Protein AF-A0A7W1XXI9-F1 (afdb_monomer)

Mean predicted aligned error: 20.9 Å

pLDDT: mean 73.93, std 22.65, range [22.66, 97.44]

Radius of gyration: 41.95 Å; Cα contacts (8 Å, |Δi|>4): 899; chains: 1; bounding box: 109×75×130 Å

Nearest PDB structures (foldseek):
  6rjx-assembly1_A  TM=6.876E-01  e=4.164E-01  Borreliella burgdorferi B31
  4ea3-assembly1_B-2  TM=2.156E-01  e=1.732E+00  Escherichia coli

Foldseek 3Di:
DDDDDDDDDDDPPPPVVVVVVVPDDDDDDDDDDDDDDDDDDDDDDDPDQDDVVLLVVLVVLLVLLVVLLVLLVVLVCCQQVVPLSVVLVVLSVVLVVCSVVSVSVVSNVSSVVSSVSSVVSNVVSNVLSVLVVVLVVLVVVLVVLLVVLVVLVLCQQVVVLQVQLVVLQVQLVVCVRNSNSVSNVVSSVRSNVSSVVSVVRSVVLVVLLVLLVVLLVLLVVLLVLLVVLVLVPQVVVLLVQLVVLQVQLVVCVVSSVSNSNSVSSNSSSVSSNVSNVRSVVVVVVVVVVVPDDDDDDDDDDDDDDDDDDDDPPPDDPPDDDPDCQDDDDDDDCLQVFLCVQDQFRWHADPRRLKIKGWCLQQTQCVSQKDWLDDDVVQWASAPDPPDDPDARQKTKRDFAFKTWMFGLFKFFQKKKKKWWKAWAFADDQKWKWKWDQDPSAFFTWIQTVLAKIFTTDRVDTPDIDGWPDPQRNDRCVRPRDHGHIKIKMWMWHDHPPHQWIKIWIDIPPHTGDIDTGDDGGMDTITMIIHRTIMITNIIMMMHNGPPVSSVVVSPDDPVPSPDPPPPPPDD

Structure (mmCIF, N/CA/C/O backbone):
data_AF-A0A7W1XXI9-F1
#
_entry.id   AF-A0A7W1XXI9-F1
#
loop_
_atom_site.group_PDB
_atom_site.id
_atom_site.type_symbol
_atom_site.label_atom_id
_atom_site.label_alt_id
_atom_site.label_comp_id
_atom_site.label_asym_id
_atom_site.label_entity_id
_atom_site.label_seq_id
_atom_site.pdbx_PDB_ins_code
_atom_site.Cartn_x
_atom_site.Cartn_y
_atom_site.Cartn_z
_atom_site.occupancy
_atom_site.B_iso_or_equiv
_atom_site.auth_seq_id
_atom_site.auth_comp_id
_atom_site.auth_asym_id
_atom_site.auth_atom_id
_atom_site.pdbx_PDB_model_num
ATOM 1 N N . MET A 1 1 ? -60.537 -43.025 12.496 1.00 37.50 1 MET A N 1
ATOM 2 C CA . MET A 1 1 ? -59.337 -43.591 13.150 1.00 37.50 1 MET A CA 1
ATOM 3 C C . MET A 1 1 ? -58.582 -42.394 13.724 1.00 37.50 1 MET A C 1
ATOM 5 O O . MET A 1 1 ? -57.973 -41.685 12.948 1.00 37.50 1 MET A O 1
ATOM 9 N N . SER A 1 2 ? -58.874 -41.850 14.909 1.00 30.42 2 SER A N 1
ATOM 10 C CA . SER A 1 2 ? -58.672 -42.343 16.285 1.00 30.42 2 SER A CA 1
ATOM 11 C C . SER A 1 2 ? -57.391 -43.145 16.498 1.00 30.42 2 SER A C 1
ATOM 13 O O . SER A 1 2 ? -57.351 -44.319 16.140 1.00 30.42 2 SER A O 1
ATOM 15 N N . LEU A 1 3 ? -56.398 -42.505 17.119 1.00 28.67 3 LEU A N 1
ATOM 16 C CA . LEU A 1 3 ? -55.820 -42.968 18.380 1.00 28.67 3 LEU A CA 1
ATOM 17 C C . LEU A 1 3 ? -55.217 -41.767 19.126 1.00 28.67 3 LEU A C 1
ATOM 19 O O . LEU A 1 3 ? -54.428 -41.005 18.576 1.00 28.67 3 LEU A O 1
ATOM 23 N N . ALA A 1 4 ? -55.665 -41.606 20.367 1.00 31.00 4 ALA A N 1
ATOM 24 C CA . ALA A 1 4 ? -55.195 -40.658 21.363 1.00 31.00 4 ALA A CA 1
ATOM 25 C C . ALA A 1 4 ? -54.340 -41.393 22.409 1.00 31.00 4 ALA A C 1
ATOM 27 O O . ALA A 1 4 ? -54.625 -42.553 22.702 1.00 31.00 4 ALA A O 1
ATOM 28 N N . ALA A 1 5 ? -53.372 -40.693 23.007 1.00 28.77 5 ALA A N 1
ATOM 29 C CA . ALA A 1 5 ? -52.858 -40.901 24.371 1.00 28.77 5 ALA A CA 1
ATOM 30 C C . ALA A 1 5 ? -52.049 -39.636 24.754 1.00 28.77 5 ALA A C 1
ATOM 32 O O . ALA A 1 5 ? -51.107 -39.295 24.051 1.00 28.77 5 ALA A O 1
ATOM 33 N N . GLN A 1 6 ? -52.584 -38.730 25.582 1.00 28.97 6 GLN A N 1
ATOM 34 C CA . GLN A 1 6 ? -52.512 -38.639 27.058 1.00 28.97 6 GLN A CA 1
ATOM 35 C C . GLN A 1 6 ? -51.262 -37.889 27.585 1.00 28.97 6 GLN A C 1
ATOM 37 O O . GLN A 1 6 ? -50.140 -38.180 27.195 1.00 28.97 6 GLN A O 1
ATOM 42 N N . ALA A 1 7 ? -51.531 -36.880 28.426 1.00 31.69 7 ALA A N 1
ATOM 43 C CA . ALA A 1 7 ? -50.688 -35.750 28.857 1.00 31.69 7 ALA A CA 1
ATOM 44 C C . ALA A 1 7 ? -49.637 -36.087 29.957 1.00 31.69 7 ALA A C 1
ATOM 46 O O . ALA A 1 7 ? -49.534 -37.253 30.342 1.00 31.69 7 ALA A O 1
ATOM 47 N N . PRO A 1 8 ? -48.876 -35.096 30.489 1.00 38.12 8 PRO A N 1
ATOM 48 C CA . PRO A 1 8 ? -49.446 -34.282 31.573 1.00 38.12 8 PRO A CA 1
ATOM 49 C C . PRO A 1 8 ? -49.090 -32.781 31.578 1.00 38.12 8 PRO A C 1
ATOM 51 O O . PRO A 1 8 ? -48.140 -32.309 30.957 1.00 38.12 8 PRO A O 1
ATOM 54 N N . ASP A 1 9 ? -49.919 -32.071 32.339 1.00 36.31 9 ASP A N 1
ATOM 55 C CA . ASP A 1 9 ? -49.853 -30.677 32.760 1.00 36.31 9 ASP A CA 1
ATOM 56 C C . ASP A 1 9 ? -48.500 -30.231 33.333 1.00 36.31 9 ASP A C 1
ATOM 58 O O . ASP A 1 9 ? -47.849 -30.960 34.082 1.00 36.31 9 ASP A O 1
ATOM 62 N N . GLY A 1 10 ? -48.143 -28.965 33.090 1.00 32.88 10 GLY A N 1
ATOM 63 C CA . GLY A 1 10 ? -47.080 -28.296 33.837 1.00 32.88 10 GLY A CA 1
ATOM 64 C C . GLY A 1 10 ? -46.593 -26.984 33.223 1.00 32.88 10 GLY A C 1
ATOM 65 O O . GLY A 1 10 ? -45.940 -26.972 32.190 1.00 32.88 10 GLY A O 1
ATOM 66 N N . THR A 1 11 ? -46.828 -25.877 33.930 1.00 36.72 11 THR A N 1
ATOM 67 C CA . THR A 1 11 ? -46.057 -24.616 33.862 1.00 36.72 11 THR A CA 1
ATOM 68 C C . THR A 1 11 ? -46.204 -23.705 32.629 1.00 36.72 11 THR A C 1
ATOM 70 O O . THR A 1 11 ? -45.261 -23.448 31.895 1.00 36.72 11 THR A O 1
ATOM 73 N N . LEU A 1 12 ? -47.364 -23.053 32.491 1.00 33.34 12 LEU A N 1
ATOM 74 C CA . LEU A 1 12 ? -47.510 -21.794 31.730 1.00 33.34 12 LEU A CA 1
ATOM 75 C C . LEU A 1 12 ? -48.128 -20.685 32.604 1.00 33.34 12 LEU A C 1
ATOM 77 O O . LEU A 1 12 ? -49.049 -19.978 32.196 1.00 33.34 12 LEU A O 1
ATOM 81 N N . HIS A 1 13 ? -47.631 -20.539 33.840 1.00 37.75 13 HIS A N 1
ATOM 82 C CA . HIS A 1 13 ? -48.188 -19.601 34.824 1.00 37.75 13 HIS A CA 1
ATOM 83 C C . HIS A 1 13 ? -47.322 -18.432 35.352 1.00 37.75 13 HIS A C 1
ATOM 85 O O . HIS A 1 13 ? -47.918 -17.608 36.049 1.00 37.75 13 HIS A O 1
ATOM 91 N N . PRO A 1 14 ? -46.033 -18.206 35.001 1.00 38.94 14 PRO A N 1
ATOM 92 C CA . PRO A 1 14 ? -45.344 -17.001 35.488 1.00 38.94 14 PRO A CA 1
ATOM 93 C C . PRO A 1 14 ? -45.425 -15.794 34.530 1.00 38.94 14 PRO A C 1
ATOM 95 O O . PRO A 1 14 ? -45.478 -14.652 34.980 1.00 38.94 14 PRO A O 1
ATOM 98 N N . LEU A 1 15 ? -45.542 -16.000 33.213 1.00 36.41 15 LEU A N 1
ATOM 99 C CA . LEU A 1 15 ? -45.416 -14.910 32.224 1.00 36.41 15 LEU A CA 1
ATOM 100 C C . LEU A 1 15 ? -46.651 -13.999 32.083 1.00 36.41 15 LEU A C 1
ATOM 102 O O . LEU A 1 15 ? -46.530 -12.867 31.626 1.00 36.41 15 LEU A O 1
ATOM 106 N N . ARG A 1 16 ? -47.837 -14.433 32.535 1.00 35.22 16 ARG A N 1
ATOM 107 C CA . ARG A 1 16 ? -49.050 -13.584 32.542 1.00 35.22 16 ARG A CA 1
ATOM 108 C C . ARG A 1 16 ? -49.193 -12.699 33.784 1.00 35.22 16 ARG A C 1
ATOM 110 O O . ARG A 1 16 ? -49.964 -11.748 33.738 1.00 35.22 16 ARG A O 1
ATOM 117 N N . LYS A 1 17 ? -48.446 -12.962 34.866 1.00 37.69 17 LYS A N 1
ATOM 118 C CA . LYS A 1 17 ? -48.419 -12.081 36.050 1.00 37.69 17 LYS A CA 1
ATOM 119 C C . LYS A 1 17 ? -47.409 -10.936 35.915 1.00 37.69 17 LYS A C 1
ATOM 121 O O . LYS A 1 17 ? -47.619 -9.891 36.517 1.00 37.69 17 LYS A O 1
ATOM 126 N N . LEU A 1 18 ? -46.391 -11.087 35.063 1.00 38.12 18 LEU A N 1
ATOM 127 C CA . LEU A 1 18 ? -45.382 -10.050 34.823 1.00 38.12 18 LEU A CA 1
ATOM 128 C C . LEU A 1 18 ? -45.915 -8.866 33.988 1.00 38.12 18 LEU A C 1
ATOM 130 O O . LEU A 1 18 ? -45.466 -7.740 34.159 1.00 38.12 18 LEU A O 1
ATOM 134 N N . LEU A 1 19 ? -46.913 -9.095 33.125 1.00 32.56 19 LEU A N 1
ATOM 135 C CA . LEU A 1 19 ? -47.486 -8.040 32.275 1.00 32.56 19 LEU A CA 1
ATOM 136 C C . LEU A 1 19 ? -48.620 -7.241 32.949 1.00 32.56 19 LEU A C 1
ATOM 138 O O . LEU A 1 19 ? -48.961 -6.157 32.489 1.00 32.56 19 LEU A O 1
ATOM 142 N N . ALA A 1 20 ? -49.205 -7.757 34.037 1.00 31.55 20 ALA A N 1
ATOM 143 C CA . ALA A 1 20 ? -50.330 -7.118 34.730 1.00 31.55 20 ALA A CA 1
ATOM 144 C C . ALA A 1 20 ? -49.900 -6.121 35.824 1.00 31.55 20 ALA A C 1
ATOM 146 O O . ALA A 1 20 ? -50.722 -5.327 36.272 1.00 31.55 20 ALA A O 1
ATOM 147 N N . LEU A 1 21 ? -48.626 -6.126 36.239 1.00 31.45 21 LEU A N 1
ATOM 148 C CA . LEU A 1 21 ? -48.122 -5.224 37.284 1.00 31.45 21 LEU A CA 1
ATOM 149 C C . LEU A 1 21 ? -47.557 -3.896 36.743 1.00 31.45 21 LEU A C 1
ATOM 151 O O . LEU A 1 21 ? -47.312 -2.974 37.511 1.00 31.45 21 LEU A O 1
ATOM 155 N N . LEU A 1 22 ? -47.385 -3.775 35.423 1.00 32.81 22 LEU A N 1
ATOM 156 C CA . LEU A 1 22 ? -46.797 -2.601 34.764 1.00 32.81 22 LEU A CA 1
ATOM 157 C C . LEU A 1 22 ? -47.825 -1.515 34.388 1.00 32.81 22 LEU A C 1
ATOM 159 O O . LEU A 1 22 ? -47.478 -0.548 33.716 1.00 32.81 22 LEU A O 1
ATOM 163 N N . LEU A 1 23 ? -49.089 -1.653 34.812 1.00 33.78 23 LEU A N 1
ATOM 164 C CA . LEU A 1 23 ? -50.183 -0.799 34.332 1.00 33.78 23 LEU A CA 1
ATOM 165 C C . LEU A 1 23 ? -51.204 -0.381 35.401 1.00 33.78 23 LEU A C 1
ATOM 167 O O . LEU A 1 23 ? -52.352 -0.141 35.064 1.00 33.78 23 LEU A O 1
ATOM 171 N N . VAL A 1 24 ? -50.818 -0.236 36.674 1.00 36.97 24 VAL A N 1
ATOM 172 C CA . VAL A 1 24 ? -51.595 0.557 37.652 1.00 36.97 24 VAL A CA 1
ATOM 173 C C . VAL A 1 24 ? -50.658 1.148 38.708 1.00 36.97 24 VAL A C 1
ATOM 175 O O . VAL A 1 24 ? -50.355 0.490 39.697 1.00 36.97 24 VAL A O 1
ATOM 178 N N . SER A 1 25 ? -50.196 2.386 38.513 1.00 33.31 25 SER A N 1
ATOM 179 C CA . SER A 1 25 ? -49.932 3.368 39.591 1.00 33.31 25 SER A CA 1
ATOM 180 C C . SER A 1 25 ? -49.400 4.683 39.012 1.00 33.31 25 SER A C 1
ATOM 182 O O . SER A 1 25 ? -48.262 5.093 39.217 1.00 33.31 25 SER A O 1
ATOM 184 N N . VAL A 1 26 ? -50.275 5.391 38.296 1.00 38.84 26 VAL A N 1
ATOM 185 C CA . VAL A 1 26 ? -50.181 6.851 38.214 1.00 38.84 26 VAL A CA 1
ATOM 186 C C . VAL A 1 26 ? -50.743 7.380 39.533 1.00 38.84 26 VAL A C 1
ATOM 188 O O . VAL A 1 26 ? -51.955 7.372 39.724 1.00 38.84 26 VAL A O 1
ATOM 191 N N . PHE A 1 27 ? -49.879 7.811 40.450 1.00 32.00 27 PHE A N 1
ATOM 192 C CA . PHE A 1 27 ? -50.275 8.720 41.524 1.00 32.00 27 PHE A CA 1
ATOM 193 C C . PHE A 1 27 ? -49.340 9.928 41.546 1.00 32.00 27 PHE A C 1
ATOM 195 O O . PHE A 1 27 ? -48.119 9.830 41.632 1.00 32.00 27 PHE A O 1
ATOM 202 N N . THR A 1 28 ? -49.983 11.077 41.399 1.00 32.94 28 THR A N 1
ATOM 203 C CA . THR A 1 28 ? -49.471 12.441 41.406 1.00 32.94 28 THR A CA 1
ATOM 204 C C . THR A 1 28 ? -48.696 12.767 42.683 1.00 32.94 28 THR A C 1
ATOM 206 O O . THR A 1 28 ? -49.260 12.709 43.774 1.00 32.94 28 THR A O 1
ATOM 209 N N . PHE A 1 29 ? -47.439 13.198 42.549 1.00 30.39 29 PHE A N 1
ATOM 210 C CA . PHE A 1 29 ? -46.724 13.915 43.606 1.00 30.39 29 PHE A CA 1
ATOM 211 C C . PHE A 1 29 ? -47.133 15.392 43.588 1.00 30.39 29 PHE A C 1
ATOM 213 O O . PHE A 1 29 ? -46.764 16.144 42.687 1.00 30.39 29 PHE A O 1
ATOM 220 N N . SER A 1 30 ? -47.881 15.818 44.603 1.00 31.59 30 SER A N 1
ATOM 221 C CA . SER A 1 30 ? -47.995 17.223 44.990 1.00 31.59 30 SER A CA 1
ATOM 222 C C . SER A 1 30 ? -46.750 17.632 45.780 1.00 31.59 30 SER A C 1
ATOM 224 O O . SER A 1 30 ? -46.448 17.062 46.828 1.00 31.59 30 SER A O 1
ATOM 226 N N . ILE A 1 31 ? -46.029 18.622 45.256 1.00 34.72 31 ILE A N 1
ATOM 227 C CA . ILE A 1 31 ? -44.907 19.293 45.910 1.00 34.72 31 ILE A CA 1
ATOM 228 C C . ILE A 1 31 ? -45.476 20.251 46.964 1.00 34.72 31 ILE A C 1
ATOM 230 O O . ILE A 1 31 ? -46.143 21.219 46.612 1.00 34.72 31 ILE A O 1
ATOM 234 N N . SER A 1 32 ? -45.157 20.009 48.234 1.00 30.23 32 SER A N 1
ATOM 235 C CA . SER A 1 32 ? -45.208 21.012 49.304 1.00 30.23 32 SER A CA 1
ATOM 236 C C . SER A 1 32 ? -43.896 20.935 50.075 1.00 30.23 32 SER A C 1
ATOM 238 O O . SER A 1 32 ? -43.764 20.180 51.033 1.00 30.23 32 SER A O 1
ATOM 240 N N . GLY A 1 33 ? -42.900 21.685 49.604 1.00 25.44 33 GLY A N 1
ATOM 241 C CA . GLY A 1 33 ? -41.659 21.946 50.321 1.00 25.44 33 GLY A CA 1
ATOM 242 C C . GLY A 1 33 ? -41.663 23.384 50.821 1.00 25.44 33 GLY A C 1
ATOM 243 O O . GLY A 1 33 ? -41.630 24.312 50.019 1.00 25.44 33 GLY A O 1
ATOM 244 N N . CYS A 1 34 ? -41.699 23.559 52.139 1.00 35.16 34 CYS A N 1
ATOM 245 C CA . CYS A 1 34 ? -41.378 24.814 52.804 1.00 35.16 34 CYS A CA 1
ATOM 246 C C . CYS A 1 34 ? -40.742 24.488 54.163 1.00 35.16 34 CYS A C 1
ATOM 248 O O . CYS A 1 34 ? -41.333 23.750 54.946 1.00 35.16 34 CYS A O 1
ATOM 250 N N . GLY A 1 35 ? -39.568 25.064 54.430 1.00 26.61 35 GLY A N 1
ATOM 251 C CA . GLY A 1 35 ? -39.060 25.281 55.788 1.00 26.61 35 GLY A CA 1
ATOM 252 C C . GLY A 1 35 ? -38.000 24.302 56.285 1.00 26.61 35 GLY A C 1
ATOM 253 O O . GLY A 1 35 ? -38.316 23.291 56.901 1.00 26.61 35 GLY A O 1
ATOM 254 N N . GLY A 1 36 ? -36.730 24.671 56.094 1.00 32.59 36 GLY A N 1
ATOM 255 C CA . GLY A 1 36 ? -35.680 24.330 57.052 1.00 32.59 36 GLY A CA 1
ATOM 256 C C . GLY A 1 36 ? -35.837 25.166 58.328 1.00 32.59 36 GLY A C 1
ATOM 257 O O . GLY A 1 36 ? -36.363 26.278 58.275 1.00 32.59 36 GLY A O 1
ATOM 258 N N . GLY A 1 37 ? -35.390 24.628 59.462 1.00 26.36 37 GLY A N 1
ATOM 259 C CA . GLY A 1 37 ? -35.435 25.319 60.748 1.00 26.36 37 GLY A CA 1
ATOM 260 C C . GLY A 1 37 ? -34.864 24.478 61.885 1.00 26.36 37 GLY A C 1
ATOM 261 O O . GLY A 1 37 ? -35.544 23.602 62.399 1.00 26.36 37 GLY A O 1
ATOM 262 N N . ASP A 1 38 ? -33.604 24.778 62.193 1.00 28.89 38 ASP A N 1
ATOM 263 C CA . ASP A 1 38 ? -32.868 24.698 63.458 1.00 28.89 38 ASP A CA 1
ATOM 264 C C . ASP A 1 38 ? -33.001 23.519 64.431 1.00 28.89 38 ASP A C 1
ATOM 266 O O . ASP A 1 38 ? -34.041 23.190 64.995 1.00 28.89 38 ASP A O 1
ATOM 270 N N . ALA A 1 39 ? -31.810 23.014 64.755 1.00 35.53 39 ALA A N 1
ATOM 271 C CA . ALA A 1 39 ? -31.489 22.321 65.983 1.00 35.53 39 ALA A CA 1
ATOM 272 C C . ALA A 1 39 ? -31.396 23.316 67.152 1.00 35.53 39 ALA A C 1
ATOM 274 O O . ALA A 1 39 ? -30.632 24.277 67.091 1.00 35.53 39 ALA A O 1
ATOM 275 N N . SER A 1 40 ? -32.083 23.032 68.260 1.00 33.62 40 SER A N 1
ATOM 276 C CA . SER A 1 40 ? -31.561 23.339 69.596 1.00 33.62 40 SER A CA 1
ATOM 277 C C . SER A 1 40 ? -32.219 22.489 70.692 1.00 33.62 40 SER A C 1
ATOM 279 O O . SER A 1 40 ? -33.436 22.326 70.733 1.00 33.62 40 SER A O 1
ATOM 281 N N . SER A 1 41 ? -31.346 22.010 71.587 1.00 34.25 41 SER A N 1
ATOM 282 C CA . SER A 1 41 ? -31.540 21.496 72.958 1.00 34.25 41 SER A CA 1
ATOM 283 C C . SER A 1 41 ? -32.320 20.191 73.200 1.00 34.25 41 SER A C 1
ATOM 285 O O . SER A 1 41 ? -33.547 20.173 73.192 1.00 34.25 41 SER A O 1
ATOM 287 N N . ASP A 1 42 ? -31.565 19.146 73.567 1.00 41.00 42 ASP A N 1
ATOM 288 C CA . ASP A 1 42 ? -32.010 18.007 74.391 1.00 41.00 42 ASP A CA 1
ATOM 289 C C . ASP A 1 42 ? -32.488 18.465 75.787 1.00 41.00 42 ASP A C 1
ATOM 291 O O . ASP A 1 42 ? -32.069 19.520 76.281 1.00 41.00 42 ASP A O 1
ATOM 295 N N . PRO A 1 43 ? -33.288 17.633 76.479 1.00 39.59 43 PRO A N 1
ATOM 296 C CA . PRO A 1 43 ? -32.692 16.990 77.648 1.00 39.59 43 PRO A CA 1
ATOM 297 C C . PRO A 1 43 ? -33.011 15.493 77.782 1.00 39.59 43 PRO A C 1
ATOM 299 O O . PRO A 1 43 ? -34.037 14.983 77.339 1.00 39.59 43 PRO A O 1
ATOM 302 N N . GLU A 1 44 ? -32.071 14.829 78.447 1.00 37.53 44 GLU A N 1
ATOM 303 C CA . GLU A 1 44 ? -32.033 13.439 78.891 1.00 37.53 44 GLU A CA 1
ATOM 304 C C . GLU A 1 44 ? -33.358 12.913 79.474 1.00 37.53 44 GLU A C 1
ATOM 306 O O . GLU A 1 44 ? -33.989 13.560 80.311 1.00 37.53 44 GLU A O 1
ATOM 311 N N . GLY A 1 45 ? -33.728 11.682 79.104 1.00 29.36 45 GLY A N 1
ATOM 312 C CA . GLY A 1 45 ? -34.798 10.940 79.768 1.00 29.36 45 GLY A CA 1
ATOM 313 C C . GLY A 1 45 ? -35.230 9.678 79.022 1.00 29.36 45 GLY A C 1
ATOM 314 O O . GLY A 1 45 ? -35.823 9.760 77.956 1.00 29.36 45 GLY A O 1
ATOM 315 N N . GLU A 1 46 ? -34.970 8.530 79.648 1.00 31.67 46 GLU A N 1
ATOM 316 C CA . GLU A 1 46 ? -35.522 7.191 79.382 1.00 31.67 46 GLU A CA 1
ATOM 317 C C . GLU A 1 46 ? -35.017 6.407 78.158 1.00 31.67 46 GLU A C 1
ATOM 319 O O . GLU A 1 46 ? -35.421 6.582 77.008 1.00 31.67 46 GLU A O 1
ATOM 324 N N . SER A 1 47 ? -34.208 5.389 78.479 1.00 41.41 47 SER A N 1
ATOM 325 C CA . SER A 1 47 ? -34.068 4.140 77.734 1.00 41.41 47 SER A CA 1
ATOM 326 C C . SER A 1 47 ? -35.419 3.409 77.67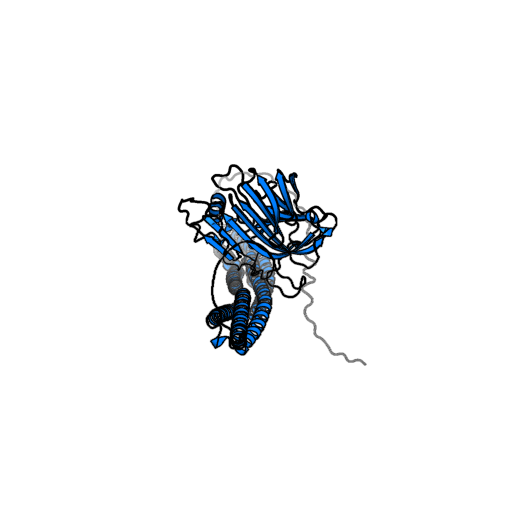7 1.00 41.41 47 SER A C 1
ATOM 328 O O . SER A 1 47 ? -35.642 2.409 78.360 1.00 41.41 47 SER A O 1
ATOM 330 N N . GLY A 1 48 ? -36.357 3.940 76.900 1.00 37.28 48 GLY A N 1
ATOM 331 C CA . GLY A 1 48 ? -37.562 3.227 76.511 1.00 37.28 48 GLY A CA 1
ATOM 332 C C . GLY A 1 48 ? -37.175 2.202 75.457 1.00 37.28 48 GLY A C 1
ATOM 333 O O . GLY A 1 48 ? -36.765 2.585 74.358 1.00 37.28 48 GLY A O 1
ATOM 334 N N . GLY A 1 49 ? -37.266 0.917 75.810 1.00 44.03 49 GLY A N 1
ATOM 335 C CA . GLY A 1 49 ? -37.134 -0.188 74.866 1.00 44.03 49 GLY A CA 1
ATOM 336 C C . GLY A 1 49 ? -37.923 0.107 73.595 1.00 44.03 49 GLY A C 1
ATOM 337 O O . GLY A 1 49 ? -38.984 0.738 73.643 1.00 44.03 49 GLY A O 1
ATOM 338 N N . ALA A 1 50 ? -37.368 -0.280 72.447 1.00 51.47 50 ALA A N 1
ATOM 339 C CA . ALA A 1 50 ? -38.100 -0.223 71.193 1.00 51.47 50 ALA A CA 1
ATOM 340 C C . ALA A 1 50 ? -39.496 -0.821 71.432 1.00 51.47 50 ALA A C 1
ATOM 342 O O . ALA A 1 50 ? -39.597 -1.945 71.912 1.00 51.47 50 ALA A O 1
ATOM 343 N N . SER A 1 51 ? -40.559 -0.050 71.176 1.00 65.44 51 SER A N 1
ATOM 344 C CA . SER A 1 51 ? -41.924 -0.576 71.257 1.00 65.44 51 SER A CA 1
ATOM 345 C C . SER A 1 51 ? -41.992 -1.854 70.422 1.00 65.44 51 SER A C 1
ATOM 347 O O . SER A 1 51 ? -41.413 -1.860 69.335 1.00 65.44 51 SER A O 1
ATOM 349 N N . ASP A 1 52 ? -42.690 -2.895 70.874 1.00 76.69 52 ASP A N 1
ATOM 350 C CA . ASP A 1 52 ? -42.777 -4.187 70.165 1.00 76.69 52 ASP A CA 1
ATOM 351 C C . ASP A 1 52 ? -43.137 -4.025 68.669 1.00 76.69 52 ASP A C 1
ATOM 353 O O . ASP A 1 52 ? -42.617 -4.734 67.806 1.00 76.69 52 ASP A O 1
ATOM 357 N N . ASP A 1 53 ? -43.926 -2.998 68.333 1.00 82.56 53 ASP A N 1
ATOM 358 C CA . ASP A 1 53 ? -44.252 -2.597 66.957 1.00 82.56 53 ASP A CA 1
ATOM 359 C C . ASP A 1 53 ? -43.034 -2.181 66.107 1.00 82.56 53 ASP A C 1
ATOM 361 O O . ASP A 1 53 ? -42.994 -2.421 64.901 1.00 82.56 53 ASP A O 1
ATOM 365 N N . LEU A 1 54 ? -42.039 -1.516 66.704 1.00 85.31 54 LEU A N 1
ATOM 366 C CA . LEU A 1 54 ? -40.809 -1.095 66.028 1.00 85.31 54 LEU A CA 1
ATOM 367 C C . LEU A 1 54 ? -39.889 -2.290 65.792 1.00 85.31 54 LEU A C 1
ATOM 369 O O . LEU A 1 54 ? -39.283 -2.364 64.727 1.00 85.31 54 LEU A O 1
ATOM 373 N N . ILE A 1 55 ? -39.787 -3.195 66.766 1.00 86.94 55 ILE A N 1
ATOM 374 C CA . ILE A 1 55 ? -39.010 -4.435 66.644 1.00 86.94 55 ILE A CA 1
ATOM 375 C C . ILE A 1 55 ? -39.588 -5.274 65.501 1.00 86.94 55 ILE A C 1
ATOM 377 O O . ILE A 1 55 ? -38.868 -5.572 64.552 1.00 86.94 55 ILE A O 1
ATOM 381 N N . SER A 1 56 ? -40.907 -5.492 65.504 1.00 88.50 56 SER A N 1
ATOM 382 C CA . SER A 1 56 ? -41.618 -6.241 64.457 1.00 88.50 56 SER A CA 1
ATOM 383 C C . SER A 1 56 ? -41.404 -5.646 63.054 1.00 88.50 56 SER A C 1
ATOM 385 O O . SER A 1 56 ? -41.135 -6.366 62.096 1.00 88.50 56 SER A O 1
ATOM 387 N N . GLN A 1 57 ? -41.444 -4.312 62.917 1.00 90.56 57 GLN A N 1
ATOM 388 C CA . GLN A 1 57 ? -41.157 -3.634 61.641 1.00 90.56 57 GLN A CA 1
ATOM 389 C C . GLN A 1 57 ? -39.711 -3.822 61.165 1.00 90.56 57 GLN A C 1
ATOM 391 O O . GLN A 1 57 ? -39.444 -3.805 59.963 1.00 90.56 57 GLN A O 1
ATOM 396 N N . VAL A 1 58 ? -38.749 -3.901 62.087 1.00 91.81 58 VAL A N 1
ATOM 397 C CA . VAL A 1 58 ? -37.342 -4.115 61.732 1.00 91.81 58 VAL A CA 1
ATOM 398 C C . VAL A 1 58 ? -37.110 -5.569 61.333 1.00 91.81 58 VAL A C 1
ATOM 400 O O . VAL A 1 58 ? -36.402 -5.793 60.356 1.00 91.81 58 VAL A O 1
ATOM 403 N N . GLU A 1 59 ? -37.734 -6.530 62.015 1.00 92.38 59 GLU A N 1
ATOM 404 C CA . GLU A 1 59 ? -37.695 -7.954 61.653 1.00 92.38 59 GLU A CA 1
ATOM 405 C C . GLU A 1 59 ? -38.262 -8.205 60.250 1.00 92.38 59 GLU A C 1
ATOM 407 O O . GLU A 1 59 ? -37.633 -8.892 59.443 1.00 92.38 59 GLU A O 1
ATOM 412 N N . GLU A 1 60 ? -39.394 -7.579 59.913 1.00 93.94 60 GLU A N 1
ATOM 413 C CA . GLU A 1 60 ? -39.973 -7.640 58.566 1.00 93.94 60 GLU A CA 1
ATOM 414 C C . GLU A 1 60 ? -39.006 -7.073 57.513 1.00 93.94 60 GLU A C 1
ATOM 416 O O . GLU A 1 60 ? -38.711 -7.731 56.515 1.00 93.94 60 GLU A O 1
ATOM 421 N N . LEU A 1 61 ? -38.418 -5.897 57.768 1.00 95.06 61 LEU A N 1
ATOM 422 C CA . LEU A 1 61 ? -37.419 -5.301 56.871 1.00 95.06 61 LEU A CA 1
ATOM 423 C C . LEU A 1 61 ? -36.155 -6.161 56.732 1.00 95.06 61 LEU A C 1
ATOM 425 O O . LEU A 1 61 ? -35.534 -6.150 55.666 1.00 95.06 61 LEU A O 1
ATOM 429 N N . ILE A 1 62 ? -35.747 -6.878 57.784 1.00 95.19 62 ILE A N 1
ATOM 430 C CA . ILE A 1 62 ? -34.635 -7.833 57.721 1.00 95.19 62 ILE A CA 1
ATOM 431 C C . ILE A 1 62 ? -34.995 -8.975 56.780 1.00 95.19 62 ILE A C 1
ATOM 433 O O . ILE A 1 62 ? -34.221 -9.238 55.861 1.00 95.19 62 ILE A O 1
ATOM 437 N N . SER A 1 63 ? -36.176 -9.574 56.939 1.00 95.94 63 SER A N 1
ATOM 438 C CA . SER A 1 63 ? -36.643 -10.657 56.069 1.00 95.94 63 SER A CA 1
ATOM 439 C C . SER A 1 63 ? -36.738 -10.225 54.599 1.00 95.94 63 SER A C 1
ATOM 441 O O . SER A 1 63 ? -36.229 -10.919 53.719 1.00 95.94 63 SER A O 1
ATOM 443 N N . GLU A 1 64 ? -37.289 -9.038 54.316 1.00 95.94 64 GLU A N 1
ATOM 444 C CA . GLU A 1 64 ? -37.314 -8.476 52.956 1.00 95.94 64 GLU A CA 1
ATOM 445 C C . GLU A 1 64 ? -35.903 -8.278 52.381 1.00 95.94 64 GLU A C 1
ATOM 447 O O . GLU A 1 64 ? -35.649 -8.534 51.203 1.00 95.94 64 GLU A O 1
ATOM 452 N N . THR A 1 65 ? -34.966 -7.805 53.205 1.00 96.38 65 THR A N 1
ATOM 453 C CA . THR A 1 65 ? -33.588 -7.550 52.768 1.00 96.38 65 THR A CA 1
ATOM 454 C C . THR A 1 65 ? -32.819 -8.851 52.533 1.00 96.38 65 THR A C 1
ATOM 456 O O . THR A 1 65 ? -32.017 -8.924 51.604 1.00 96.38 65 THR A O 1
ATOM 459 N N . GLU A 1 66 ? -33.069 -9.892 53.329 1.00 96.81 66 GLU A N 1
ATOM 460 C CA . GLU A 1 66 ? -32.528 -11.238 53.108 1.00 96.81 66 GLU A CA 1
ATOM 461 C C . GLU A 1 66 ? -33.069 -11.869 51.824 1.00 96.81 66 GLU A C 1
ATOM 463 O O . GLU A 1 66 ? -32.309 -12.502 51.091 1.00 96.81 66 GLU A O 1
ATOM 468 N N . ALA A 1 67 ? -34.348 -11.647 51.503 1.00 96.31 67 ALA A N 1
ATOM 469 C CA . ALA A 1 67 ? -34.915 -12.066 50.225 1.00 96.31 67 ALA A CA 1
ATOM 470 C C . ALA A 1 67 ? -34.192 -11.387 49.047 1.00 96.31 67 ALA A C 1
ATOM 472 O O . ALA A 1 67 ? -33.746 -12.077 48.132 1.00 96.31 67 ALA A O 1
ATOM 473 N N . LEU A 1 68 ? -33.963 -10.067 49.112 1.00 95.56 68 LEU A N 1
ATOM 474 C CA . LEU A 1 68 ? -33.187 -9.339 48.096 1.00 95.56 68 LEU A CA 1
ATOM 475 C C . LEU A 1 68 ? -31.735 -9.827 47.993 1.00 95.56 68 LEU A C 1
ATOM 477 O O . LEU A 1 68 ? -31.193 -9.923 46.894 1.00 95.56 68 LEU A O 1
ATOM 481 N N . MET A 1 69 ? -31.096 -10.151 49.121 1.00 96.06 69 MET A N 1
ATOM 482 C CA . MET A 1 69 ? -29.756 -10.744 49.136 1.00 96.06 69 MET A CA 1
ATOM 483 C C . MET A 1 69 ? -29.748 -12.103 48.425 1.00 96.06 69 MET A C 1
ATOM 485 O O . MET A 1 69 ? -28.858 -12.361 47.614 1.00 96.06 69 MET A O 1
ATOM 489 N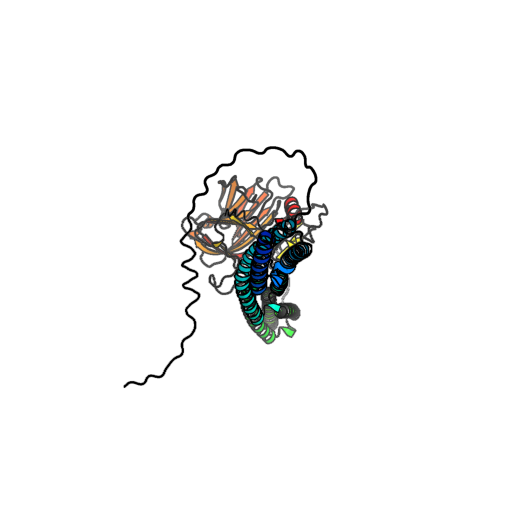 N . SER A 1 70 ? -30.745 -12.952 48.693 1.00 94.56 70 SER A N 1
ATOM 490 C CA . SER A 1 70 ? -30.889 -14.253 48.038 1.00 94.56 70 SER A CA 1
ATOM 491 C C . SER A 1 70 ? -31.158 -14.116 46.537 1.00 94.56 70 SER A C 1
ATOM 493 O O . SER A 1 70 ? -30.583 -14.869 45.754 1.00 94.56 70 SER A O 1
ATOM 495 N N . GLU A 1 71 ? -31.996 -13.165 46.118 1.00 93.31 71 GLU A N 1
ATOM 496 C CA . GLU A 1 71 ? -32.253 -12.879 44.700 1.00 93.31 71 GLU A CA 1
ATOM 497 C C . GLU A 1 71 ? -30.999 -12.352 43.990 1.00 93.31 71 GLU A C 1
ATOM 499 O O . GLU A 1 71 ? -30.664 -12.812 42.899 1.00 93.31 71 GLU A O 1
ATOM 504 N N . ALA A 1 72 ? -30.254 -11.441 44.623 1.00 91.62 72 ALA A N 1
ATOM 505 C CA . ALA A 1 72 ? -29.003 -10.924 44.075 1.00 91.62 72 ALA A CA 1
ATOM 506 C C . ALA A 1 72 ? -27.933 -12.024 43.964 1.00 91.62 72 ALA A C 1
ATOM 508 O O . ALA A 1 72 ? -27.234 -12.098 42.953 1.00 91.62 72 ALA A O 1
ATOM 509 N N . SER A 1 73 ? -27.827 -12.909 44.961 1.00 90.69 73 SER A N 1
ATOM 510 C CA . SER A 1 73 ? -26.933 -14.076 44.916 1.00 90.69 73 SER A CA 1
ATOM 511 C C . SER A 1 73 ? -27.322 -15.038 43.785 1.00 90.69 73 SER A C 1
ATOM 513 O O . SER A 1 73 ? -26.465 -15.434 42.994 1.00 90.69 73 SER A O 1
ATOM 515 N N . ALA A 1 74 ? -28.620 -15.324 43.617 1.00 89.00 74 ALA A N 1
ATOM 516 C CA . ALA A 1 74 ? -29.133 -16.142 42.514 1.00 89.00 74 ALA A CA 1
ATOM 517 C C . ALA A 1 74 ? -28.850 -15.535 41.126 1.00 89.00 74 ALA A C 1
ATOM 519 O O . ALA A 1 74 ? -28.689 -16.272 40.156 1.00 89.00 74 ALA A O 1
ATOM 520 N N . ALA A 1 75 ? -28.738 -14.208 41.034 1.00 85.06 75 ALA A N 1
ATOM 521 C CA . ALA A 1 75 ? -28.313 -13.489 39.835 1.00 85.06 75 ALA A CA 1
ATOM 522 C C . ALA A 1 75 ? -26.775 -13.360 39.694 1.00 85.06 75 ALA A C 1
ATOM 524 O O . ALA A 1 75 ? -26.293 -12.561 38.895 1.00 85.06 75 ALA A O 1
ATOM 525 N N . GLU A 1 76 ? -25.997 -14.143 40.450 1.00 87.19 76 GLU A N 1
ATOM 526 C CA . GLU A 1 76 ? -24.526 -14.163 40.469 1.00 87.19 76 GLU A CA 1
ATOM 527 C C . GLU A 1 76 ? -23.858 -12.858 40.965 1.00 87.19 76 GLU A C 1
ATOM 529 O O . GLU A 1 76 ? -22.719 -12.552 40.592 1.00 87.19 76 GLU A O 1
ATOM 534 N N . ALA A 1 77 ? -24.503 -12.082 41.849 1.00 85.88 77 ALA A N 1
ATOM 535 C CA . ALA A 1 77 ? -23.907 -10.848 42.392 1.00 85.88 77 ALA A CA 1
ATOM 536 C C . ALA A 1 77 ? -22.600 -11.102 43.154 1.00 85.88 77 ALA A C 1
ATOM 538 O O . ALA A 1 77 ? -21.693 -10.273 43.124 1.00 85.88 77 ALA A O 1
ATOM 539 N N . GLU A 1 78 ? -22.459 -12.273 43.769 1.00 87.81 78 GLU A N 1
ATOM 540 C CA . GLU A 1 78 ? -21.224 -12.701 44.433 1.00 87.81 78 GLU A CA 1
ATOM 541 C C . GLU A 1 78 ? -20.042 -12.848 43.463 1.00 87.81 78 GLU A C 1
ATOM 543 O O . GLU A 1 78 ? -18.889 -12.731 43.871 1.00 87.81 78 GLU A O 1
ATOM 548 N N . LYS A 1 79 ? -20.316 -13.069 42.172 1.00 83.31 79 LYS A N 1
ATOM 549 C CA . LYS A 1 79 ? -19.304 -13.211 41.122 1.00 83.31 79 LYS A CA 1
ATOM 550 C C . LYS A 1 79 ? -18.990 -11.877 40.454 1.00 83.31 79 LYS A C 1
ATOM 552 O O . LYS A 1 79 ? -17.820 -11.538 40.306 1.00 83.31 79 LYS A O 1
ATOM 557 N N . TYR A 1 80 ? -20.013 -11.123 40.052 1.00 80.25 80 TYR A N 1
ATOM 558 C CA . TYR A 1 80 ? -19.824 -9.904 39.252 1.00 80.25 80 TYR A CA 1
ATOM 559 C C . TYR A 1 80 ? -19.776 -8.609 40.068 1.00 80.25 80 TYR A C 1
ATOM 561 O O . TYR A 1 80 ? -19.287 -7.598 39.572 1.00 80.25 80 TYR A O 1
ATOM 569 N N . MET A 1 81 ? -20.263 -8.628 41.312 1.00 84.69 81 MET A N 1
ATOM 570 C CA . MET A 1 81 ? -20.333 -7.473 42.217 1.00 84.69 81 MET A CA 1
ATOM 571 C C . MET A 1 81 ? -19.860 -7.833 43.636 1.00 84.69 81 MET A C 1
ATOM 573 O O . MET A 1 81 ? -20.373 -7.312 44.626 1.00 84.69 81 MET A O 1
ATOM 577 N N . ALA A 1 82 ? -18.863 -8.722 43.744 1.00 86.44 82 ALA A N 1
ATOM 578 C CA . ALA A 1 82 ? -18.416 -9.326 45.004 1.00 86.44 82 ALA A CA 1
ATOM 579 C C . ALA A 1 82 ? -18.185 -8.307 46.138 1.00 86.44 82 ALA A C 1
ATOM 581 O O . ALA A 1 82 ? -18.669 -8.494 47.253 1.00 86.44 82 ALA A O 1
ATOM 582 N N . SER A 1 83 ? -17.491 -7.197 45.851 1.00 86.06 83 SER A N 1
ATOM 583 C CA . SER A 1 83 ? -17.180 -6.174 46.861 1.00 86.06 83 SER A CA 1
ATOM 584 C C . SER A 1 83 ? -18.421 -5.433 47.362 1.00 86.06 83 SER A C 1
ATOM 586 O O . SER A 1 83 ? -18.518 -5.132 48.553 1.00 86.06 83 SER A O 1
ATOM 588 N N . ASP A 1 84 ? -19.359 -5.109 46.471 1.00 88.75 84 ASP A N 1
ATOM 589 C CA . ASP A 1 84 ? -20.584 -4.395 46.840 1.00 88.75 84 ASP A CA 1
ATOM 590 C C . ASP A 1 84 ? -21.531 -5.319 47.606 1.00 88.75 84 ASP A C 1
ATOM 592 O O . ASP A 1 84 ? -22.122 -4.913 48.611 1.00 88.75 84 ASP A O 1
ATOM 596 N N . PHE A 1 85 ? -21.605 -6.585 47.186 1.00 92.56 85 PHE A N 1
ATOM 597 C CA . PHE A 1 85 ? -22.363 -7.633 47.860 1.00 92.56 85 PHE A CA 1
ATOM 598 C C . PHE A 1 85 ? -21.839 -7.893 49.280 1.00 92.56 85 PHE A C 1
ATOM 600 O O . PHE A 1 85 ? -22.618 -7.912 50.239 1.00 92.56 85 PHE A O 1
ATOM 607 N N . GLU A 1 86 ? -20.518 -7.997 49.458 1.00 94.19 86 GLU A N 1
ATOM 608 C CA . GLU A 1 86 ? -19.896 -8.139 50.780 1.00 94.19 86 GLU A CA 1
ATOM 609 C C . GLU A 1 86 ? -20.170 -6.910 51.666 1.00 94.19 86 GLU A C 1
ATOM 611 O O . GLU A 1 86 ? -20.531 -7.035 52.841 1.00 94.19 86 GLU A O 1
ATOM 616 N N . ALA A 1 87 ? -20.055 -5.701 51.107 1.00 93.31 87 ALA A N 1
ATOM 617 C CA . ALA A 1 87 ? -20.325 -4.463 51.832 1.00 93.31 87 ALA A CA 1
ATOM 618 C C . ALA A 1 87 ? -21.802 -4.323 52.241 1.00 93.31 87 ALA A C 1
ATOM 620 O O . ALA A 1 87 ? -22.085 -3.818 53.330 1.00 93.31 87 ALA A O 1
ATOM 621 N N . ALA A 1 88 ? -22.749 -4.749 51.402 1.00 94.94 88 ALA A N 1
ATOM 622 C CA . ALA A 1 88 ? -24.174 -4.774 51.730 1.00 94.94 88 ALA A CA 1
ATOM 623 C C . ALA A 1 88 ? -24.481 -5.808 52.827 1.00 94.94 88 ALA A C 1
ATOM 625 O O . ALA A 1 88 ? -25.169 -5.483 53.797 1.00 94.94 88 ALA A O 1
ATOM 626 N N . THR A 1 89 ? -23.871 -6.994 52.740 1.00 96.25 89 THR A N 1
ATOM 627 C CA . THR A 1 89 ? -23.986 -8.066 53.743 1.00 96.25 89 THR A CA 1
ATOM 628 C C . THR A 1 89 ? -23.486 -7.609 55.118 1.00 96.25 89 THR A C 1
ATOM 630 O O . THR A 1 89 ? -24.149 -7.831 56.129 1.00 96.25 89 THR A O 1
ATOM 633 N N . LYS A 1 90 ? -22.364 -6.878 55.176 1.00 96.44 90 LYS A N 1
ATOM 634 C CA . LYS A 1 90 ? -21.855 -6.278 56.425 1.00 96.44 90 LYS A CA 1
ATOM 635 C C . LYS A 1 90 ? -22.847 -5.300 57.065 1.00 96.44 90 LYS A C 1
ATOM 637 O O . LYS A 1 90 ? -22.994 -5.294 58.285 1.00 96.44 90 LYS A O 1
ATOM 642 N N . VAL A 1 91 ? -23.535 -4.479 56.266 1.00 96.19 91 VAL A N 1
ATOM 643 C CA . VAL A 1 91 ? -24.549 -3.535 56.777 1.00 96.19 91 VAL A CA 1
ATOM 644 C C . VAL A 1 91 ? -25.793 -4.275 57.277 1.00 96.19 91 VAL A C 1
ATOM 646 O O . VAL A 1 91 ? -26.330 -3.901 58.317 1.00 96.19 91 VAL A O 1
ATOM 649 N N . LEU A 1 92 ? -26.219 -5.335 56.580 1.00 96.50 92 LEU A N 1
ATOM 650 C CA . LEU A 1 92 ? -27.312 -6.207 57.018 1.00 96.50 92 LEU A CA 1
ATOM 651 C C . LEU A 1 92 ? -26.993 -6.868 58.366 1.00 96.50 92 LEU A C 1
ATOM 653 O O . LEU A 1 92 ? -27.799 -6.780 59.288 1.00 96.50 92 LEU A O 1
ATOM 657 N N . ASN A 1 93 ? -25.804 -7.455 58.516 1.00 96.56 93 ASN A N 1
ATOM 658 C CA . ASN A 1 93 ? -25.389 -8.083 59.774 1.00 96.56 93 ASN A CA 1
ATOM 659 C C . ASN A 1 93 ? -25.348 -7.075 60.928 1.00 96.56 93 ASN A C 1
ATOM 661 O O . ASN A 1 93 ? -25.868 -7.352 62.002 1.00 96.56 93 ASN A O 1
ATOM 665 N N . ARG A 1 94 ? -24.848 -5.859 60.682 1.00 95.44 94 ARG A N 1
ATOM 666 C CA . ARG A 1 94 ? -24.852 -4.790 61.690 1.00 95.44 94 ARG A CA 1
ATOM 667 C C . ARG A 1 94 ? -26.261 -4.327 62.074 1.00 95.44 94 ARG A C 1
ATOM 669 O O . ARG A 1 94 ? -26.478 -3.880 63.195 1.00 95.44 94 ARG A O 1
ATOM 676 N N . ALA A 1 95 ? -27.227 -4.402 61.156 1.00 94.81 95 ALA A N 1
ATOM 677 C CA . ALA A 1 95 ? -28.626 -4.128 61.477 1.00 94.81 95 ALA A CA 1
ATOM 678 C C . ALA A 1 95 ? -29.219 -5.193 62.414 1.00 94.81 95 ALA A C 1
ATOM 680 O O . ALA A 1 95 ? -29.974 -4.826 63.310 1.00 94.81 95 ALA A O 1
ATOM 681 N N . LYS A 1 96 ? -28.850 -6.469 62.227 1.00 95.31 96 LYS A N 1
ATOM 682 C CA . LYS A 1 96 ? -29.238 -7.579 63.114 1.00 95.31 96 LYS A CA 1
ATOM 683 C C . LYS A 1 96 ? -28.627 -7.421 64.506 1.00 95.31 96 LYS A C 1
ATOM 685 O O . LYS A 1 96 ? -29.363 -7.454 65.479 1.00 95.31 96 LYS A O 1
ATOM 690 N N . GLU A 1 97 ? -27.332 -7.109 64.586 1.00 95.44 97 GLU A N 1
ATOM 691 C CA . GLU A 1 97 ? -26.648 -6.823 65.859 1.00 95.44 97 GLU A CA 1
ATOM 692 C C . GLU A 1 97 ? -27.351 -5.699 66.642 1.00 95.44 97 GLU A C 1
ATOM 694 O O . GLU A 1 97 ? -27.673 -5.863 67.814 1.00 95.44 97 GLU A O 1
ATOM 699 N N . TYR A 1 98 ? -27.690 -4.580 65.985 1.00 94.31 98 TYR A N 1
ATOM 700 C CA . TYR A 1 98 ? -28.433 -3.498 66.644 1.00 94.31 98 TYR A CA 1
ATOM 701 C C . TYR A 1 98 ? -29.847 -3.893 67.083 1.00 94.31 98 TYR A C 1
ATOM 703 O O . TYR A 1 98 ? -30.385 -3.267 67.994 1.00 94.31 98 TYR A O 1
ATOM 711 N N . LEU A 1 99 ? -30.485 -4.858 66.418 1.00 92.38 99 LEU A N 1
ATOM 712 C CA . LEU A 1 99 ? -31.794 -5.353 66.837 1.00 92.38 99 LEU A CA 1
ATOM 713 C C . LEU A 1 99 ? -31.660 -6.215 68.098 1.00 92.38 99 LEU A C 1
ATOM 715 O O . LEU A 1 99 ? -32.410 -5.995 69.048 1.00 92.38 99 LEU A O 1
ATOM 719 N N . ASP A 1 100 ? -30.670 -7.111 68.123 1.00 91.62 100 ASP A N 1
ATOM 720 C CA . ASP A 1 100 ? -30.361 -7.986 69.261 1.00 91.62 100 ASP A CA 1
ATOM 721 C C . ASP A 1 100 ? -29.961 -7.183 70.513 1.00 91.62 100 ASP A C 1
ATOM 723 O O . ASP A 1 100 ? -30.360 -7.520 71.628 1.00 91.62 100 ASP A O 1
ATOM 727 N N . ASP A 1 101 ? -29.255 -6.061 70.329 1.00 91.69 101 ASP A N 1
ATOM 728 C CA . ASP A 1 101 ? -28.880 -5.120 71.396 1.00 91.69 101 ASP A CA 1
ATOM 729 C C . ASP A 1 101 ? -30.058 -4.243 71.891 1.00 91.69 101 ASP A C 1
ATOM 731 O O . ASP A 1 101 ? -29.890 -3.383 72.760 1.00 91.69 101 ASP A O 1
ATOM 735 N N . GLY A 1 102 ? -31.263 -4.407 71.330 1.00 87.94 102 GLY A N 1
ATOM 736 C CA . GLY A 1 102 ? -32.449 -3.605 71.659 1.00 87.94 102 GLY A CA 1
ATOM 737 C C . GLY A 1 102 ? -32.447 -2.191 71.059 1.00 87.94 102 GLY A C 1
ATOM 738 O O . GLY A 1 102 ? -33.338 -1.381 71.336 1.00 87.94 102 GLY A O 1
ATOM 739 N N . GLU A 1 103 ? -31.488 -1.868 70.188 1.00 90.50 103 GLU A N 1
ATOM 740 C CA . GLU A 1 103 ? -31.330 -0.566 69.537 1.00 90.50 103 GLU A CA 1
ATOM 741 C C . GLU A 1 103 ? -32.188 -0.425 68.257 1.00 90.50 103 GLU A C 1
ATOM 743 O O . GLU A 1 103 ? -31.716 0.000 67.194 1.00 90.50 103 GLU A O 1
ATOM 748 N N . GLY A 1 104 ? -33.493 -0.712 68.345 1.00 87.44 104 GLY A N 1
ATOM 749 C CA . GLY A 1 104 ? -34.401 -0.826 67.188 1.00 87.44 104 GLY A CA 1
ATOM 750 C C . GLY A 1 104 ? -34.409 0.365 66.208 1.00 87.44 104 GLY A C 1
ATOM 751 O O . GLY A 1 104 ? -34.536 0.184 64.997 1.00 87.44 104 GLY A O 1
ATOM 752 N N . LYS A 1 105 ? -34.197 1.608 66.673 1.00 90.44 105 LYS A N 1
ATOM 753 C CA . LYS A 1 105 ? -34.086 2.791 65.785 1.00 90.44 105 LYS A CA 1
ATOM 754 C C . LYS A 1 105 ? -32.819 2.762 64.913 1.00 90.44 105 LYS A C 1
ATOM 756 O O . LYS A 1 105 ? -32.871 3.130 63.732 1.00 90.44 105 LYS A O 1
ATOM 761 N N . LYS A 1 106 ? -31.686 2.328 65.477 1.00 92.44 106 LYS A N 1
ATOM 762 C CA . LYS A 1 106 ? -30.415 2.179 64.751 1.00 92.44 106 LYS A CA 1
ATOM 763 C C . LYS A 1 106 ? -30.485 0.986 63.802 1.00 92.44 106 LYS A C 1
ATOM 765 O O . LYS A 1 106 ? -30.133 1.146 62.632 1.00 92.44 106 LYS A O 1
ATOM 770 N N . ALA A 1 107 ? -31.052 -0.134 64.256 1.00 93.25 107 ALA A N 1
ATOM 771 C CA . ALA A 1 107 ? -31.338 -1.30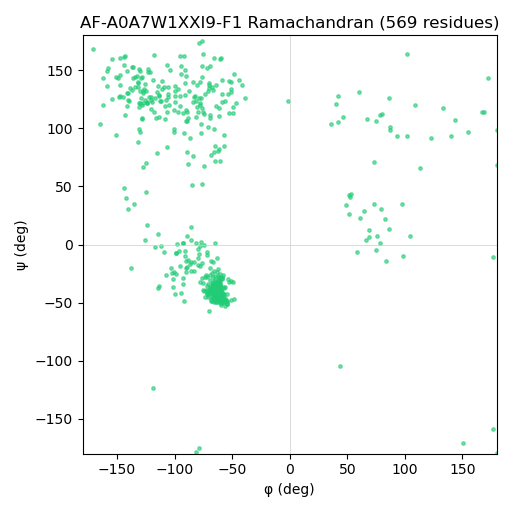0 63.423 1.00 93.25 107 ALA A CA 1
ATOM 772 C C . ALA A 1 107 ? -32.181 -0.922 62.192 1.00 93.25 107 ALA A C 1
ATOM 774 O O . ALA A 1 107 ? -31.770 -1.169 61.058 1.00 93.25 107 ALA A O 1
ATOM 775 N N . ARG A 1 108 ? -33.282 -0.175 62.383 1.00 93.44 108 ARG A N 1
ATOM 776 C CA . ARG A 1 108 ? -34.139 0.329 61.291 1.00 93.44 108 ARG A CA 1
ATOM 777 C C . ARG A 1 108 ? -33.387 1.187 60.271 1.00 93.44 108 ARG A C 1
ATOM 779 O O . ARG A 1 108 ? -33.678 1.152 59.075 1.00 93.44 108 ARG A O 1
ATOM 786 N N . THR A 1 109 ? -32.446 2.001 60.737 1.00 94.19 109 THR A N 1
ATOM 787 C CA . THR A 1 109 ? -31.656 2.875 59.860 1.00 94.19 109 THR A CA 1
ATOM 788 C C . THR A 1 109 ? -30.678 2.059 59.020 1.00 94.19 109 THR A C 1
ATOM 790 O O . THR A 1 109 ? -30.606 2.254 57.804 1.00 94.19 109 THR A O 1
ATOM 793 N N . GLN A 1 110 ? -29.974 1.110 59.642 1.00 95.62 110 GLN A N 1
ATOM 794 C CA . GLN A 1 110 ? -29.041 0.234 58.934 1.00 95.62 110 GLN A CA 1
ATOM 795 C C . GLN A 1 110 ? -29.763 -0.697 57.962 1.00 95.62 110 GLN A C 1
ATOM 797 O O . GLN A 1 110 ? -29.330 -0.804 56.817 1.00 95.62 110 GLN A O 1
ATOM 802 N N . ILE A 1 111 ? -30.903 -1.285 58.344 1.00 96.56 111 ILE A N 1
ATOM 803 C CA . ILE A 1 111 ? -31.616 -2.201 57.450 1.00 96.56 111 ILE A CA 1
ATOM 804 C C . ILE A 1 111 ? -32.166 -1.489 56.213 1.00 96.56 111 ILE A C 1
ATOM 806 O O . ILE A 1 111 ? -32.039 -1.996 55.107 1.00 96.56 111 ILE A O 1
ATOM 810 N N . ARG A 1 112 ? -32.663 -0.251 56.345 1.00 94.06 112 ARG A N 1
ATOM 811 C CA . ARG A 1 112 ? -33.058 0.567 55.183 1.00 94.06 112 ARG A CA 1
ATOM 812 C C . ARG A 1 112 ? -31.882 0.870 54.254 1.00 94.06 112 ARG A C 1
ATOM 814 O O . ARG A 1 112 ? -32.071 0.956 53.043 1.00 94.06 112 ARG A O 1
ATOM 821 N N . SER A 1 113 ? -30.685 1.055 54.812 1.00 94.19 113 SER A N 1
ATOM 822 C CA . SER A 1 113 ? -29.452 1.239 54.039 1.00 94.19 113 SER A CA 1
ATOM 823 C C . SER A 1 113 ? -29.058 -0.050 53.311 1.00 94.19 113 SER A C 1
ATOM 825 O O . SER A 1 113 ? -28.838 -0.015 52.102 1.00 94.19 113 SER A O 1
ATOM 827 N N . ALA A 1 114 ? -29.051 -1.193 54.009 1.00 95.56 114 ALA A N 1
ATOM 828 C CA . ALA A 1 114 ? -28.791 -2.507 53.419 1.00 95.56 114 ALA A CA 1
ATOM 829 C C . ALA A 1 114 ? -29.797 -2.842 52.309 1.00 95.56 114 ALA A C 1
ATOM 831 O O . ALA A 1 114 ? -29.380 -3.194 51.210 1.00 95.56 114 ALA A O 1
ATOM 832 N N . LYS A 1 115 ? -31.096 -2.627 52.550 1.00 96.06 115 LYS A N 1
ATOM 833 C CA . LYS A 1 115 ? -32.168 -2.821 51.566 1.00 96.06 115 LYS A CA 1
ATOM 834 C C . LYS A 1 115 ? -31.914 -2.032 50.284 1.00 96.06 115 LYS A C 1
ATOM 836 O O . LYS A 1 115 ? -31.881 -2.613 49.210 1.00 96.06 115 LYS A O 1
ATOM 841 N N . ARG A 1 116 ? -31.629 -0.725 50.389 1.00 94.44 116 ARG A N 1
ATOM 842 C CA . ARG A 1 116 ? -31.299 0.120 49.221 1.00 94.44 116 ARG A CA 1
ATOM 843 C C . ARG A 1 116 ? -30.054 -0.361 48.471 1.00 94.44 116 ARG A C 1
ATOM 845 O O . ARG A 1 116 ? -30.015 -0.264 47.245 1.00 94.44 116 ARG A O 1
ATOM 852 N N . LYS A 1 117 ? -29.037 -0.850 49.190 1.00 95.56 117 LYS A N 1
ATOM 853 C CA . LYS A 1 117 ? -27.833 -1.424 48.575 1.00 95.56 117 LYS A CA 1
ATOM 854 C C . LYS A 1 117 ? -28.163 -2.702 47.810 1.00 95.56 117 LYS A C 1
ATOM 856 O O . LYS A 1 117 ? -27.801 -2.780 46.644 1.00 95.56 117 LYS A O 1
ATOM 861 N N . PHE A 1 118 ? -28.882 -3.648 48.413 1.00 96.75 118 PHE A N 1
ATOM 862 C CA . PHE A 1 118 ? -29.280 -4.882 47.731 1.00 96.75 118 PHE A CA 1
ATOM 863 C C . PHE A 1 118 ? -30.252 -4.632 46.571 1.00 96.75 118 PHE A C 1
ATOM 865 O O . PHE A 1 118 ? -30.060 -5.228 45.520 1.00 96.75 118 PHE A O 1
ATOM 872 N N . ASP A 1 119 ? -31.197 -3.691 46.687 1.00 93.75 119 ASP A N 1
ATOM 873 C CA . ASP A 1 119 ? -32.055 -3.253 45.570 1.00 93.75 119 ASP A CA 1
ATOM 874 C C . ASP A 1 119 ? -31.210 -2.729 44.386 1.00 93.75 119 ASP A C 1
ATOM 876 O O . ASP A 1 119 ? -31.472 -3.043 43.224 1.00 93.75 119 ASP A O 1
ATOM 880 N N . THR A 1 120 ? -30.165 -1.942 44.673 1.00 93.00 120 THR A N 1
ATOM 881 C CA . THR A 1 120 ? -29.248 -1.417 43.644 1.00 93.00 120 THR A CA 1
ATOM 882 C C . THR A 1 120 ? -28.413 -2.536 43.024 1.00 93.00 120 THR A C 1
ATOM 884 O O . THR A 1 120 ? -28.345 -2.639 41.802 1.00 93.00 120 THR A O 1
ATOM 887 N N . ILE A 1 121 ? -27.842 -3.413 43.856 1.00 92.94 121 ILE A N 1
ATOM 888 C CA . ILE A 1 121 ? -27.055 -4.569 43.409 1.00 92.94 121 ILE A CA 1
ATOM 889 C C . ILE A 1 121 ? -27.901 -5.489 42.533 1.00 92.94 121 ILE A C 1
ATOM 891 O O . ILE A 1 121 ? -27.446 -5.877 41.466 1.00 92.94 121 ILE A O 1
ATOM 895 N N . LEU A 1 122 ? -29.133 -5.811 42.935 1.00 91.50 122 LEU A N 1
ATOM 896 C CA . LEU A 1 122 ? -30.029 -6.675 42.169 1.00 91.50 122 LEU A CA 1
ATOM 897 C C . LEU A 1 122 ? -30.330 -6.080 40.787 1.00 91.50 122 LEU A C 1
ATOM 899 O O . LEU A 1 122 ? -30.284 -6.783 39.775 1.00 91.50 122 LEU A O 1
ATOM 903 N N . LYS A 1 123 ? -30.588 -4.770 40.719 1.00 89.62 123 LYS A N 1
ATOM 904 C CA . LYS A 1 123 ? -30.806 -4.066 39.451 1.00 89.62 123 LYS A CA 1
ATOM 905 C C . LYS A 1 123 ? -29.566 -4.105 38.551 1.00 89.62 123 LYS A C 1
ATOM 907 O O . LYS A 1 123 ? -29.688 -4.397 37.359 1.00 89.62 123 LYS A O 1
ATOM 912 N N . ASP A 1 124 ? -28.395 -3.815 39.108 1.00 87.75 124 ASP A N 1
ATOM 913 C CA . ASP A 1 124 ? -27.145 -3.738 38.352 1.00 87.75 124 ASP A CA 1
ATOM 914 C C . ASP A 1 124 ? -26.658 -5.126 37.917 1.00 87.75 124 ASP A C 1
ATOM 916 O O . ASP A 1 124 ? -26.295 -5.306 36.755 1.00 87.75 124 ASP A O 1
ATOM 920 N N . VAL A 1 125 ? -26.743 -6.137 38.786 1.00 87.88 125 VAL A N 1
ATOM 921 C CA . VAL A 1 125 ? -26.341 -7.509 38.459 1.00 87.88 125 VAL A CA 1
ATOM 922 C C . VAL A 1 125 ? -27.261 -8.139 37.415 1.00 87.88 125 VAL A C 1
ATOM 924 O O . VAL A 1 125 ? -26.774 -8.799 36.504 1.00 87.88 125 VAL A O 1
ATOM 927 N N . THR A 1 126 ? -28.572 -7.874 37.459 1.00 85.50 126 THR A N 1
ATOM 928 C CA . THR A 1 126 ? -29.507 -8.371 36.433 1.00 85.50 126 THR A CA 1
ATOM 929 C C . THR A 1 126 ? -29.162 -7.792 35.060 1.00 85.50 126 THR A C 1
ATOM 931 O O . THR A 1 126 ? -29.208 -8.491 34.046 1.00 85.50 126 THR A O 1
ATOM 934 N N . LYS A 1 127 ? -28.753 -6.517 35.016 1.00 86.12 127 LYS A N 1
ATOM 935 C CA . LYS A 1 127 ? -28.252 -5.890 33.791 1.00 86.12 127 LYS A CA 1
ATOM 936 C C . LYS A 1 127 ? -26.926 -6.510 33.337 1.00 86.12 127 LYS A C 1
ATOM 938 O O . LYS A 1 127 ? -26.779 -6.799 32.152 1.00 86.12 127 LYS A O 1
ATOM 943 N N . ILE A 1 128 ? -25.984 -6.729 34.259 1.00 84.19 128 ILE A N 1
ATOM 944 C CA . ILE A 1 128 ? -24.703 -7.386 33.965 1.00 84.19 128 ILE A CA 1
ATOM 945 C C . ILE A 1 128 ? -24.941 -8.790 33.403 1.00 84.19 128 ILE A C 1
ATOM 947 O O . ILE A 1 128 ? -24.338 -9.128 32.393 1.00 84.19 128 ILE A O 1
ATOM 951 N N . ALA A 1 129 ? -25.848 -9.578 33.983 1.00 79.44 129 ALA A N 1
ATOM 952 C CA . ALA A 1 129 ? -26.170 -10.927 33.524 1.00 79.44 129 ALA A CA 1
ATOM 953 C C . ALA A 1 129 ? -26.648 -10.945 32.061 1.00 79.44 129 ALA A C 1
ATOM 955 O O . ALA A 1 129 ? -26.143 -11.734 31.263 1.00 79.44 129 ALA A O 1
ATOM 956 N N . GLY A 1 130 ? -27.542 -10.024 31.678 1.00 80.00 130 GLY A N 1
ATOM 957 C CA . GLY A 1 130 ? -27.973 -9.886 30.282 1.00 80.00 130 GLY A CA 1
ATOM 958 C C . GLY A 1 130 ? -26.837 -9.462 29.340 1.00 80.00 130 GLY A C 1
ATOM 959 O O . GLY A 1 130 ? -26.699 -9.988 28.239 1.00 80.00 130 GLY A O 1
ATOM 960 N N . GLU A 1 131 ? -25.968 -8.547 29.777 1.00 85.56 131 GLU A N 1
ATOM 961 C CA . GLU A 1 131 ? -24.790 -8.144 28.995 1.00 85.56 131 GLU A CA 1
ATOM 962 C C . GLU A 1 131 ? -23.725 -9.257 28.900 1.00 85.56 131 GLU A C 1
ATOM 964 O O . GLU A 1 131 ? -22.970 -9.284 27.925 1.00 85.56 131 GLU A O 1
ATOM 969 N N . MET A 1 132 ? -23.671 -10.175 29.872 1.00 83.12 132 MET A N 1
ATOM 970 C CA . MET A 1 132 ? -22.771 -11.333 29.878 1.00 83.12 132 MET A CA 1
ATOM 971 C C . MET A 1 132 ? -23.217 -12.439 28.921 1.00 83.12 132 MET A C 1
ATOM 973 O O . MET A 1 132 ? -22.361 -13.077 28.313 1.00 83.12 132 MET A O 1
ATOM 977 N N . GLU A 1 133 ? -24.521 -12.634 28.718 1.00 83.94 133 GLU A N 1
ATOM 978 C CA . GLU A 1 133 ? -25.028 -13.562 27.697 1.00 83.94 133 GLU A CA 1
ATOM 979 C C . GLU A 1 133 ? -24.551 -13.154 26.290 1.00 83.94 133 GLU A C 1
ATOM 981 O O . GLU A 1 133 ? -24.062 -13.979 25.516 1.00 83.94 133 GLU A O 1
ATOM 986 N N . GLU A 1 134 ? -24.589 -11.854 25.984 1.00 87.62 134 GLU A N 1
ATOM 987 C CA . GLU A 1 134 ? -24.061 -11.317 24.726 1.00 87.62 134 GLU A CA 1
ATOM 988 C C . GLU A 1 134 ? -22.540 -11.515 24.608 1.00 87.62 134 GLU A C 1
ATOM 990 O O . GLU A 1 134 ? -22.036 -11.873 23.542 1.00 87.62 134 GLU A O 1
ATOM 995 N N . ILE A 1 135 ? -21.804 -11.329 25.708 1.00 91.56 135 ILE A N 1
ATOM 996 C CA . ILE A 1 135 ? -20.358 -11.585 25.768 1.00 91.56 135 ILE A CA 1
ATOM 997 C C . ILE A 1 135 ? -20.042 -13.058 25.487 1.00 91.56 135 ILE A C 1
ATOM 999 O O . ILE A 1 135 ? -19.091 -13.337 24.758 1.00 91.56 135 ILE A O 1
ATOM 1003 N N . GLU A 1 136 ? -20.824 -14.008 26.005 1.00 89.12 136 GLU A N 1
ATOM 1004 C CA . GLU A 1 136 ? -20.647 -15.432 25.687 1.00 89.12 136 GLU A CA 1
ATOM 1005 C C . GLU A 1 136 ? -20.881 -15.720 24.197 1.00 89.12 136 GLU A C 1
ATOM 1007 O O . GLU A 1 136 ? -20.108 -16.462 23.582 1.00 89.12 136 GLU A O 1
ATOM 1012 N N . GLY A 1 137 ? -21.864 -15.059 23.578 1.00 91.31 137 GLY A N 1
ATOM 1013 C CA . GLY A 1 137 ? -22.047 -15.087 22.125 1.00 91.31 137 GLY A CA 1
ATOM 1014 C C . GLY A 1 137 ? -20.811 -14.589 21.365 1.00 91.31 137 GLY A C 1
ATOM 1015 O O . GLY A 1 137 ? -20.340 -15.246 20.435 1.00 91.31 137 GLY A O 1
ATOM 1016 N N . GLN A 1 138 ? -20.225 -13.469 21.797 1.00 92.88 138 GLN A N 1
ATOM 1017 C CA . GLN A 1 138 ? -19.013 -12.915 21.184 1.00 92.88 138 GLN A CA 1
ATOM 1018 C C . GLN A 1 138 ? -17.772 -13.793 21.409 1.00 92.88 138 GLN A C 1
ATOM 1020 O O . GLN A 1 138 ? -16.955 -13.937 20.502 1.00 92.88 138 GLN A O 1
ATOM 1025 N N . LYS A 1 139 ? -17.631 -14.433 22.577 1.00 95.81 139 LYS A N 1
ATOM 1026 C CA . LYS A 1 139 ? -16.552 -15.404 22.841 1.00 95.81 139 LYS A CA 1
ATOM 1027 C C . LYS A 1 139 ? -16.634 -16.601 21.904 1.00 95.81 139 LYS A C 1
ATOM 1029 O O . LYS A 1 139 ? -15.607 -17.062 21.410 1.00 95.81 139 LYS A O 1
ATOM 1034 N N . LYS A 1 140 ? -17.847 -17.091 21.638 1.00 95.25 140 LYS A N 1
ATOM 1035 C CA . LYS A 1 140 ? -18.064 -18.166 20.670 1.00 95.25 140 LYS A CA 1
ATOM 1036 C C . LYS A 1 140 ? -17.671 -17.727 19.256 1.00 95.25 140 LYS A C 1
ATOM 1038 O O . LYS A 1 140 ? -16.931 -18.451 18.600 1.00 95.25 140 LYS A O 1
ATOM 1043 N N . ALA A 1 141 ? -18.078 -16.529 18.833 1.00 94.50 141 ALA A N 1
ATOM 1044 C CA . ALA A 1 141 ? -17.688 -15.972 17.534 1.00 94.50 141 ALA A CA 1
ATOM 1045 C C . ALA A 1 141 ? -16.163 -15.803 17.399 1.00 94.50 141 ALA A C 1
ATOM 1047 O O . ALA A 1 141 ? -15.593 -16.129 16.360 1.00 94.50 141 ALA A O 1
ATOM 1048 N N . TYR A 1 142 ? -15.488 -15.348 18.461 1.00 96.62 142 TYR A N 1
ATOM 1049 C CA . TYR A 1 142 ? -14.027 -15.301 18.520 1.00 96.62 142 TYR A CA 1
ATOM 1050 C C . TYR A 1 142 ? -13.405 -16.694 18.353 1.00 96.62 142 TYR A C 1
ATOM 1052 O O . TYR A 1 142 ? -12.506 -16.859 17.536 1.00 96.62 142 TYR A O 1
ATOM 1060 N N . ALA A 1 143 ? -13.895 -17.703 19.081 1.00 96.88 143 ALA A N 1
ATOM 1061 C CA . ALA A 1 143 ? -13.372 -19.065 18.990 1.00 96.88 143 ALA A CA 1
ATOM 1062 C C . ALA A 1 143 ? -13.557 -19.666 17.586 1.00 96.88 143 ALA A C 1
ATOM 1064 O O . ALA A 1 143 ? -12.625 -20.254 17.045 1.00 96.88 143 ALA A O 1
ATOM 1065 N N . GLU A 1 144 ? -14.726 -19.474 16.971 1.00 96.38 144 GLU A N 1
ATOM 1066 C CA . GLU A 1 144 ? -14.999 -19.918 15.598 1.00 96.38 144 GLU A CA 1
ATOM 1067 C C . GLU A 1 144 ? -14.060 -19.246 14.585 1.00 96.38 144 GLU A C 1
ATOM 1069 O O . GLU A 1 144 ? -13.491 -19.923 13.727 1.00 96.38 144 GLU A O 1
ATOM 1074 N N . LYS A 1 145 ? -13.837 -17.930 14.707 1.00 95.75 145 LYS A N 1
ATOM 1075 C CA . LYS A 1 145 ? -12.897 -17.200 13.843 1.00 95.75 145 LYS A CA 1
ATOM 1076 C C . LYS A 1 145 ? -11.447 -17.597 14.075 1.00 95.75 145 LYS A C 1
ATOM 1078 O O . LYS A 1 145 ? -10.693 -17.679 13.112 1.00 95.75 145 LYS A O 1
ATOM 1083 N N . LEU A 1 146 ? -11.053 -17.861 15.318 1.00 96.81 146 LEU A N 1
ATOM 1084 C CA . LEU A 1 146 ? -9.700 -18.306 15.633 1.00 96.81 146 LEU A CA 1
ATOM 1085 C C . LEU A 1 146 ? -9.414 -19.651 14.961 1.00 96.81 146 LEU A C 1
ATOM 1087 O O . LEU A 1 146 ? -8.368 -19.814 14.340 1.00 96.81 146 LEU A O 1
ATOM 1091 N N . GLU A 1 147 ? -10.354 -20.593 15.027 1.00 96.94 147 GLU A N 1
ATOM 1092 C CA . GLU A 1 147 ? -10.215 -21.875 14.333 1.00 96.94 147 GLU A CA 1
ATOM 1093 C C . GLU A 1 147 ? -10.211 -21.708 12.807 1.00 96.94 147 GLU A C 1
ATOM 1095 O O . GLU A 1 147 ? -9.415 -22.357 12.130 1.00 96.94 147 GLU A O 1
ATOM 1100 N N . ALA A 1 148 ? -11.011 -20.788 12.255 1.00 94.88 148 ALA A N 1
ATOM 1101 C CA . ALA A 1 148 ? -10.956 -20.456 10.830 1.00 94.88 148 ALA A CA 1
ATOM 1102 C C . ALA A 1 148 ? -9.590 -19.874 10.416 1.00 94.88 148 ALA A C 1
ATOM 1104 O O . ALA A 1 148 ? -9.019 -20.305 9.416 1.00 94.88 148 ALA A O 1
ATOM 1105 N N . ALA A 1 149 ? -9.033 -18.947 11.201 1.00 94.19 149 ALA A N 1
ATOM 1106 C CA . ALA A 1 149 ? -7.721 -18.350 10.956 1.00 94.19 149 ALA A CA 1
ATOM 1107 C C . ALA A 1 149 ? -6.596 -19.397 11.027 1.00 94.19 149 ALA A C 1
ATOM 1109 O O . ALA A 1 149 ? -5.733 -19.442 10.148 1.00 94.19 149 ALA A O 1
ATOM 1110 N N . LYS A 1 150 ? -6.637 -20.300 12.015 1.00 94.25 150 LYS A N 1
ATOM 1111 C CA . LYS A 1 150 ? -5.697 -21.428 12.111 1.00 94.25 150 LYS A CA 1
ATOM 1112 C C . LYS A 1 150 ? -5.794 -22.362 10.913 1.00 94.25 150 LYS A C 1
ATOM 1114 O O . LYS A 1 150 ? -4.772 -22.701 10.324 1.00 94.25 150 LYS A O 1
ATOM 1119 N N . ALA A 1 151 ? -7.011 -22.745 10.523 1.00 94.81 151 ALA A N 1
ATOM 1120 C CA . ALA A 1 151 ? -7.239 -23.600 9.361 1.00 94.81 151 ALA A CA 1
ATOM 1121 C C . ALA A 1 151 ? -6.738 -22.954 8.057 1.00 94.81 151 ALA A C 1
ATOM 1123 O O . ALA A 1 151 ? -6.271 -23.659 7.165 1.00 94.81 151 ALA A O 1
ATOM 1124 N N . ALA A 1 152 ? -6.787 -21.623 7.967 1.00 92.38 152 ALA A N 1
ATOM 1125 C CA . ALA A 1 152 ? -6.254 -20.854 6.848 1.00 92.38 152 ALA A CA 1
ATOM 1126 C C . ALA A 1 152 ? -4.719 -20.668 6.897 1.00 92.38 152 ALA A C 1
ATOM 1128 O O . ALA A 1 152 ? -4.127 -20.189 5.934 1.00 92.38 152 ALA A O 1
ATOM 1129 N N . GLY A 1 153 ? -4.048 -21.062 7.986 1.00 92.19 153 GLY A N 1
ATOM 1130 C CA . GLY A 1 153 ? -2.596 -20.920 8.143 1.00 92.19 153 GLY A CA 1
ATOM 1131 C C . GLY A 1 153 ? -2.137 -19.534 8.610 1.00 92.19 153 GLY A C 1
ATOM 1132 O O . GLY A 1 153 ? -0.968 -19.181 8.426 1.00 92.19 153 GLY A O 1
ATOM 1133 N N . ALA A 1 154 ? -3.023 -18.753 9.239 1.00 90.62 154 ALA A N 1
ATOM 1134 C CA . ALA A 1 154 ? -2.719 -17.407 9.731 1.00 90.62 154 ALA A CA 1
ATOM 1135 C C . ALA A 1 154 ? -1.566 -17.373 10.747 1.00 90.62 154 ALA A C 1
ATOM 1137 O O . ALA A 1 154 ? -0.832 -16.398 10.793 1.00 90.62 154 ALA A O 1
ATOM 1138 N N . GLU A 1 155 ? -1.332 -18.449 11.505 1.00 90.19 155 GLU A N 1
ATOM 1139 C CA . GLU A 1 155 ? -0.217 -18.519 12.466 1.00 90.19 155 GLU A CA 1
ATOM 1140 C C . GLU A 1 155 ? 1.156 -18.318 11.809 1.00 90.19 155 GLU A C 1
ATOM 1142 O O . GLU A 1 155 ? 2.076 -17.806 12.441 1.00 90.19 155 GLU A O 1
ATOM 1147 N N . LYS A 1 156 ? 1.299 -18.699 10.533 1.00 88.19 156 LYS A N 1
ATOM 1148 C CA . LYS A 1 156 ? 2.527 -18.480 9.763 1.00 88.19 156 LYS A CA 1
ATOM 1149 C C . LYS A 1 156 ? 2.467 -17.193 8.945 1.00 88.19 156 LYS A C 1
ATOM 1151 O O . LYS A 1 156 ? 3.461 -16.484 8.843 1.00 88.19 156 LYS A O 1
ATOM 1156 N N . LEU A 1 157 ? 1.321 -16.921 8.325 1.00 87.69 157 LEU A N 1
ATOM 1157 C CA . LEU A 1 157 ? 1.193 -15.869 7.315 1.00 87.69 157 LEU A CA 1
ATOM 1158 C C . LEU A 1 157 ? 0.803 -14.499 7.892 1.00 87.69 157 LEU A C 1
ATOM 1160 O O . LEU A 1 157 ? 1.120 -13.493 7.269 1.00 87.69 157 LEU A O 1
ATOM 1164 N N . ALA A 1 158 ? 0.176 -14.455 9.065 1.00 87.94 158 ALA A N 1
ATOM 1165 C CA . ALA A 1 158 ? -0.342 -13.257 9.733 1.00 87.94 158 ALA A CA 1
ATOM 1166 C C . ALA A 1 158 ? -0.164 -13.370 11.265 1.00 87.94 158 ALA A C 1
ATOM 1168 O O . ALA A 1 158 ? -1.101 -13.221 12.054 1.00 87.94 158 ALA A O 1
ATOM 1169 N N . SER A 1 159 ? 1.047 -13.741 11.700 1.00 84.88 159 SER A N 1
ATOM 1170 C CA . SER A 1 159 ? 1.342 -14.053 13.107 1.00 84.88 159 SER A CA 1
ATOM 1171 C C . SER A 1 159 ? 1.140 -12.857 14.044 1.00 84.88 159 SER A C 1
ATOM 1173 O O . SER A 1 159 ? 0.653 -13.027 15.160 1.00 84.88 159 SER A O 1
ATOM 1175 N N . SER A 1 160 ? 1.450 -11.643 13.579 1.00 79.25 160 SER A N 1
ATOM 1176 C CA . SER A 1 160 ? 1.278 -10.398 14.338 1.00 79.25 160 SER A CA 1
ATOM 1177 C C . SER A 1 160 ? -0.187 -10.160 14.719 1.00 79.25 160 SER A C 1
ATOM 1179 O O . SER A 1 160 ? -0.496 -9.820 15.865 1.00 79.25 160 SER A O 1
ATOM 1181 N N . GLU A 1 161 ? -1.095 -10.390 13.773 1.00 81.12 161 GLU A N 1
ATOM 1182 C CA . GLU A 1 161 ? -2.535 -10.220 13.929 1.00 81.12 161 GLU A CA 1
ATOM 1183 C C . GLU A 1 161 ? -3.105 -11.296 14.860 1.00 81.12 161 GLU A C 1
ATOM 1185 O O . GLU A 1 161 ? -3.872 -10.982 15.771 1.00 81.12 161 GLU A O 1
ATOM 1190 N N . VAL A 1 162 ? -2.676 -12.556 14.707 1.00 80.94 162 VAL A N 1
ATOM 1191 C CA . VAL A 1 162 ? -3.073 -13.655 15.606 1.00 80.94 162 VAL A CA 1
ATOM 1192 C C . VAL A 1 162 ? -2.615 -13.386 17.048 1.00 80.94 162 VAL A C 1
ATOM 1194 O O . VAL A 1 162 ? -3.399 -13.546 17.990 1.00 80.94 162 VAL A O 1
ATOM 1197 N N . ASP A 1 163 ? -1.388 -12.898 17.236 1.00 80.81 163 ASP A N 1
ATOM 1198 C CA . ASP A 1 163 ? -0.867 -12.514 18.551 1.00 80.81 163 ASP A CA 1
ATOM 1199 C C . ASP A 1 163 ? -1.603 -11.294 19.132 1.00 80.81 163 ASP A C 1
ATOM 1201 O O . ASP A 1 163 ? -1.866 -11.223 20.339 1.00 80.81 163 ASP A O 1
ATOM 1205 N N . GLY A 1 164 ? -1.958 -10.324 18.283 1.00 74.94 164 GLY A N 1
ATOM 1206 C CA . GLY A 1 164 ? -2.813 -9.188 18.633 1.00 74.94 164 GLY A CA 1
ATOM 1207 C C . GLY A 1 164 ? -4.166 -9.643 19.171 1.00 74.94 164 GLY A C 1
ATOM 1208 O O . GLY A 1 164 ? -4.553 -9.260 20.285 1.00 74.94 164 GLY A O 1
ATOM 1209 N N . ALA A 1 165 ? -4.809 -10.561 18.448 1.00 78.75 165 ALA A N 1
ATOM 1210 C CA . ALA A 1 165 ? -6.086 -11.139 18.826 1.00 78.75 165 ALA A CA 1
ATOM 1211 C C . ALA A 1 165 ? -6.014 -11.847 20.184 1.00 78.75 165 ALA A C 1
ATOM 1213 O O . ALA A 1 165 ? -6.881 -11.645 21.039 1.00 78.75 165 ALA A O 1
ATOM 1214 N N . ALA A 1 166 ? -4.962 -12.640 20.418 1.00 83.69 166 ALA A N 1
ATOM 1215 C CA . ALA A 1 166 ? -4.744 -13.336 21.684 1.00 83.69 166 ALA A CA 1
ATOM 1216 C C . ALA A 1 166 ? -4.598 -12.361 22.868 1.00 83.69 166 ALA A C 1
ATOM 1218 O O . ALA A 1 166 ? -5.279 -12.520 23.886 1.00 83.69 166 ALA A O 1
ATOM 1219 N N . ARG A 1 167 ? -3.786 -11.300 22.726 1.00 81.12 167 ARG A N 1
ATOM 1220 C CA . ARG A 1 167 ? -3.603 -10.271 23.772 1.00 81.12 167 ARG A CA 1
ATOM 1221 C C . ARG A 1 167 ? -4.896 -9.515 24.075 1.00 81.12 167 ARG A C 1
ATOM 1223 O O . ARG A 1 167 ? -5.196 -9.224 25.237 1.00 81.12 167 ARG A O 1
ATOM 1230 N N . SER A 1 168 ? -5.655 -9.163 23.039 1.00 78.50 168 SER A N 1
ATOM 1231 C CA . SER A 1 168 ? -6.944 -8.481 23.182 1.00 78.50 168 SER A CA 1
ATOM 1232 C C . SER A 1 168 ? -7.964 -9.378 23.891 1.00 78.50 168 SER A C 1
ATOM 1234 O O . SER A 1 168 ? -8.630 -8.930 24.828 1.00 78.50 168 SER A O 1
ATOM 1236 N N . TYR A 1 169 ? -8.027 -10.662 23.529 1.00 90.25 169 TYR A N 1
ATOM 1237 C CA . TYR A 1 169 ? -8.922 -11.626 24.164 1.00 90.25 169 TYR A CA 1
ATOM 1238 C C . TYR A 1 169 ? -8.556 -11.889 25.632 1.00 90.25 169 TYR A C 1
ATOM 1240 O O . TYR A 1 169 ? -9.435 -11.896 26.494 1.00 90.25 169 TYR A O 1
ATOM 1248 N N . GLU A 1 170 ? -7.267 -11.997 25.966 1.00 87.19 170 GLU A N 1
ATOM 1249 C CA . GLU A 1 170 ? -6.811 -12.132 27.356 1.00 87.19 170 GLU A CA 1
ATOM 1250 C C . GLU A 1 170 ? -7.252 -10.936 28.221 1.00 87.19 170 GLU A C 1
ATOM 1252 O O . GLU A 1 170 ? -7.788 -11.107 29.324 1.00 87.19 170 GLU A O 1
ATOM 1257 N N . LYS A 1 171 ? -7.115 -9.707 27.700 1.00 82.62 171 LYS A N 1
ATOM 1258 C CA . LYS A 1 171 ? -7.627 -8.498 28.369 1.00 82.62 171 LYS A CA 1
ATOM 1259 C C . LYS A 1 171 ? -9.142 -8.549 28.552 1.00 82.62 171 LYS A C 1
ATOM 1261 O O . LYS A 1 171 ? -9.631 -8.167 29.617 1.00 82.62 171 LYS A O 1
ATOM 1266 N N . ALA A 1 172 ? -9.885 -9.034 27.557 1.00 86.06 172 ALA A N 1
ATOM 1267 C CA . ALA A 1 172 ? -11.327 -9.206 27.681 1.00 86.06 172 ALA A CA 1
ATOM 1268 C C . ALA A 1 172 ? -11.694 -10.176 28.811 1.00 86.06 172 ALA A C 1
ATOM 1270 O O . ALA A 1 172 ? -12.535 -9.835 29.641 1.00 86.06 172 ALA A O 1
ATOM 1271 N N . LEU A 1 173 ? -11.023 -11.330 28.911 1.00 87.94 173 LEU A N 1
ATOM 1272 C CA . LEU A 1 173 ? -11.251 -12.303 29.988 1.00 87.94 173 LEU A CA 1
ATOM 1273 C C . LEU A 1 173 ? -11.022 -11.692 31.379 1.00 87.94 173 LEU A C 1
ATOM 1275 O O . LEU A 1 173 ? -11.783 -11.970 32.310 1.00 87.94 173 LEU A O 1
ATOM 1279 N N . LYS A 1 174 ? -10.032 -10.802 31.524 1.00 84.12 174 LYS A N 1
ATOM 1280 C CA . LYS A 1 174 ? -9.824 -10.046 32.768 1.00 84.12 174 LYS A CA 1
ATOM 1281 C C . LYS A 1 174 ? -11.003 -9.120 33.083 1.00 84.12 174 LYS A C 1
ATOM 1283 O O . LYS A 1 174 ? -11.477 -9.106 34.214 1.00 84.12 174 LYS A O 1
ATOM 1288 N N . TYR A 1 175 ? -11.517 -8.383 32.097 1.00 83.81 175 TYR A N 1
ATOM 1289 C CA . TYR A 1 175 ? -12.680 -7.511 32.299 1.00 83.81 175 TYR A CA 1
ATOM 1290 C C . TYR A 1 175 ? -13.967 -8.279 32.606 1.00 83.81 175 TYR A C 1
ATOM 1292 O O . TYR A 1 175 ? -14.770 -7.798 33.401 1.00 83.81 175 TYR A O 1
ATOM 1300 N N . ILE A 1 176 ? -14.145 -9.469 32.029 1.00 84.88 176 ILE A N 1
ATOM 1301 C CA . ILE A 1 176 ? -15.252 -10.381 32.355 1.00 84.88 176 ILE A CA 1
ATOM 1302 C C . ILE A 1 176 ? -15.183 -10.776 33.829 1.00 84.88 176 ILE A C 1
ATOM 1304 O O . ILE A 1 176 ? -16.181 -10.680 34.540 1.00 84.88 176 ILE A O 1
ATOM 1308 N N . LYS A 1 177 ? -13.996 -11.165 34.309 1.00 80.81 177 LYS A N 1
ATOM 1309 C CA . LYS A 1 177 ? -13.782 -11.510 35.720 1.00 80.81 177 LYS A CA 1
ATOM 1310 C C . LYS A 1 177 ? -14.081 -10.335 36.659 1.00 80.81 177 LYS A C 1
ATOM 1312 O O . LYS A 1 177 ? -14.614 -10.551 37.739 1.00 80.81 177 LYS A O 1
ATOM 1317 N N . ASP A 1 178 ? -13.778 -9.113 36.228 1.00 75.50 178 ASP A N 1
ATOM 1318 C CA . ASP A 1 178 ? -14.046 -7.880 36.975 1.00 75.50 178 ASP A CA 1
ATOM 1319 C C . ASP A 1 178 ? -15.505 -7.375 36.845 1.00 75.50 178 ASP A C 1
ATOM 1321 O O . ASP A 1 178 ? -15.810 -6.291 37.340 1.00 75.50 178 ASP A O 1
ATOM 1325 N N . GLY A 1 179 ? -16.392 -8.071 36.117 1.00 74.88 179 GLY A N 1
ATOM 1326 C CA . GLY A 1 179 ? -17.771 -7.617 35.866 1.00 74.88 179 GLY A CA 1
ATOM 1327 C C . GLY A 1 179 ? -17.885 -6.388 34.945 1.00 74.88 179 GLY A C 1
ATOM 1328 O O . GLY A 1 179 ? -18.948 -5.781 34.824 1.00 74.88 179 GLY A O 1
ATOM 1329 N N . LYS A 1 180 ? -16.800 -5.994 34.265 1.00 81.44 180 LYS A N 1
ATOM 1330 C CA . LYS A 1 180 ? -16.716 -4.800 33.401 1.00 81.44 180 LYS A CA 1
ATOM 1331 C C . LYS A 1 180 ? -17.147 -5.114 31.968 1.00 81.44 180 LYS A C 1
ATOM 1333 O O . LYS A 1 180 ? -16.342 -5.083 31.035 1.00 81.44 180 LYS A O 1
ATOM 1338 N N . THR A 1 181 ? -18.437 -5.371 31.792 1.00 83.81 181 THR A N 1
ATOM 1339 C CA . THR A 1 181 ? -19.076 -5.810 30.537 1.00 83.81 181 THR A CA 1
ATOM 1340 C C . THR A 1 181 ? -18.747 -4.938 29.318 1.00 83.81 181 THR A C 1
ATOM 1342 O O . THR A 1 181 ? -18.339 -5.457 28.282 1.00 83.81 181 THR A O 1
ATOM 1345 N N . LYS A 1 182 ? -18.836 -3.604 29.425 1.00 80.44 182 LYS A N 1
ATOM 1346 C CA . LYS A 1 182 ? -18.510 -2.680 28.316 1.00 80.44 182 LYS A CA 1
ATOM 1347 C C . LYS A 1 182 ? -17.070 -2.835 27.823 1.00 80.44 182 LYS A C 1
ATOM 1349 O O . LYS A 1 182 ? -16.827 -2.859 26.618 1.00 80.44 182 LYS A O 1
ATOM 1354 N N . SER A 1 183 ? -16.120 -2.945 28.751 1.00 78.88 183 SER A N 1
ATOM 1355 C CA . SER A 1 183 ? -14.708 -3.144 28.417 1.00 78.88 183 SER A CA 1
ATOM 1356 C C . SER A 1 183 ? -14.474 -4.537 27.843 1.00 78.88 183 SER A C 1
ATOM 1358 O O . SER A 1 183 ? -13.768 -4.662 26.848 1.00 78.88 183 SER A O 1
ATOM 1360 N N . ALA A 1 184 ? -15.102 -5.570 28.411 1.00 83.31 184 ALA A N 1
ATOM 1361 C CA . ALA A 1 184 ? -15.032 -6.928 27.880 1.00 83.31 184 ALA A CA 1
ATOM 1362 C C . ALA A 1 184 ? -15.484 -6.987 26.412 1.00 83.31 184 ALA A C 1
ATOM 1364 O O . ALA A 1 184 ? -14.706 -7.416 25.564 1.00 83.31 184 ALA A O 1
ATOM 1365 N N . LYS A 1 185 ? -16.675 -6.460 26.094 1.00 81.44 185 LYS A N 1
ATOM 1366 C CA . LYS A 1 185 ? -17.199 -6.403 24.717 1.00 81.44 185 LYS A CA 1
ATOM 1367 C C . LYS A 1 185 ? -16.250 -5.679 23.765 1.00 81.44 185 LYS A C 1
ATOM 1369 O O . LYS A 1 185 ? -15.950 -6.183 22.689 1.00 81.44 185 LYS A O 1
ATOM 1374 N N . LYS A 1 186 ? -15.726 -4.520 24.182 1.00 82.88 186 LYS A N 1
ATOM 1375 C CA . LYS A 1 186 ? -14.764 -3.737 23.392 1.00 82.88 186 LYS A CA 1
ATOM 1376 C C . LYS A 1 186 ? -13.528 -4.563 23.019 1.00 82.88 186 LYS A C 1
ATOM 1378 O O . LYS A 1 186 ? -13.132 -4.577 21.859 1.00 82.88 186 LYS A O 1
ATOM 1383 N N . TYR A 1 187 ? -12.935 -5.258 23.988 1.00 80.06 187 TYR A N 1
ATOM 1384 C CA . TYR A 1 187 ? -11.716 -6.036 23.761 1.00 80.06 187 TYR A CA 1
ATOM 1385 C C . TYR A 1 187 ? -11.959 -7.359 23.017 1.00 80.06 187 TYR A C 1
ATOM 1387 O O . TYR A 1 187 ? -11.084 -7.773 22.262 1.00 80.06 187 TYR A O 1
ATOM 1395 N N . ILE A 1 188 ? -13.137 -7.986 23.143 1.00 86.56 188 ILE A N 1
ATOM 1396 C CA . ILE A 1 188 ? -13.512 -9.106 22.259 1.00 86.56 188 ILE A CA 1
ATOM 1397 C C . ILE A 1 188 ? -13.698 -8.606 20.825 1.00 86.56 188 ILE A C 1
ATOM 1399 O O . ILE A 1 188 ? -13.223 -9.250 19.897 1.00 86.56 188 ILE A O 1
ATOM 1403 N N . GLY A 1 189 ? -14.318 -7.437 20.638 1.00 79.94 189 GLY A N 1
ATOM 1404 C CA . GLY A 1 189 ? -14.436 -6.798 19.326 1.00 79.94 189 GLY A CA 1
ATOM 1405 C C . GLY A 1 189 ? -13.075 -6.535 18.678 1.00 79.94 189 GLY A C 1
ATOM 1406 O O . GLY A 1 189 ? -12.893 -6.840 17.505 1.00 79.94 189 GLY A O 1
ATOM 1407 N N . TYR A 1 190 ? -12.093 -6.051 19.448 1.00 80.31 190 TYR A N 1
ATOM 1408 C CA . TYR A 1 190 ? -10.712 -5.919 18.970 1.00 80.31 190 TYR A CA 1
ATOM 1409 C C . TYR A 1 190 ? -10.090 -7.261 18.594 1.00 80.31 190 TYR A C 1
ATOM 1411 O O . TYR A 1 190 ? -9.521 -7.368 17.515 1.00 80.31 190 TYR A O 1
ATOM 1419 N N . ALA A 1 191 ? -10.266 -8.291 19.426 1.00 81.19 191 ALA A N 1
ATOM 1420 C CA . ALA A 1 191 ? -9.745 -9.622 19.137 1.00 81.19 191 ALA A CA 1
ATOM 1421 C C . ALA A 1 191 ? -10.354 -10.233 17.863 1.00 81.19 191 ALA A C 1
ATOM 1423 O O . ALA A 1 191 ? -9.650 -10.860 17.080 1.00 81.19 191 ALA A O 1
ATOM 1424 N N . ILE A 1 192 ? -11.653 -10.030 17.634 1.00 86.88 192 ILE A N 1
ATOM 1425 C CA . ILE A 1 192 ? -12.334 -10.446 16.403 1.00 86.88 192 ILE A CA 1
ATOM 1426 C C . ILE A 1 192 ? -11.815 -9.652 15.199 1.00 86.88 192 ILE A C 1
ATOM 1428 O O . ILE A 1 192 ? -11.487 -10.260 14.188 1.00 86.88 192 ILE A O 1
ATOM 1432 N N . GLY A 1 193 ? -11.686 -8.328 15.319 1.00 76.75 193 GLY A N 1
ATOM 1433 C CA . GLY A 1 193 ? -11.174 -7.483 14.237 1.00 76.75 193 GLY A CA 1
ATOM 1434 C C . GLY A 1 193 ? -9.719 -7.785 13.862 1.00 76.75 193 GLY A C 1
ATOM 1435 O O . GLY A 1 193 ? -9.362 -7.694 12.693 1.00 76.75 193 GLY A O 1
ATOM 1436 N N . ASP A 1 194 ? -8.884 -8.176 14.830 1.00 74.88 194 ASP A N 1
ATOM 1437 C CA . ASP A 1 194 ? -7.530 -8.685 14.576 1.00 74.88 194 ASP A CA 1
ATOM 1438 C C . ASP A 1 194 ? -7.572 -9.996 13.763 1.00 74.88 194 ASP A C 1
ATOM 1440 O O . ASP A 1 194 ? -6.837 -10.137 12.790 1.00 74.88 194 ASP A O 1
ATOM 1444 N N . LEU A 1 195 ? -8.470 -10.933 14.097 1.00 84.25 195 LEU A N 1
ATOM 1445 C CA . LEU A 1 195 ? -8.641 -12.180 13.333 1.00 84.25 195 LEU A CA 1
ATOM 1446 C C . LEU A 1 195 ? -9.214 -11.953 11.928 1.00 84.25 195 LEU A C 1
ATOM 1448 O O . LEU A 1 195 ? -8.862 -12.690 11.009 1.00 84.25 195 LEU A O 1
ATOM 1452 N N . ASP A 1 196 ? -10.074 -10.949 11.751 1.00 86.12 196 ASP A N 1
ATOM 1453 C CA . ASP A 1 196 ? -10.578 -10.556 10.431 1.00 86.12 196 ASP A CA 1
ATOM 1454 C C . ASP A 1 196 ? -9.440 -10.053 9.539 1.00 86.12 196 ASP A C 1
ATOM 1456 O O . ASP A 1 196 ? -9.265 -10.563 8.432 1.00 86.12 196 ASP A O 1
ATOM 1460 N N . ARG A 1 197 ? -8.587 -9.162 10.062 1.00 81.75 197 ARG A N 1
ATOM 1461 C CA . ARG A 1 197 ? -7.367 -8.724 9.366 1.00 81.75 197 ARG A CA 1
ATOM 1462 C C . ARG A 1 197 ? -6.419 -9.883 9.064 1.00 81.75 197 ARG A C 1
ATOM 1464 O O . ARG A 1 197 ? -5.864 -9.943 7.973 1.00 81.75 197 ARG A O 1
ATOM 1471 N N . ALA A 1 198 ? -6.260 -10.828 9.994 1.00 85.88 198 ALA A N 1
ATOM 1472 C CA . ALA A 1 198 ? -5.428 -12.009 9.769 1.00 85.88 198 ALA A CA 1
ATOM 1473 C C . ALA A 1 198 ? -5.934 -12.852 8.583 1.00 85.88 198 ALA A C 1
ATOM 1475 O O . ALA A 1 198 ? -5.142 -13.335 7.777 1.00 85.88 198 ALA A O 1
ATOM 1476 N N . LEU A 1 199 ? -7.254 -13.026 8.458 1.00 89.56 199 LEU A N 1
ATOM 1477 C CA . LEU A 1 199 ? -7.870 -13.751 7.344 1.00 89.56 199 LEU A CA 1
ATOM 1478 C C . LEU A 1 199 ? -7.749 -12.992 6.014 1.00 89.56 199 LEU A C 1
ATOM 1480 O O . LEU A 1 199 ? -7.499 -13.621 4.986 1.00 89.56 199 LEU A O 1
ATOM 1484 N N . GLU A 1 200 ? -7.891 -11.665 6.026 1.00 88.12 200 GLU A N 1
ATOM 1485 C CA . GLU A 1 200 ? -7.656 -10.814 4.851 1.00 88.12 200 GLU A CA 1
ATOM 1486 C C . GLU A 1 200 ? -6.206 -10.919 4.365 1.00 88.12 200 GLU A C 1
ATOM 1488 O O . GLU A 1 200 ? -5.966 -11.153 3.180 1.00 88.12 200 GLU A O 1
ATOM 1493 N N . GLU A 1 201 ? -5.245 -10.849 5.286 1.00 84.50 201 GLU A N 1
ATOM 1494 C CA . GLU A 1 201 ? -3.816 -10.963 4.995 1.00 84.50 201 GLU A CA 1
ATOM 1495 C C . GLU A 1 201 ? -3.450 -12.346 4.441 1.00 84.50 201 GLU A C 1
ATOM 1497 O O . GLU A 1 201 ? -2.716 -12.461 3.458 1.00 84.50 201 GLU A O 1
ATOM 1502 N N . VAL A 1 202 ? -4.021 -13.418 5.002 1.00 88.81 202 VAL A N 1
ATOM 1503 C CA . VAL A 1 202 ? -3.899 -14.769 4.432 1.00 88.81 202 VAL A CA 1
ATOM 1504 C C . VAL A 1 202 ? -4.485 -14.827 3.020 1.00 88.81 202 VAL A C 1
ATOM 1506 O O . VAL A 1 202 ? -3.900 -15.466 2.141 1.00 88.81 202 VAL A O 1
ATOM 1509 N N . GLY A 1 203 ? -5.621 -14.167 2.781 1.00 87.69 203 GLY A N 1
ATOM 1510 C CA . GLY A 1 203 ? -6.238 -14.064 1.460 1.00 87.69 203 GLY A CA 1
ATOM 1511 C C . GLY A 1 203 ? -5.318 -13.384 0.444 1.00 87.69 203 GLY A C 1
ATOM 1512 O O . GLY A 1 203 ? -5.080 -13.940 -0.630 1.00 87.69 203 GLY A O 1
ATOM 1513 N N . ARG A 1 204 ? -4.737 -12.237 0.814 1.00 87.06 204 ARG A N 1
ATOM 1514 C CA . ARG A 1 204 ? -3.759 -11.492 0.006 1.00 87.06 204 ARG A CA 1
ATOM 1515 C C . ARG A 1 204 ? -2.523 -12.339 -0.300 1.00 87.06 204 ARG A C 1
ATOM 1517 O O . ARG A 1 204 ? -2.205 -12.571 -1.466 1.00 87.06 204 ARG A O 1
ATOM 1524 N N . LYS A 1 205 ? -1.900 -12.919 0.729 1.00 86.56 205 LYS A N 1
ATOM 1525 C CA . LYS A 1 205 ? -0.734 -13.803 0.578 1.00 86.56 205 LYS A CA 1
ATOM 1526 C C . LYS A 1 205 ? -1.034 -15.048 -0.249 1.00 86.56 205 LYS A C 1
ATOM 1528 O O . LYS A 1 205 ? -0.170 -15.535 -0.968 1.00 86.56 205 LYS A O 1
ATOM 1533 N N . SER A 1 206 ? -2.260 -15.565 -0.207 1.00 89.06 206 SER A N 1
ATOM 1534 C CA . SER A 1 206 ? -2.665 -16.682 -1.068 1.00 89.06 206 SER A CA 1
ATOM 1535 C C . SER A 1 206 ? -2.685 -16.290 -2.548 1.00 89.06 206 SER A C 1
ATOM 1537 O O . SER A 1 206 ? -2.297 -17.100 -3.387 1.00 89.06 206 SER A O 1
ATOM 1539 N N . GLN A 1 207 ? -3.089 -15.061 -2.882 1.00 84.75 207 GLN A N 1
ATOM 1540 C CA . GLN A 1 207 ? -3.017 -14.550 -4.257 1.00 84.75 207 GLN A CA 1
ATOM 1541 C C . GLN A 1 207 ? -1.565 -14.337 -4.700 1.00 84.75 207 GLN A C 1
ATOM 1543 O O . GLN A 1 207 ? -1.190 -14.728 -5.804 1.00 84.75 207 GLN A O 1
ATOM 1548 N N . GLU A 1 208 ? -0.721 -13.793 -3.826 1.00 87.62 208 GLU A N 1
ATOM 1549 C CA . GLU A 1 208 ? 0.718 -13.644 -4.085 1.00 87.62 208 GLU A CA 1
ATOM 1550 C C . GLU A 1 208 ? 1.403 -14.992 -4.284 1.00 87.62 208 GLU A C 1
ATOM 1552 O O . GLU A 1 208 ? 2.225 -15.145 -5.184 1.00 87.62 208 GLU A O 1
ATOM 1557 N N . LYS A 1 209 ? 1.010 -16.007 -3.511 1.00 92.12 209 LYS A N 1
ATOM 1558 C CA . LYS A 1 209 ? 1.503 -17.373 -3.681 1.00 92.12 209 LYS A CA 1
ATOM 1559 C C . LYS A 1 209 ? 1.211 -17.911 -5.078 1.00 92.12 209 LYS A C 1
ATOM 1561 O O . LYS A 1 209 ? 2.090 -18.527 -5.668 1.00 92.12 209 LYS A O 1
ATOM 1566 N N . VAL A 1 210 ? 0.023 -17.649 -5.631 1.00 90.69 210 VAL A N 1
ATOM 1567 C CA . VAL A 1 210 ? -0.306 -18.045 -7.012 1.00 90.69 210 VAL A CA 1
ATOM 1568 C C . VAL A 1 210 ? 0.654 -17.391 -8.008 1.00 90.69 210 VAL A C 1
ATOM 1570 O O . VAL A 1 210 ? 1.149 -18.076 -8.902 1.00 90.69 210 VAL A O 1
ATOM 1573 N N . LYS A 1 211 ? 0.973 -16.101 -7.833 1.00 82.81 211 LYS A N 1
ATOM 1574 C CA . LYS A 1 211 ? 1.964 -15.401 -8.670 1.00 82.81 211 LYS A CA 1
ATOM 1575 C C . LYS A 1 211 ? 3.357 -16.027 -8.524 1.00 82.81 211 LYS A C 1
ATOM 1577 O O . LYS A 1 211 ? 4.004 -16.325 -9.524 1.00 82.81 211 LYS A O 1
ATOM 1582 N N . ALA A 1 212 ? 3.798 -16.294 -7.295 1.00 87.69 212 ALA A N 1
ATOM 1583 C CA . ALA A 1 212 ? 5.068 -16.970 -7.027 1.00 87.69 212 ALA A CA 1
ATOM 1584 C C . ALA A 1 212 ? 5.136 -18.372 -7.656 1.00 87.69 212 ALA A C 1
ATOM 1586 O O . ALA A 1 212 ? 6.153 -18.719 -8.253 1.00 87.69 212 ALA A O 1
ATOM 1587 N N . ASP A 1 213 ? 4.060 -19.160 -7.576 1.00 93.00 213 ASP A N 1
ATOM 1588 C CA . ASP A 1 213 ? 3.968 -20.493 -8.183 1.00 93.00 213 ASP A CA 1
ATOM 1589 C C . ASP A 1 213 ? 4.087 -20.424 -9.716 1.00 93.00 213 ASP A C 1
ATOM 1591 O O . ASP A 1 213 ? 4.788 -21.238 -10.327 1.00 93.00 213 ASP A O 1
ATOM 1595 N N . GLN A 1 214 ? 3.447 -19.433 -10.345 1.00 89.50 214 GLN A N 1
ATOM 1596 C CA . GLN A 1 214 ? 3.547 -19.192 -11.787 1.00 89.50 214 GLN A CA 1
ATOM 1597 C C . GLN A 1 214 ? 4.970 -18.800 -12.202 1.00 89.50 214 GLN A C 1
ATOM 1599 O O . GLN A 1 214 ? 5.528 -19.401 -13.123 1.00 89.50 214 GLN A O 1
ATOM 1604 N N . GLU A 1 215 ? 5.587 -17.841 -11.508 1.00 85.69 215 GLU A N 1
ATOM 1605 C CA . GLU A 1 215 ? 6.961 -17.413 -11.799 1.00 85.69 215 GLU A CA 1
ATOM 1606 C C . GLU A 1 215 ? 7.962 -18.550 -11.583 1.00 85.69 215 GLU A C 1
ATOM 1608 O O . GLU A 1 215 ? 8.856 -18.751 -12.406 1.00 85.69 215 GLU A O 1
ATOM 1613 N N . LYS A 1 216 ? 7.775 -19.364 -10.536 1.00 96.06 216 LYS A N 1
ATOM 1614 C CA . LYS A 1 216 ? 8.602 -20.549 -10.280 1.00 96.06 216 LYS A CA 1
ATOM 1615 C C . LYS A 1 216 ? 8.509 -21.566 -11.417 1.00 96.06 216 LYS A C 1
ATOM 1617 O O . LYS A 1 216 ? 9.530 -22.123 -11.823 1.00 96.06 216 LYS A O 1
ATOM 1622 N N . ALA A 1 217 ? 7.311 -21.800 -11.955 1.00 94.81 217 ALA A N 1
ATOM 1623 C CA . ALA A 1 217 ? 7.112 -22.702 -13.087 1.00 94.81 217 ALA A CA 1
ATOM 1624 C C . ALA A 1 217 ? 7.784 -22.178 -14.370 1.00 94.81 217 ALA A C 1
ATOM 1626 O O . ALA A 1 217 ? 8.480 -22.934 -15.051 1.00 94.81 217 ALA A O 1
ATOM 1627 N N . LEU A 1 218 ? 7.634 -20.883 -14.674 1.00 83.00 218 LEU A N 1
ATOM 1628 C CA . LEU A 1 218 ? 8.275 -20.248 -15.833 1.00 83.00 218 LEU A CA 1
ATOM 1629 C C . LEU A 1 218 ? 9.804 -20.235 -15.706 1.00 83.00 218 LEU A C 1
ATOM 1631 O O . LEU A 1 218 ? 10.514 -20.519 -16.672 1.00 83.00 218 LEU A O 1
ATOM 1635 N N . MET A 1 219 ? 10.317 -19.945 -14.511 1.00 93.25 219 MET A N 1
ATOM 1636 C CA . MET A 1 219 ? 11.739 -20.029 -14.189 1.00 93.25 219 MET A CA 1
ATOM 1637 C C . MET A 1 219 ? 12.271 -21.442 -14.443 1.00 93.25 219 MET A C 1
ATOM 1639 O O . MET A 1 219 ? 13.276 -21.590 -15.138 1.00 93.25 219 MET A O 1
ATOM 1643 N N . ALA A 1 220 ? 11.572 -22.476 -13.961 1.00 95.12 220 ALA A N 1
ATOM 1644 C CA . ALA A 1 220 ? 11.968 -23.868 -14.163 1.00 95.12 220 ALA A CA 1
ATOM 1645 C C . ALA A 1 220 ? 12.000 -24.261 -15.653 1.00 95.12 220 ALA A C 1
ATOM 1647 O O . ALA A 1 220 ? 12.920 -24.959 -16.082 1.00 95.12 220 ALA A O 1
ATOM 1648 N N . GLU A 1 221 ? 11.054 -23.769 -16.462 1.00 89.56 221 GLU A N 1
ATOM 1649 C CA . GLU A 1 221 ? 11.074 -23.954 -17.919 1.00 89.56 221 GLU A CA 1
ATOM 1650 C C . GLU A 1 221 ? 12.331 -23.326 -18.546 1.00 89.56 221 GLU A C 1
ATOM 1652 O O . GLU A 1 221 ? 13.036 -23.977 -19.321 1.00 89.56 221 GLU A O 1
ATOM 1657 N N . LYS A 1 222 ? 12.654 -22.070 -18.202 1.00 82.81 222 LYS A N 1
ATOM 1658 C CA . LYS A 1 222 ? 13.828 -21.378 -18.766 1.00 82.81 222 LYS A CA 1
ATOM 1659 C C . LYS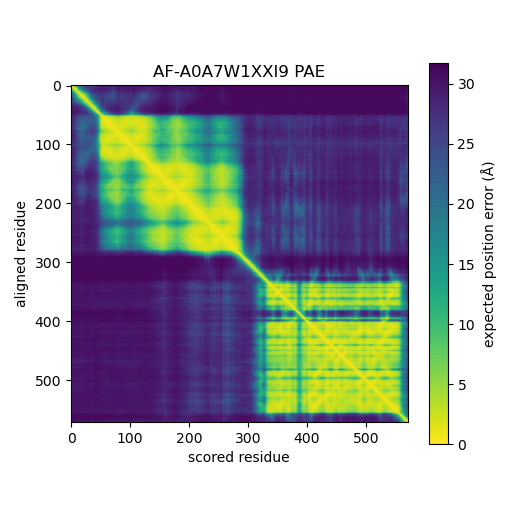 A 1 222 ? 15.143 -21.969 -18.288 1.00 82.81 222 LYS A C 1
ATOM 1661 O O . LYS A 1 222 ? 16.065 -22.095 -19.092 1.00 82.81 222 LYS A O 1
ATOM 1666 N N . LYS A 1 223 ? 15.203 -22.401 -17.030 1.00 94.31 223 LYS A N 1
ATOM 1667 C CA . LYS A 1 223 ? 16.317 -23.172 -16.483 1.00 94.31 223 LYS A CA 1
ATOM 1668 C C . LYS A 1 223 ? 16.578 -24.408 -17.333 1.00 94.31 223 LYS A C 1
ATOM 1670 O O . LYS A 1 223 ? 17.704 -24.585 -17.783 1.00 94.31 223 LYS A O 1
ATOM 1675 N N . GLN A 1 224 ? 15.551 -25.213 -17.619 1.00 94.56 224 GLN A N 1
ATOM 1676 C CA . GLN A 1 224 ? 15.713 -26.410 -18.447 1.00 94.56 224 GLN A CA 1
ATOM 1677 C C . GLN A 1 224 ? 16.235 -26.068 -19.850 1.00 94.56 224 GLN A C 1
ATOM 1679 O O . GLN A 1 224 ? 17.212 -26.665 -20.290 1.00 94.56 224 GLN A O 1
ATOM 1684 N N . LEU A 1 225 ? 15.663 -25.056 -20.515 1.00 82.12 225 LEU A N 1
ATOM 1685 C CA . LEU A 1 225 ? 16.126 -24.625 -21.841 1.00 82.12 225 LEU A CA 1
ATOM 1686 C C . LEU A 1 225 ? 17.590 -24.161 -21.836 1.00 82.12 225 LEU A C 1
ATOM 1688 O O . LEU A 1 225 ? 18.331 -24.464 -22.771 1.00 82.12 225 LEU A O 1
ATOM 1692 N N . ALA A 1 226 ? 18.012 -23.424 -20.803 1.00 80.19 226 ALA A N 1
ATOM 1693 C CA . ALA A 1 226 ? 19.397 -22.986 -20.641 1.00 80.19 226 ALA A CA 1
ATOM 1694 C C . ALA A 1 226 ? 20.348 -24.179 -20.469 1.00 80.19 226 ALA A C 1
ATOM 1696 O O . ALA A 1 226 ? 21.394 -24.229 -21.122 1.00 80.19 226 ALA A O 1
ATOM 1697 N N . MET A 1 227 ? 19.968 -25.163 -19.646 1.00 91.62 227 MET A N 1
ATOM 1698 C CA . MET A 1 227 ? 20.752 -26.390 -19.471 1.00 91.62 227 MET A CA 1
ATOM 1699 C C . MET A 1 227 ? 20.845 -27.189 -20.776 1.00 91.62 227 MET A C 1
ATOM 1701 O O . MET A 1 227 ? 21.944 -27.583 -21.161 1.00 91.62 227 MET A O 1
ATOM 1705 N N . ASP A 1 228 ? 19.739 -27.341 -21.509 1.00 90.88 228 ASP A N 1
ATOM 1706 C CA . ASP A 1 228 ? 19.701 -28.056 -22.794 1.00 90.88 228 ASP A CA 1
ATOM 1707 C C . ASP A 1 228 ? 20.587 -27.389 -23.868 1.00 90.88 228 ASP A C 1
ATOM 1709 O O . ASP A 1 228 ? 21.137 -28.069 -24.733 1.00 90.88 228 ASP A O 1
ATOM 1713 N N . ALA A 1 229 ? 20.778 -26.064 -23.806 1.00 79.25 229 ALA A N 1
ATOM 1714 C CA . ALA A 1 229 ? 21.690 -25.319 -24.685 1.00 79.25 229 ALA A CA 1
ATOM 1715 C C . ALA A 1 229 ? 23.180 -25.414 -24.273 1.00 79.25 229 ALA A C 1
ATOM 1717 O O . ALA A 1 229 ? 24.068 -24.894 -24.966 1.00 79.25 229 ALA A O 1
ATOM 1718 N N . GLY A 1 230 ? 23.474 -26.075 -23.151 1.00 86.50 230 GLY A N 1
ATOM 1719 C CA . GLY A 1 230 ? 24.824 -26.229 -22.610 1.00 86.50 230 GLY A CA 1
ATOM 1720 C C . GLY A 1 230 ? 25.327 -25.001 -21.851 1.00 86.50 230 GLY A C 1
ATOM 1721 O O . GLY A 1 230 ? 26.530 -24.730 -21.854 1.00 86.50 230 GLY A O 1
ATOM 1722 N N . ALA A 1 231 ? 24.435 -24.235 -21.211 1.00 80.94 231 ALA A N 1
ATOM 1723 C CA . ALA A 1 231 ? 24.821 -23.067 -20.416 1.00 80.94 231 ALA A CA 1
ATOM 1724 C C . ALA A 1 231 ? 25.803 -23.405 -19.278 1.00 80.94 231 ALA A C 1
ATOM 1726 O O . ALA A 1 231 ? 26.605 -22.552 -18.908 1.00 80.94 231 ALA A O 1
ATOM 1727 N N . GLU A 1 232 ? 25.802 -24.645 -18.775 1.00 87.38 232 GLU A N 1
ATOM 1728 C CA . GLU A 1 232 ? 26.712 -25.092 -17.706 1.00 87.38 232 GLU A CA 1
ATOM 1729 C C . GLU A 1 232 ? 28.191 -24.993 -18.087 1.00 87.38 232 GLU A C 1
ATOM 1731 O O . GLU A 1 232 ? 29.024 -24.751 -17.221 1.00 87.38 232 GLU A O 1
ATOM 1736 N N . GLU A 1 233 ? 28.518 -25.112 -19.373 1.00 82.00 233 GLU A N 1
ATOM 1737 C CA . GLU A 1 233 ? 29.892 -24.984 -19.868 1.00 82.00 233 GLU A CA 1
ATOM 1738 C C . GLU A 1 233 ? 30.154 -23.610 -20.501 1.00 82.00 233 GLU A C 1
ATOM 1740 O O . GLU A 1 233 ? 31.279 -23.113 -20.479 1.00 82.00 233 GLU A O 1
ATOM 1745 N N . LYS A 1 234 ? 29.115 -22.985 -21.074 1.00 73.31 234 LYS A N 1
ATOM 1746 C CA . LYS A 1 234 ? 29.243 -21.804 -21.945 1.00 73.31 234 LYS A CA 1
ATOM 1747 C C . LYS A 1 234 ? 28.870 -20.474 -21.279 1.00 73.31 234 LYS A C 1
ATOM 1749 O O . LYS A 1 234 ? 29.273 -19.429 -21.778 1.00 73.31 234 LYS A O 1
ATOM 1754 N N . ALA A 1 235 ? 28.101 -20.498 -20.190 1.00 77.06 235 ALA A N 1
ATOM 1755 C CA . ALA A 1 235 ? 27.505 -19.315 -19.556 1.00 77.06 235 ALA A CA 1
ATOM 1756 C C . ALA A 1 235 ? 27.503 -19.417 -18.015 1.00 77.06 235 ALA A C 1
ATOM 1758 O O . ALA A 1 235 ? 26.541 -19.046 -17.343 1.00 77.06 235 ALA A O 1
ATOM 1759 N N . LEU A 1 236 ? 28.599 -19.936 -17.452 1.00 76.00 236 LEU A N 1
ATOM 1760 C CA . LEU A 1 236 ? 28.739 -20.286 -16.030 1.00 76.00 236 LEU A CA 1
ATOM 1761 C C . LEU A 1 236 ? 28.409 -19.126 -15.074 1.00 76.00 236 LEU A C 1
ATOM 1763 O O . LEU A 1 236 ? 27.682 -19.319 -14.104 1.00 76.00 236 LEU A O 1
ATOM 1767 N N . ARG A 1 237 ? 28.873 -17.908 -15.387 1.00 73.06 237 ARG A N 1
ATOM 1768 C CA . ARG A 1 237 ? 28.611 -16.707 -14.574 1.00 73.06 237 ARG A CA 1
ATOM 1769 C C . ARG A 1 237 ? 27.120 -16.354 -14.515 1.00 73.06 237 ARG A C 1
ATOM 1771 O O . ARG A 1 237 ? 26.608 -16.028 -13.448 1.00 73.06 237 ARG A O 1
ATOM 1778 N N . ASP A 1 238 ? 26.428 -16.437 -15.649 1.00 66.62 238 ASP A N 1
ATOM 1779 C CA . ASP A 1 238 ? 25.004 -16.094 -15.746 1.00 66.62 238 ASP A CA 1
ATOM 1780 C C . ASP A 1 238 ? 24.143 -17.156 -15.031 1.00 66.62 238 ASP A C 1
ATOM 1782 O O . ASP A 1 238 ? 23.149 -16.833 -14.379 1.00 66.62 238 ASP A O 1
ATOM 1786 N N . LEU A 1 239 ? 24.575 -18.425 -15.067 1.00 75.25 239 LEU A N 1
ATOM 1787 C CA . LEU A 1 239 ? 23.956 -19.509 -14.301 1.00 75.25 239 LEU A CA 1
ATOM 1788 C C . LEU A 1 239 ? 24.143 -19.378 -12.790 1.00 75.25 239 LEU A C 1
ATOM 1790 O O . LEU A 1 239 ? 23.215 -19.680 -12.043 1.00 75.25 239 LEU A O 1
ATOM 1794 N N . GLU A 1 240 ? 25.322 -18.969 -12.324 1.00 82.81 240 GLU A N 1
ATOM 1795 C CA . GLU A 1 240 ? 25.564 -18.752 -10.894 1.00 82.81 240 GLU A CA 1
ATOM 1796 C C . GLU A 1 240 ? 24.665 -17.643 -10.344 1.00 82.81 240 GLU A C 1
ATOM 1798 O O . GLU A 1 240 ? 24.027 -17.833 -9.308 1.00 82.81 240 GLU A O 1
ATOM 1803 N N . TYR A 1 241 ? 24.527 -16.539 -11.084 1.00 79.44 241 TYR A N 1
ATOM 1804 C CA . TYR A 1 241 ? 23.586 -15.473 -10.747 1.00 79.44 241 TYR A CA 1
ATOM 1805 C C . TYR A 1 241 ? 22.136 -15.985 -10.685 1.00 79.44 241 TYR A C 1
ATOM 1807 O O . TYR A 1 241 ? 21.439 -15.761 -9.694 1.00 79.44 241 TYR A O 1
ATOM 1815 N N . ALA A 1 242 ? 21.686 -16.722 -11.707 1.00 75.12 242 ALA A N 1
ATOM 1816 C CA . ALA A 1 242 ? 20.326 -17.260 -11.757 1.00 75.12 242 ALA A CA 1
ATOM 1817 C C . ALA A 1 242 ? 20.029 -18.232 -10.599 1.00 75.12 242 ALA A C 1
ATOM 1819 O O . ALA A 1 242 ? 18.952 -18.183 -10.003 1.00 75.12 242 ALA A O 1
ATOM 1820 N N . ARG A 1 243 ? 20.998 -19.085 -10.240 1.00 87.12 243 ARG A N 1
ATOM 1821 C CA . ARG A 1 243 ? 20.883 -20.045 -9.129 1.00 87.12 243 ARG A CA 1
ATOM 1822 C C . ARG A 1 243 ? 20.819 -19.356 -7.768 1.00 87.12 243 ARG A C 1
ATOM 1824 O O . ARG A 1 243 ? 20.076 -19.813 -6.901 1.00 87.12 243 ARG A O 1
ATOM 1831 N N . ASP A 1 244 ? 21.567 -18.272 -7.566 1.00 88.81 244 ASP A N 1
ATOM 1832 C CA . ASP A 1 244 ? 21.492 -17.522 -6.308 1.00 88.81 244 ASP A CA 1
ATOM 1833 C C . ASP A 1 244 ? 20.126 -16.843 -6.138 1.00 88.81 244 ASP A C 1
ATOM 1835 O O . ASP A 1 244 ? 19.522 -16.924 -5.067 1.00 88.81 244 ASP A O 1
ATOM 1839 N N . ARG A 1 245 ? 19.573 -16.274 -7.217 1.00 87.81 245 ARG A N 1
ATOM 1840 C CA . ARG A 1 245 ? 18.213 -15.714 -7.212 1.00 87.81 245 ARG A CA 1
ATOM 1841 C C . ARG A 1 245 ? 17.139 -16.779 -6.988 1.00 87.81 245 ARG A C 1
ATOM 1843 O O . ARG A 1 245 ? 16.226 -16.552 -6.202 1.00 87.81 245 ARG A O 1
ATOM 1850 N N . GLU A 1 246 ? 17.276 -17.962 -7.590 1.00 94.06 246 GLU A N 1
ATOM 1851 C CA . GLU A 1 246 ? 16.376 -19.098 -7.340 1.00 94.06 246 GLU A CA 1
ATOM 1852 C C . GLU A 1 246 ? 16.384 -19.490 -5.855 1.00 94.06 246 GLU A C 1
ATOM 1854 O O . GLU A 1 246 ? 15.323 -19.650 -5.253 1.00 94.06 246 GLU A O 1
ATOM 1859 N N . ARG A 1 247 ? 17.573 -19.554 -5.240 1.00 96.56 247 ARG A N 1
ATOM 1860 C CA . ARG A 1 247 ? 17.736 -19.848 -3.811 1.00 96.56 247 ARG A CA 1
ATOM 1861 C C . ARG A 1 247 ? 17.070 -18.793 -2.925 1.00 96.56 247 ARG A C 1
ATOM 1863 O O . ARG A 1 247 ? 16.438 -19.159 -1.937 1.00 96.56 247 ARG A O 1
ATOM 1870 N N . LEU A 1 248 ? 17.214 -17.505 -3.246 1.00 89.31 248 LEU A N 1
ATOM 1871 C CA . LEU A 1 248 ? 16.521 -16.429 -2.523 1.00 89.31 248 LEU A CA 1
ATOM 1872 C C . LEU A 1 248 ? 14.998 -16.555 -2.668 1.00 89.31 248 LEU A C 1
ATOM 1874 O O . LEU A 1 248 ? 14.283 -16.432 -1.676 1.00 89.31 248 LEU A O 1
ATOM 1878 N N . GLY A 1 249 ? 14.513 -16.899 -3.864 1.00 89.25 249 GLY A N 1
ATOM 1879 C CA . GLY A 1 249 ? 13.092 -17.147 -4.103 1.00 89.25 249 GLY A CA 1
ATOM 1880 C C . GLY A 1 249 ? 12.546 -18.306 -3.279 1.00 89.25 249 GLY A C 1
ATOM 1881 O O . GLY A 1 249 ? 11.494 -18.170 -2.661 1.00 89.25 249 GLY A O 1
ATOM 1882 N N . ASP A 1 250 ? 13.286 -19.412 -3.187 1.00 95.75 250 ASP A N 1
ATOM 1883 C CA . ASP A 1 250 ? 12.922 -20.543 -2.329 1.00 95.75 250 ASP A CA 1
ATOM 1884 C C . ASP A 1 250 ? 12.882 -20.162 -0.844 1.00 95.75 250 ASP A C 1
ATOM 1886 O O . ASP A 1 250 ? 11.947 -20.545 -0.142 1.00 95.75 250 ASP A O 1
ATOM 1890 N N . GLN A 1 251 ? 13.835 -19.353 -0.372 1.00 94.94 251 GLN A N 1
ATOM 1891 C CA . GLN A 1 251 ? 13.856 -18.876 1.015 1.00 94.94 251 GLN A CA 1
ATOM 1892 C C . GLN A 1 251 ? 12.650 -17.986 1.344 1.00 9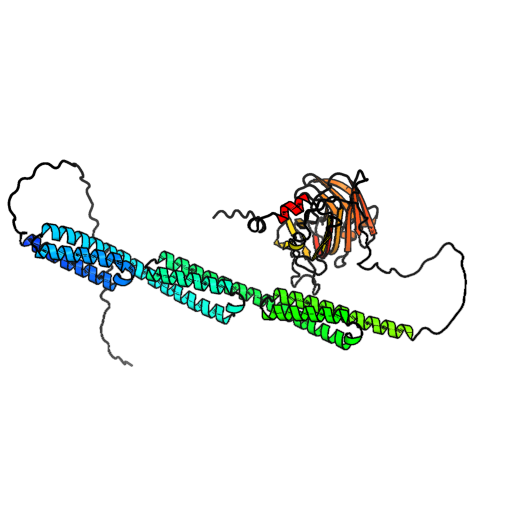4.94 251 GLN A C 1
ATOM 1894 O O . GLN A 1 251 ? 11.996 -18.201 2.367 1.00 94.94 251 GLN A O 1
ATOM 1899 N N . SER A 1 252 ? 12.322 -17.024 0.478 1.00 90.38 252 SER A N 1
ATOM 1900 C CA . SER A 1 252 ? 11.130 -16.181 0.638 1.00 90.38 252 SER A CA 1
ATOM 1901 C C . SER A 1 252 ? 9.835 -16.997 0.541 1.00 90.38 252 SER A C 1
ATOM 1903 O O . SER A 1 252 ? 8.897 -16.795 1.313 1.00 90.38 252 SER A O 1
ATOM 1905 N N . TYR A 1 253 ? 9.788 -17.999 -0.339 1.00 92.81 253 TYR A N 1
ATOM 1906 C CA . TYR A 1 253 ? 8.623 -18.873 -0.464 1.00 92.81 253 TYR A CA 1
ATOM 1907 C C . TYR A 1 253 ? 8.398 -19.698 0.810 1.00 92.81 253 TYR A C 1
ATOM 1909 O O . TYR A 1 253 ? 7.270 -19.844 1.289 1.00 92.81 253 TYR A O 1
ATOM 1917 N N . GLU A 1 254 ? 9.474 -20.224 1.397 1.00 93.00 254 GLU A N 1
ATOM 1918 C CA . GLU A 1 254 ? 9.418 -20.966 2.654 1.00 93.00 254 GLU A CA 1
ATOM 1919 C C . GLU A 1 254 ? 9.025 -20.087 3.842 1.00 93.00 254 GLU A C 1
ATOM 1921 O O . GLU A 1 254 ? 8.313 -20.568 4.730 1.00 93.00 254 GLU A O 1
ATOM 1926 N N . SER A 1 255 ? 9.428 -18.815 3.870 1.00 86.81 255 SER A N 1
ATOM 1927 C CA . SER A 1 255 ? 9.045 -17.877 4.932 1.00 86.81 255 SER A CA 1
ATOM 1928 C C . SER A 1 255 ? 7.603 -17.366 4.797 1.00 86.81 255 SER A C 1
ATOM 1930 O O . SER A 1 255 ? 7.030 -16.903 5.781 1.00 86.81 255 SER A O 1
ATOM 1932 N N . GLY A 1 256 ? 6.975 -17.529 3.627 1.00 85.12 256 GLY A N 1
ATOM 1933 C CA . GLY A 1 256 ? 5.638 -17.005 3.332 1.00 85.12 256 GLY A CA 1
ATOM 1934 C C . GLY A 1 256 ? 5.640 -15.557 2.832 1.00 85.12 256 GLY A C 1
ATOM 1935 O O . GLY A 1 256 ? 4.583 -14.927 2.798 1.00 85.12 256 GLY A O 1
ATOM 1936 N N . ASP A 1 257 ? 6.811 -15.039 2.457 1.00 84.56 257 ASP A N 1
ATOM 1937 C CA . ASP A 1 257 ? 6.980 -13.815 1.674 1.00 84.56 257 ASP A CA 1
ATOM 1938 C C . ASP A 1 257 ? 6.837 -14.153 0.184 1.00 84.56 257 ASP A C 1
ATOM 1940 O O . ASP A 1 257 ? 7.805 -14.317 -0.561 1.00 84.56 257 ASP A O 1
ATOM 1944 N N . PHE A 1 258 ? 5.593 -14.362 -0.244 1.00 88.19 258 PHE A N 1
ATOM 1945 C CA . PHE A 1 258 ? 5.321 -14.825 -1.600 1.00 88.19 258 PHE A CA 1
ATOM 1946 C C . PHE A 1 258 ? 5.566 -13.748 -2.660 1.00 88.19 258 PHE A C 1
ATOM 1948 O O . PHE A 1 258 ? 5.932 -14.099 -3.780 1.00 88.19 258 PHE A O 1
ATOM 1955 N N . ASP A 1 259 ? 5.436 -12.463 -2.320 1.00 82.00 259 ASP A N 1
ATOM 1956 C CA . ASP A 1 259 ? 5.810 -11.377 -3.230 1.00 82.00 259 ASP A CA 1
ATOM 1957 C C . ASP A 1 259 ? 7.330 -11.343 -3.456 1.00 82.00 259 ASP A C 1
ATOM 1959 O O . ASP A 1 259 ? 7.787 -11.394 -4.602 1.00 82.00 259 ASP A O 1
ATOM 1963 N N . GLY A 1 260 ? 8.135 -11.388 -2.386 1.00 75.44 260 GLY A N 1
ATOM 1964 C CA . GLY A 1 260 ? 9.593 -11.493 -2.500 1.00 75.44 260 GLY A CA 1
ATOM 1965 C C . GLY A 1 260 ? 10.046 -12.767 -3.222 1.00 75.44 260 GLY A C 1
ATOM 1966 O O . GLY A 1 260 ? 10.996 -12.734 -4.016 1.00 75.44 260 GLY A O 1
ATOM 1967 N N . ALA A 1 261 ? 9.325 -13.878 -3.028 1.00 80.38 261 ALA A N 1
ATOM 1968 C CA . ALA A 1 261 ? 9.553 -15.117 -3.766 1.00 80.38 261 ALA A CA 1
ATOM 1969 C C . ALA A 1 261 ? 9.277 -14.950 -5.266 1.00 80.38 261 ALA A C 1
ATOM 1971 O O . ALA A 1 261 ? 10.115 -15.326 -6.084 1.00 80.38 261 ALA A O 1
ATOM 1972 N N . ALA A 1 262 ? 8.140 -14.352 -5.635 1.00 74.69 262 ALA A N 1
ATOM 1973 C CA . ALA A 1 262 ? 7.776 -14.098 -7.026 1.00 74.69 262 ALA A CA 1
ATOM 1974 C C . ALA A 1 262 ? 8.805 -13.195 -7.722 1.00 74.69 262 ALA A C 1
ATOM 1976 O O . ALA A 1 262 ? 9.243 -13.514 -8.828 1.00 74.69 262 ALA A O 1
ATOM 1977 N N . ARG A 1 263 ? 9.252 -12.120 -7.053 1.00 74.31 263 ARG A N 1
ATOM 1978 C CA . ARG A 1 263 ? 10.320 -11.232 -7.548 1.00 74.31 263 ARG A CA 1
ATOM 1979 C C . ARG A 1 263 ? 11.623 -12.001 -7.777 1.00 74.31 263 ARG A C 1
ATOM 1981 O O . ARG A 1 263 ? 12.178 -11.964 -8.870 1.00 74.31 263 ARG A O 1
ATOM 1988 N N . SER A 1 264 ? 12.065 -12.780 -6.794 1.00 75.19 264 SER A N 1
ATOM 1989 C CA . SER A 1 264 ? 13.311 -13.550 -6.896 1.00 75.19 264 SER A CA 1
ATOM 1990 C C . SER A 1 264 ? 13.249 -14.650 -7.966 1.00 75.19 264 SER A C 1
ATOM 1992 O O . SER A 1 264 ? 14.228 -14.875 -8.678 1.00 75.19 264 SER A O 1
ATOM 1994 N N . TYR A 1 265 ? 12.102 -15.320 -8.136 1.00 78.38 265 TYR A N 1
ATOM 1995 C CA . TYR A 1 265 ? 11.905 -16.279 -9.227 1.00 78.38 265 TYR A CA 1
ATOM 1996 C C . TYR A 1 265 ? 11.883 -15.604 -10.597 1.00 78.38 265 TYR A C 1
ATOM 1998 O O . TYR A 1 265 ? 12.428 -16.165 -11.549 1.00 78.38 265 TYR A O 1
ATOM 2006 N N . ARG A 1 266 ? 11.321 -14.396 -10.702 1.00 75.75 266 ARG A N 1
ATOM 2007 C CA . ARG A 1 266 ? 11.374 -13.591 -11.927 1.00 75.75 266 ARG A CA 1
ATOM 2008 C C . ARG A 1 266 ? 12.810 -13.190 -12.273 1.00 75.75 266 ARG A C 1
ATOM 2010 O O . ARG A 1 266 ? 13.218 -13.364 -13.419 1.00 75.75 266 ARG A O 1
ATOM 2017 N N . ASP A 1 267 ? 13.603 -12.757 -11.298 1.00 67.25 267 ASP A N 1
ATOM 2018 C CA . ASP A 1 267 ? 15.023 -12.440 -11.500 1.00 67.25 267 ASP A CA 1
ATOM 2019 C C . ASP A 1 267 ? 15.827 -13.678 -11.920 1.00 67.25 267 ASP A C 1
ATOM 2021 O O . ASP A 1 267 ? 16.624 -13.631 -12.860 1.00 67.25 267 ASP A O 1
ATOM 2025 N N . ALA A 1 268 ? 15.578 -14.819 -11.269 1.00 70.31 268 ALA A N 1
ATOM 2026 C CA . ALA A 1 268 ? 16.189 -16.096 -11.626 1.00 70.31 268 ALA A CA 1
ATOM 2027 C C . ALA A 1 268 ? 15.822 -16.520 -13.056 1.00 70.31 268 ALA A C 1
ATOM 2029 O O . ALA A 1 268 ? 16.697 -16.913 -13.829 1.00 70.31 268 ALA A O 1
ATOM 2030 N N . LYS A 1 269 ? 14.544 -16.390 -13.440 1.00 79.75 269 LYS A N 1
ATOM 2031 C CA . LYS A 1 269 ? 14.046 -16.618 -14.806 1.00 79.75 269 LYS A CA 1
ATOM 2032 C C . LYS A 1 269 ? 14.821 -15.763 -15.811 1.00 79.75 269 LYS A C 1
ATOM 2034 O O . LYS A 1 269 ? 15.301 -16.306 -16.806 1.00 79.75 269 LYS A O 1
ATOM 2039 N N . THR A 1 270 ? 14.993 -14.468 -15.541 1.00 71.00 270 THR A N 1
ATOM 2040 C CA . THR A 1 270 ? 15.771 -13.548 -16.391 1.00 71.00 270 THR A CA 1
ATOM 2041 C C . THR A 1 270 ? 17.235 -13.975 -16.499 1.00 71.00 270 THR A C 1
ATOM 2043 O O . THR A 1 270 ? 17.772 -14.040 -17.605 1.00 71.00 270 THR A O 1
ATOM 2046 N N . GLY A 1 271 ? 17.866 -14.363 -15.387 1.00 67.25 271 GLY A N 1
ATOM 2047 C CA . GLY A 1 271 ? 19.226 -14.909 -15.389 1.00 67.25 271 GLY A CA 1
ATOM 2048 C C . GLY A 1 271 ? 19.363 -16.164 -16.262 1.00 67.25 271 GLY A C 1
ATOM 2049 O O . GLY A 1 271 ? 20.291 -16.266 -17.065 1.00 67.25 271 GLY A O 1
ATOM 2050 N N . TYR A 1 272 ? 18.401 -17.090 -16.185 1.00 69.44 272 TYR A N 1
ATOM 2051 C CA . TYR A 1 272 ? 18.383 -18.285 -17.036 1.00 69.44 272 TYR A CA 1
ATOM 2052 C C . TYR A 1 272 ? 18.160 -17.963 -18.522 1.00 69.44 272 TYR A C 1
ATOM 2054 O O . TYR A 1 272 ? 18.744 -18.627 -19.379 1.00 69.44 272 TYR A O 1
ATOM 2062 N N . VAL A 1 273 ? 17.373 -16.933 -18.853 1.00 71.62 273 VAL A N 1
ATOM 2063 C CA . VAL A 1 273 ? 17.241 -16.443 -20.238 1.00 71.62 273 VAL A CA 1
ATOM 2064 C C . VAL A 1 273 ? 18.569 -15.878 -20.750 1.00 71.62 273 VAL A C 1
ATOM 2066 O O . VAL A 1 273 ? 18.990 -16.240 -21.848 1.00 71.62 273 VAL A O 1
ATOM 2069 N N . GLY A 1 274 ? 19.270 -15.071 -19.948 1.00 62.19 274 GLY A N 1
ATOM 2070 C CA . GLY A 1 274 ? 20.606 -14.571 -20.292 1.00 62.19 274 GLY A CA 1
ATOM 2071 C C . GLY A 1 274 ? 21.599 -15.708 -20.550 1.00 62.19 274 GLY A C 1
ATOM 2072 O O . GLY A 1 274 ? 22.251 -15.745 -21.594 1.00 62.19 274 GLY A O 1
ATOM 2073 N N . ALA A 1 275 ? 21.631 -16.707 -19.662 1.00 69.19 275 ALA A N 1
ATOM 2074 C CA . ALA A 1 275 ? 22.500 -17.871 -19.817 1.00 69.19 275 ALA A CA 1
ATOM 2075 C C . ALA A 1 275 ? 22.187 -18.687 -21.089 1.00 69.19 275 ALA A C 1
ATOM 2077 O O . ALA A 1 275 ? 23.101 -19.136 -21.785 1.00 69.19 275 ALA A O 1
ATOM 2078 N N . LEU A 1 276 ? 20.902 -18.842 -21.430 1.00 66.69 276 LEU A N 1
ATOM 2079 C CA . LEU A 1 276 ? 20.448 -19.475 -22.672 1.00 66.69 276 LEU A CA 1
ATOM 2080 C C . LEU A 1 276 ? 20.936 -18.719 -23.918 1.00 66.69 276 LEU A C 1
ATOM 2082 O O . LEU A 1 276 ? 21.377 -19.344 -24.886 1.00 66.69 276 LEU A O 1
ATOM 2086 N N . GLU A 1 277 ? 20.850 -17.388 -23.924 1.00 70.44 277 GLU A N 1
ATOM 2087 C CA . GLU A 1 277 ? 21.319 -16.573 -25.047 1.00 70.44 277 GLU A CA 1
ATOM 2088 C C . GLU A 1 277 ? 22.835 -16.641 -25.216 1.00 70.44 277 GLU A C 1
ATOM 2090 O O . GLU A 1 277 ? 23.310 -16.864 -26.333 1.00 70.44 277 GLU A O 1
ATOM 2095 N N . THR A 1 278 ? 23.590 -16.511 -24.123 1.00 68.69 278 THR A N 1
ATOM 2096 C CA . THR A 1 278 ? 25.051 -16.651 -24.124 1.00 68.69 278 THR A CA 1
ATOM 2097 C C . THR A 1 278 ? 25.454 -18.016 -24.687 1.00 68.69 278 THR A C 1
ATOM 2099 O O . THR A 1 278 ? 26.250 -18.088 -25.626 1.00 68.69 278 THR A O 1
ATOM 2102 N N . ALA A 1 279 ? 24.829 -19.100 -24.213 1.00 70.31 279 ALA A N 1
ATOM 2103 C CA . ALA A 1 279 ? 25.106 -20.455 -24.689 1.00 70.31 279 ALA A CA 1
ATOM 2104 C C . ALA A 1 279 ? 24.848 -20.630 -26.199 1.00 70.31 279 ALA A C 1
ATOM 2106 O O . ALA A 1 279 ? 25.655 -21.253 -26.899 1.00 70.31 279 ALA A O 1
ATOM 2107 N N . LYS A 1 280 ? 23.767 -20.033 -26.720 1.00 72.81 280 LYS A N 1
ATOM 2108 C CA . LYS A 1 280 ? 23.439 -20.036 -28.156 1.00 72.81 280 LYS A CA 1
ATOM 2109 C C . LYS A 1 280 ? 24.406 -19.190 -28.989 1.00 72.81 280 LYS A C 1
ATOM 2111 O O . LYS A 1 280 ? 24.776 -19.593 -30.092 1.00 72.81 280 LYS A O 1
ATOM 2116 N N . ARG A 1 281 ? 24.848 -18.029 -28.489 1.00 65.44 281 ARG A N 1
ATOM 2117 C CA . ARG A 1 281 ? 25.826 -17.170 -29.188 1.00 65.44 281 ARG A CA 1
ATOM 2118 C C . ARG A 1 281 ? 27.190 -17.843 -29.300 1.00 65.44 281 ARG A C 1
ATOM 2120 O O . ARG A 1 281 ? 27.796 -17.789 -30.367 1.00 65.44 281 ARG A O 1
ATOM 2127 N N . SER A 1 282 ? 27.640 -18.531 -28.252 1.00 62.47 282 SER A N 1
ATOM 2128 C CA . SER A 1 282 ? 28.888 -19.304 -28.287 1.00 62.47 282 SER A CA 1
ATOM 2129 C C . SER A 1 282 ? 28.855 -20.417 -29.340 1.00 62.47 282 SER A C 1
ATOM 2131 O O . SER A 1 282 ? 29.870 -20.695 -29.974 1.00 62.47 282 SER A O 1
ATOM 2133 N N . GLU A 1 283 ? 27.690 -21.017 -29.587 1.00 60.50 283 GLU A N 1
ATOM 2134 C CA . GLU A 1 283 ? 27.500 -22.017 -30.644 1.00 60.50 283 GLU A CA 1
ATOM 2135 C C . GLU A 1 283 ? 27.518 -21.401 -32.056 1.00 60.50 283 GLU A C 1
ATOM 2137 O O . GLU A 1 283 ? 28.151 -21.941 -32.966 1.00 60.50 283 GLU A O 1
ATOM 2142 N N . LEU A 1 284 ? 26.905 -20.228 -32.242 1.00 55.28 284 LEU A N 1
ATOM 2143 C CA . LEU A 1 284 ? 26.951 -19.484 -33.509 1.00 55.28 284 LEU A CA 1
ATOM 2144 C C . LEU A 1 284 ? 28.366 -18.978 -33.840 1.00 55.28 284 LEU A C 1
ATOM 2146 O O . LEU A 1 284 ? 28.800 -19.076 -34.988 1.00 55.28 284 LEU A O 1
ATOM 2150 N N . ALA A 1 285 ? 29.112 -18.494 -32.844 1.00 53.53 285 ALA A N 1
ATOM 2151 C CA . ALA A 1 285 ? 30.505 -18.076 -33.008 1.00 53.53 285 ALA A CA 1
ATOM 2152 C C . ALA A 1 285 ? 31.430 -19.261 -33.345 1.00 53.53 285 ALA A C 1
ATOM 2154 O O . ALA A 1 285 ? 32.303 -19.142 -34.207 1.00 53.53 285 ALA A O 1
ATOM 2155 N N . ALA A 1 286 ? 31.200 -20.428 -32.731 1.00 54.66 286 ALA A N 1
ATOM 2156 C CA . ALA A 1 286 ? 31.923 -21.656 -33.057 1.00 54.66 286 ALA A CA 1
ATOM 2157 C C . ALA A 1 286 ? 31.639 -22.146 -34.493 1.00 54.66 286 ALA A C 1
ATOM 2159 O O . ALA A 1 286 ? 32.547 -22.638 -35.162 1.00 54.66 286 ALA A O 1
ATOM 2160 N N . ASN A 1 287 ? 30.414 -21.958 -34.999 1.00 49.09 287 ASN A N 1
ATOM 2161 C CA . ASN A 1 287 ? 30.038 -22.345 -36.362 1.00 49.09 287 ASN A CA 1
ATOM 2162 C C . ASN A 1 287 ? 30.529 -21.363 -37.444 1.00 49.09 287 ASN A C 1
ATOM 2164 O O . ASN A 1 287 ? 30.893 -21.803 -38.536 1.00 49.09 287 ASN A O 1
ATOM 2168 N N . SER A 1 288 ? 30.618 -20.060 -37.156 1.00 46.00 288 SER A N 1
ATOM 2169 C CA . SER A 1 288 ? 31.143 -19.061 -38.106 1.00 46.00 288 SER A CA 1
ATOM 2170 C C . SER A 1 288 ? 32.649 -19.198 -38.367 1.00 46.00 288 SER A C 1
ATOM 2172 O O . SER A 1 288 ? 33.098 -18.958 -39.487 1.00 46.00 288 SER A O 1
ATOM 2174 N N . ASN A 1 289 ? 33.430 -19.672 -37.390 1.00 43.09 289 ASN A N 1
ATOM 2175 C CA . ASN A 1 289 ? 34.865 -19.928 -37.577 1.00 43.09 289 ASN A CA 1
ATOM 2176 C C . ASN A 1 289 ? 35.183 -21.155 -38.451 1.00 43.09 289 ASN A C 1
ATOM 2178 O O . ASN A 1 289 ? 36.333 -21.331 -38.845 1.00 43.09 289 ASN A O 1
ATOM 2182 N N . ASN A 1 290 ? 34.188 -21.975 -38.806 1.00 40.88 290 ASN A N 1
ATOM 2183 C CA . ASN A 1 290 ? 34.382 -23.146 -39.666 1.00 40.88 290 ASN A CA 1
ATOM 2184 C C . ASN A 1 290 ? 34.035 -22.913 -41.149 1.00 40.88 290 ASN A C 1
ATOM 2186 O O . ASN A 1 290 ? 34.186 -23.843 -41.939 1.00 40.88 290 ASN A O 1
ATOM 2190 N N . ASN A 1 291 ? 33.609 -21.706 -41.559 1.00 36.44 291 ASN A N 1
ATOM 2191 C CA . ASN A 1 291 ? 33.169 -21.449 -42.944 1.00 36.44 291 ASN A CA 1
ATOM 2192 C C . ASN A 1 291 ? 33.908 -20.310 -43.684 1.00 36.44 291 ASN A C 1
ATOM 2194 O O . ASN A 1 291 ? 33.440 -19.839 -44.719 1.00 36.44 291 ASN A O 1
ATOM 2198 N N . GLY A 1 292 ? 35.072 -19.874 -43.192 1.00 31.66 292 GLY A N 1
ATOM 2199 C CA . GLY A 1 292 ? 35.907 -18.848 -43.830 1.00 31.66 292 GLY A CA 1
ATOM 2200 C C . GLY A 1 292 ? 37.162 -19.429 -44.477 1.00 31.66 292 GLY A C 1
ATOM 2201 O O . GLY A 1 292 ? 38.231 -19.434 -43.873 1.00 31.66 292 GLY A O 1
ATOM 2202 N N . GLY A 1 293 ? 37.040 -19.928 -45.707 1.00 28.38 293 GLY A N 1
ATOM 2203 C CA . GLY A 1 293 ? 38.183 -20.348 -46.518 1.00 28.38 293 GLY A CA 1
ATOM 2204 C C . GLY A 1 293 ? 39.082 -19.172 -46.930 1.00 28.38 293 GLY A C 1
ATOM 2205 O O . GLY A 1 293 ? 38.595 -18.149 -47.396 1.00 28.38 293 GLY A O 1
ATOM 2206 N N . ASN A 1 294 ? 40.394 -19.370 -46.758 1.00 31.73 294 ASN A N 1
ATOM 2207 C CA . ASN A 1 294 ? 41.548 -18.682 -47.357 1.00 31.73 294 ASN A CA 1
ATOM 2208 C C . ASN A 1 294 ? 41.278 -17.553 -48.377 1.00 31.73 294 ASN A C 1
ATOM 2210 O O . ASN A 1 294 ? 40.831 -17.840 -49.485 1.00 31.73 294 ASN A O 1
ATOM 2214 N N . ASN A 1 295 ? 41.810 -16.348 -48.118 1.00 28.25 295 ASN A N 1
ATOM 2215 C CA . ASN A 1 295 ? 42.856 -15.775 -48.982 1.00 28.25 295 ASN A CA 1
ATOM 2216 C C . ASN A 1 295 ? 43.635 -14.635 -48.294 1.00 28.25 295 ASN A C 1
ATOM 2218 O O . ASN A 1 295 ? 43.064 -13.840 -47.553 1.00 28.25 295 ASN A O 1
ATOM 2222 N N . SER A 1 296 ? 44.938 -14.559 -48.568 1.00 36.41 296 SER A N 1
ATOM 2223 C CA . SER A 1 296 ? 45.871 -13.532 -48.091 1.00 36.41 296 SER A CA 1
ATOM 2224 C C . SER A 1 296 ? 46.056 -12.390 -49.109 1.00 36.41 296 SER A C 1
ATOM 2226 O O . SER A 1 296 ? 45.788 -12.568 -50.296 1.00 36.41 296 SER A O 1
ATOM 2228 N N . GLY A 1 297 ? 46.582 -11.243 -48.650 1.00 25.78 297 GLY A N 1
ATOM 2229 C CA . GLY A 1 297 ? 47.150 -10.163 -49.484 1.00 25.78 297 GLY A CA 1
ATOM 2230 C C . GLY A 1 297 ? 46.787 -8.757 -48.966 1.00 25.78 297 GLY A C 1
ATOM 2231 O O . GLY A 1 297 ? 45.648 -8.353 -49.127 1.00 25.78 297 GLY A O 1
ATOM 2232 N N . TYR A 1 298 ? 47.589 -8.084 -48.131 1.00 27.00 298 TYR A N 1
ATOM 2233 C CA . TYR A 1 298 ? 48.783 -7.245 -48.403 1.00 27.00 298 TYR A CA 1
ATOM 2234 C C . TYR A 1 298 ? 48.495 -5.789 -48.879 1.00 27.00 298 TYR A C 1
ATOM 2236 O O . TYR A 1 298 ? 48.057 -5.581 -50.003 1.00 27.00 298 TYR A O 1
ATOM 2244 N N . ASN A 1 299 ? 48.850 -4.846 -47.986 1.00 27.64 299 ASN A N 1
ATOM 2245 C CA . ASN A 1 299 ? 49.241 -3.415 -48.046 1.00 27.64 299 ASN A CA 1
ATOM 2246 C C . ASN A 1 299 ? 48.396 -2.230 -48.588 1.00 27.64 299 ASN A C 1
ATOM 2248 O O . ASN A 1 299 ? 48.002 -2.177 -49.746 1.00 27.64 299 ASN A O 1
ATOM 2252 N N . ASP A 1 300 ? 48.405 -1.212 -47.704 1.00 27.80 300 ASP A N 1
ATOM 2253 C CA . ASP A 1 300 ? 48.644 0.245 -47.827 1.00 27.80 300 ASP A CA 1
ATOM 2254 C C . ASP A 1 300 ? 47.596 1.243 -48.361 1.00 27.80 300 ASP A C 1
ATOM 2256 O O . ASP A 1 300 ? 47.294 1.328 -49.546 1.00 27.80 300 ASP A O 1
ATOM 2260 N N . ASP A 1 301 ? 47.148 2.071 -47.404 1.00 30.20 301 ASP A N 1
ATOM 2261 C CA . ASP A 1 301 ? 47.258 3.541 -47.325 1.00 30.20 301 ASP A CA 1
ATOM 2262 C C . ASP A 1 301 ? 46.934 4.393 -48.569 1.00 30.20 301 ASP A C 1
ATOM 2264 O O . ASP A 1 301 ? 47.706 4.469 -49.522 1.00 30.20 301 ASP A O 1
ATOM 2268 N N . THR A 1 302 ? 45.810 5.119 -48.520 1.00 28.23 302 THR A N 1
ATOM 2269 C CA . THR A 1 302 ? 45.706 6.589 -48.692 1.00 28.23 302 THR A CA 1
ATOM 2270 C C . THR A 1 302 ? 44.234 7.019 -48.755 1.00 28.23 302 THR A C 1
ATOM 2272 O O . THR A 1 302 ? 43.365 6.308 -49.251 1.00 28.23 302 THR A O 1
ATOM 2275 N N . GLY A 1 303 ? 43.939 8.181 -48.170 1.00 24.44 303 GLY A N 1
ATOM 2276 C CA . GLY A 1 303 ? 42.591 8.567 -47.768 1.00 24.44 303 GLY A CA 1
ATOM 2277 C C . GLY A 1 303 ? 41.628 9.134 -48.820 1.00 24.44 303 GLY A C 1
ATOM 2278 O O . GLY A 1 303 ? 41.945 9.387 -49.978 1.00 24.44 303 GLY A O 1
ATOM 2279 N N . ASN A 1 304 ? 40.465 9.462 -48.252 1.00 25.12 304 ASN A N 1
ATOM 2280 C CA . ASN A 1 304 ? 39.387 10.334 -48.711 1.00 25.12 304 ASN A CA 1
ATOM 2281 C C . ASN A 1 304 ? 38.283 9.732 -49.603 1.00 25.12 304 ASN A C 1
ATOM 2283 O O . ASN A 1 304 ? 38.369 9.708 -50.824 1.00 25.12 304 ASN A O 1
ATOM 2287 N N . GLY A 1 305 ? 37.151 9.460 -48.946 1.00 26.53 305 GLY A N 1
ATOM 2288 C CA . GLY A 1 305 ? 35.897 10.117 -49.314 1.00 26.53 305 GLY A CA 1
ATOM 2289 C C . GLY A 1 305 ? 34.998 9.396 -50.314 1.00 26.53 305 GLY A C 1
ATOM 2290 O O . GLY A 1 305 ? 35.043 9.678 -51.507 1.00 26.53 305 GLY A O 1
ATOM 2291 N N . GLY A 1 306 ? 34.050 8.619 -49.781 1.00 23.84 306 GLY A N 1
ATOM 2292 C CA . GLY A 1 306 ? 32.724 8.457 -50.383 1.00 23.84 306 GLY A CA 1
ATOM 2293 C C . GLY A 1 306 ? 32.214 7.020 -50.494 1.00 23.84 306 GLY A C 1
ATOM 2294 O O . GLY A 1 306 ? 32.737 6.241 -51.279 1.00 23.84 306 GLY A O 1
ATOM 2295 N N . GLY A 1 307 ? 31.097 6.736 -49.813 1.00 22.66 307 GLY A N 1
ATOM 2296 C CA . GLY A 1 307 ? 30.089 5.799 -50.323 1.00 22.66 307 GLY A CA 1
ATOM 2297 C C . GLY A 1 307 ? 29.728 4.595 -49.447 1.00 22.66 307 GLY A C 1
ATOM 2298 O O . GLY A 1 307 ? 30.309 3.536 -49.606 1.00 22.66 307 GLY A O 1
ATOM 2299 N N . TYR A 1 308 ? 28.695 4.785 -48.619 1.00 26.16 308 TYR A N 1
ATOM 2300 C CA . TYR A 1 308 ? 27.620 3.850 -48.236 1.00 26.16 308 TYR A CA 1
ATOM 2301 C C . TYR A 1 308 ? 27.914 2.359 -47.969 1.00 26.16 308 TYR A C 1
ATOM 2303 O O . TYR A 1 308 ? 28.145 1.586 -48.894 1.00 26.16 308 TYR A O 1
ATOM 2311 N N . GLY A 1 309 ? 27.597 1.931 -46.737 1.00 24.58 309 GLY A N 1
ATOM 2312 C CA . GLY A 1 309 ? 26.921 0.650 -46.500 1.00 24.58 309 GLY A CA 1
ATOM 2313 C C . GLY A 1 309 ? 27.341 -0.115 -45.244 1.00 24.58 309 GLY A C 1
ATOM 2314 O O . GLY A 1 309 ? 28.362 -0.787 -45.264 1.00 24.58 309 GLY A O 1
ATOM 2315 N N . GLY A 1 310 ? 26.460 -0.136 -44.237 1.00 24.77 310 GLY A N 1
ATOM 2316 C CA . GLY A 1 310 ? 26.238 -1.332 -43.418 1.00 24.77 310 GLY A CA 1
ATOM 2317 C C . GLY A 1 310 ? 26.760 -1.304 -41.981 1.00 24.77 310 GLY A C 1
ATOM 2318 O O . GLY A 1 310 ? 27.962 -1.250 -41.756 1.00 24.77 310 GLY A O 1
ATOM 2319 N N . GLY A 1 311 ? 25.823 -1.464 -41.040 1.00 24.53 311 GLY A N 1
ATOM 2320 C CA . GLY A 1 311 ? 26.085 -1.885 -39.664 1.00 24.53 311 GLY A CA 1
ATOM 2321 C C . GLY A 1 311 ? 25.797 -0.817 -38.616 1.00 24.53 311 GLY A C 1
ATOM 2322 O O . GLY A 1 311 ? 26.726 -0.375 -37.955 1.00 24.53 311 GLY A O 1
ATOM 2323 N N . ASP A 1 312 ? 24.529 -0.421 -38.452 1.00 27.52 312 ASP A N 1
ATOM 2324 C CA . ASP A 1 312 ? 24.071 0.216 -37.208 1.00 27.52 312 ASP A CA 1
ATOM 2325 C C . ASP A 1 312 ? 24.180 -0.823 -36.082 1.00 27.52 312 ASP A C 1
ATOM 2327 O O . ASP A 1 312 ? 23.239 -1.555 -35.768 1.00 27.52 312 ASP A O 1
ATOM 2331 N N . GLU A 1 313 ? 25.373 -0.929 -35.504 1.00 25.61 313 GLU A N 1
ATOM 2332 C CA . GLU A 1 313 ? 25.531 -1.403 -34.139 1.00 25.61 313 GLU A CA 1
ATOM 2333 C C . GLU A 1 313 ? 24.885 -0.350 -33.240 1.00 25.61 313 GLU A C 1
ATOM 2335 O O . GLU A 1 313 ? 25.438 0.718 -32.979 1.00 25.61 313 GLU A O 1
ATOM 2340 N N . VAL A 1 314 ? 23.654 -0.647 -32.824 1.00 29.62 314 VAL A N 1
ATOM 2341 C CA . VAL A 1 314 ? 22.972 0.031 -31.724 1.00 29.62 314 VAL A CA 1
ATOM 2342 C C . VAL A 1 314 ? 23.948 0.061 -30.540 1.00 29.62 314 VAL A C 1
ATOM 2344 O O . VAL A 1 314 ? 24.350 -1.015 -30.087 1.00 29.62 314 VAL A O 1
ATOM 2347 N N . PRO A 1 315 ? 24.371 1.240 -30.048 1.00 29.61 315 PRO A N 1
ATOM 2348 C CA . PRO A 1 315 ? 25.302 1.310 -28.934 1.00 29.61 315 PRO A CA 1
ATOM 2349 C C . PRO A 1 315 ? 24.712 0.610 -27.711 1.00 29.61 315 PRO A C 1
ATOM 2351 O O . PRO A 1 315 ? 23.565 0.857 -27.333 1.00 29.61 315 PRO A O 1
ATOM 2354 N N . GLY A 1 316 ? 25.506 -0.284 -27.123 1.00 27.28 316 GLY A N 1
ATOM 2355 C CA . GLY A 1 316 ? 25.182 -0.973 -25.883 1.00 27.28 316 GLY A CA 1
ATOM 2356 C C . GLY A 1 316 ? 24.976 -0.004 -24.718 1.00 27.28 316 GLY A C 1
ATOM 2357 O O . GLY A 1 316 ? 25.417 1.144 -24.732 1.00 27.28 316 GLY A O 1
ATOM 2358 N N . ILE A 1 317 ? 24.296 -0.515 -23.698 1.00 33.84 317 ILE A N 1
ATOM 2359 C CA . ILE A 1 317 ? 23.756 0.192 -22.532 1.00 33.84 317 ILE A CA 1
ATOM 2360 C C . ILE A 1 317 ? 24.817 0.819 -21.594 1.00 33.84 317 ILE A C 1
ATOM 2362 O O . ILE A 1 317 ? 24.440 1.497 -20.645 1.00 33.84 317 ILE A O 1
ATOM 2366 N N . ASP A 1 318 ? 26.116 0.704 -21.899 1.00 30.27 318 ASP A N 1
ATOM 2367 C CA . ASP A 1 318 ? 27.208 1.040 -20.968 1.00 30.27 318 ASP A CA 1
ATOM 2368 C C . ASP A 1 318 ? 28.081 2.266 -21.325 1.00 30.27 318 ASP A C 1
ATOM 2370 O O . ASP A 1 318 ? 28.927 2.632 -20.517 1.00 30.27 318 ASP A O 1
ATOM 2374 N N . ASP A 1 319 ? 27.875 2.974 -22.446 1.00 32.84 319 ASP A N 1
ATOM 2375 C CA . ASP A 1 319 ? 28.770 4.088 -22.850 1.00 32.84 319 ASP A CA 1
ATOM 2376 C C . ASP A 1 319 ? 28.039 5.411 -23.154 1.00 32.84 319 ASP A C 1
ATOM 2378 O O . ASP A 1 319 ? 28.029 5.907 -24.284 1.00 32.84 319 ASP A O 1
ATOM 2382 N N . ILE A 1 320 ? 27.429 6.043 -22.143 1.00 34.72 320 ILE A N 1
ATOM 2383 C CA . ILE A 1 320 ? 26.976 7.442 -22.262 1.00 34.72 320 ILE A CA 1
ATOM 2384 C C . ILE A 1 320 ? 27.473 8.256 -21.072 1.00 34.72 320 ILE A C 1
ATOM 2386 O O . ILE A 1 320 ? 26.842 8.306 -20.015 1.00 34.72 320 ILE A O 1
ATOM 2390 N N . ASP A 1 321 ? 28.590 8.946 -21.304 1.00 32.94 321 ASP A N 1
ATOM 2391 C CA . ASP A 1 321 ? 29.112 10.018 -20.463 1.00 32.94 321 ASP A CA 1
ATOM 2392 C C . ASP A 1 321 ? 28.017 11.071 -20.222 1.00 32.94 321 ASP A C 1
ATOM 2394 O O . ASP A 1 321 ? 27.595 11.802 -21.127 1.00 32.94 321 ASP A O 1
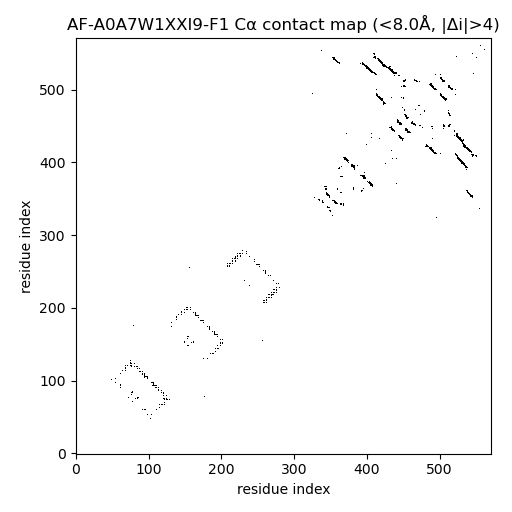ATOM 2398 N N . ILE A 1 322 ? 27.570 11.186 -18.970 1.00 37.59 322 ILE A N 1
ATOM 2399 C CA . ILE A 1 322 ? 27.101 12.477 -18.467 1.00 37.59 322 ILE A CA 1
ATOM 2400 C C . ILE A 1 322 ? 28.339 13.374 -18.571 1.00 37.59 322 ILE A C 1
ATOM 2402 O O . ILE A 1 322 ? 29.342 13.023 -17.945 1.00 37.59 322 ILE A O 1
ATOM 2406 N N . PRO A 1 323 ? 28.334 14.462 -19.371 1.00 35.78 323 PRO A N 1
ATOM 2407 C CA . PRO A 1 323 ? 29.497 15.337 -19.449 1.00 35.78 323 PRO A CA 1
ATOM 2408 C C . PRO A 1 323 ? 29.897 15.706 -18.025 1.00 35.78 323 PRO A C 1
ATOM 2410 O O . PRO A 1 323 ? 29.021 16.037 -17.239 1.00 35.78 323 PRO A O 1
ATOM 2413 N N . ASP A 1 324 ? 31.179 15.578 -17.696 1.00 38.34 324 ASP A N 1
ATOM 2414 C CA . ASP A 1 324 ? 31.726 15.893 -16.378 1.00 38.34 324 ASP A CA 1
ATOM 2415 C C . ASP A 1 324 ? 31.392 17.358 -16.031 1.00 38.34 324 ASP A C 1
ATOM 2417 O O . ASP A 1 324 ? 32.041 18.294 -16.505 1.00 38.34 324 ASP A O 1
ATOM 2421 N N . ILE A 1 325 ? 30.283 17.577 -15.312 1.00 37.91 325 ILE A N 1
ATOM 2422 C CA . ILE A 1 325 ? 29.838 18.900 -14.864 1.00 37.91 325 ILE A CA 1
ATOM 2423 C C . ILE A 1 325 ? 30.453 19.072 -13.478 1.00 37.91 325 ILE A C 1
ATOM 2425 O O . ILE A 1 325 ? 29.966 18.520 -12.497 1.00 37.91 325 ILE A O 1
ATOM 2429 N N . GLY A 1 326 ? 31.607 19.736 -13.442 1.00 30.61 326 GLY A N 1
ATOM 2430 C CA . GLY A 1 326 ? 32.518 19.740 -12.304 1.00 30.61 326 GLY A CA 1
ATOM 2431 C C . GLY A 1 326 ? 31.922 20.121 -10.940 1.00 30.61 326 GLY A C 1
ATOM 2432 O O . GLY A 1 326 ? 31.161 21.073 -10.815 1.00 30.61 326 GLY A O 1
ATOM 2433 N N . VAL A 1 327 ? 32.412 19.380 -9.939 1.00 43.06 327 VAL A N 1
ATOM 2434 C CA . VAL A 1 327 ? 32.663 19.699 -8.517 1.00 43.06 327 VAL A CA 1
ATOM 2435 C C . VAL A 1 327 ? 31.618 20.522 -7.750 1.00 43.06 327 VAL A C 1
ATOM 2437 O O . VAL A 1 327 ? 31.611 21.751 -7.787 1.00 43.06 327 VAL A O 1
ATOM 2440 N N . GLY A 1 328 ? 30.877 19.825 -6.886 1.00 34.31 328 GLY A N 1
ATOM 2441 C CA . GLY A 1 328 ? 30.252 20.369 -5.681 1.00 34.31 328 GLY A CA 1
ATOM 2442 C C . GLY A 1 328 ? 30.578 19.458 -4.502 1.00 34.31 328 GLY A C 1
ATOM 2443 O O . GLY A 1 328 ? 30.002 18.387 -4.364 1.00 34.31 328 GLY A O 1
ATOM 2444 N N . GLY A 1 329 ? 31.575 19.841 -3.704 1.00 37.94 329 GLY A N 1
ATOM 2445 C CA . GLY A 1 329 ? 31.896 19.179 -2.448 1.00 37.94 329 GLY A CA 1
ATOM 2446 C C . GLY A 1 329 ? 31.260 19.932 -1.291 1.00 37.94 329 GLY A C 1
ATOM 2447 O O . GLY A 1 329 ? 31.690 21.040 -0.990 1.00 37.94 329 GLY A O 1
ATOM 2448 N N . ASP A 1 330 ? 30.301 19.298 -0.627 1.00 37.75 330 ASP A N 1
ATOM 2449 C CA . ASP A 1 330 ? 30.236 19.270 0.830 1.00 37.75 330 ASP A CA 1
ATOM 2450 C C . ASP A 1 330 ? 29.610 17.939 1.272 1.00 37.75 330 ASP A C 1
ATOM 2452 O O . ASP A 1 330 ? 28.558 17.516 0.795 1.00 37.75 330 ASP A O 1
ATOM 2456 N N . ASN A 1 331 ? 30.325 17.243 2.159 1.00 42.31 331 ASN A N 1
ATOM 2457 C CA . ASN A 1 331 ? 30.042 15.892 2.651 1.00 42.31 331 ASN A CA 1
ATOM 2458 C C . ASN A 1 331 ? 28.734 15.844 3.466 1.00 42.31 331 ASN A C 1
ATOM 2460 O O . ASN A 1 331 ? 28.754 15.803 4.697 1.00 42.31 331 ASN A O 1
ATOM 2464 N N . SER A 1 332 ? 27.587 15.801 2.794 1.00 49.31 332 SER A N 1
ATOM 2465 C CA . SER A 1 332 ? 26.394 15.181 3.369 1.00 49.31 332 SER A CA 1
ATOM 2466 C C . SER A 1 332 ? 26.316 13.747 2.865 1.00 49.31 332 SER A C 1
ATOM 2468 O O . SER A 1 332 ? 26.295 13.502 1.660 1.00 49.31 332 SER A O 1
ATOM 2470 N N . ASP A 1 333 ? 26.361 12.789 3.787 1.00 57.97 333 ASP A N 1
ATOM 2471 C CA . ASP A 1 333 ? 26.355 11.360 3.477 1.00 57.97 333 ASP A CA 1
ATOM 2472 C C . ASP A 1 333 ? 24.948 10.904 3.048 1.00 57.97 333 ASP A C 1
ATOM 2474 O O . ASP A 1 333 ? 24.259 10.170 3.748 1.00 57.97 333 ASP A O 1
ATOM 2478 N N . LEU A 1 334 ? 24.498 11.387 1.884 1.00 60.38 334 LEU A N 1
ATOM 2479 C CA . LEU A 1 334 ? 23.249 10.975 1.233 1.00 60.38 334 LEU A CA 1
ATOM 2480 C C . LEU A 1 334 ? 23.332 9.526 0.719 1.00 60.38 334 LEU A C 1
ATOM 2482 O O . LEU A 1 334 ? 22.313 8.924 0.392 1.00 60.38 334 LEU A O 1
ATOM 2486 N N . SER A 1 335 ? 24.544 8.960 0.655 1.00 61.12 335 SER A N 1
ATOM 2487 C CA . SER A 1 335 ? 24.837 7.682 0.002 1.00 61.12 335 SER A CA 1
ATOM 2488 C C . SER A 1 335 ? 24.205 6.470 0.679 1.00 61.12 335 SER A C 1
ATOM 2490 O O . SER A 1 335 ? 23.881 5.497 0.003 1.00 61.12 335 SER A O 1
ATOM 2492 N N . SER A 1 336 ? 23.979 6.545 1.991 1.00 59.25 336 SER A N 1
ATOM 2493 C CA . SER A 1 336 ? 23.389 5.456 2.772 1.00 59.25 336 SER A CA 1
ATOM 2494 C C . SER A 1 336 ? 21.861 5.509 2.860 1.00 59.25 336 SER A C 1
ATOM 2496 O O . SER A 1 336 ? 21.244 4.484 3.141 1.00 59.25 336 SER A O 1
ATOM 2498 N N . GLY A 1 337 ? 21.246 6.673 2.615 1.00 65.56 337 GLY A N 1
ATOM 2499 C CA . GLY A 1 337 ? 19.810 6.887 2.826 1.00 65.56 337 GLY A CA 1
ATOM 2500 C C . GLY A 1 337 ? 19.005 7.159 1.558 1.00 65.56 337 GLY A C 1
ATOM 2501 O O . GLY A 1 337 ? 17.881 6.683 1.446 1.00 65.56 337 GLY A O 1
ATOM 2502 N N . LEU A 1 338 ? 19.563 7.901 0.593 1.00 72.75 338 LEU A N 1
ATOM 2503 C CA . LEU A 1 338 ? 18.805 8.410 -0.556 1.00 72.75 338 LEU A CA 1
ATOM 2504 C C . LEU A 1 338 ? 18.265 7.300 -1.476 1.00 72.75 338 LEU A C 1
ATOM 2506 O O . LEU A 1 338 ? 17.087 7.370 -1.820 1.00 72.75 338 LEU A O 1
ATOM 2510 N N . PRO A 1 339 ? 19.038 6.252 -1.835 1.00 75.69 339 PRO A N 1
ATOM 2511 C CA . PRO A 1 339 ? 18.492 5.133 -2.604 1.00 75.69 339 PRO A CA 1
ATOM 2512 C C . PRO A 1 339 ? 17.357 4.393 -1.884 1.00 75.69 339 PRO A C 1
ATOM 2514 O O . PRO A 1 339 ? 16.452 3.889 -2.534 1.00 75.69 339 PRO A O 1
ATOM 2517 N N . GLY A 1 340 ? 17.379 4.359 -0.546 1.00 72.62 340 GLY A N 1
ATOM 2518 C CA . GLY A 1 340 ? 16.366 3.683 0.270 1.00 72.62 340 GLY A CA 1
ATOM 2519 C C . GLY A 1 340 ? 15.003 4.379 0.308 1.00 72.62 340 GLY A C 1
ATOM 2520 O O . GLY A 1 340 ? 14.070 3.820 0.876 1.00 72.62 340 GLY A O 1
ATOM 2521 N N . LEU A 1 341 ? 14.875 5.575 -0.280 1.00 78.50 341 LEU A N 1
ATOM 2522 C CA . LEU A 1 341 ? 13.595 6.276 -0.422 1.00 78.50 341 LEU A CA 1
ATOM 2523 C C . LEU A 1 341 ? 12.740 5.751 -1.584 1.00 78.50 341 LEU A C 1
ATOM 2525 O O . LEU A 1 341 ? 11.575 6.130 -1.681 1.00 78.50 341 LEU A O 1
ATOM 2529 N N . PHE A 1 342 ? 13.310 4.928 -2.466 1.00 79.56 342 PHE A N 1
ATOM 2530 C CA . PHE A 1 342 ? 12.672 4.508 -3.709 1.00 79.56 342 PHE A CA 1
ATOM 2531 C C . PHE A 1 342 ? 12.470 2.995 -3.749 1.00 79.56 342 PHE A C 1
ATOM 2533 O O . PHE A 1 342 ? 13.316 2.213 -3.317 1.00 79.56 342 PHE A O 1
ATOM 2540 N N . SER A 1 343 ? 11.334 2.594 -4.303 1.00 68.00 343 SER A N 1
ATOM 2541 C CA . SER A 1 343 ? 10.950 1.207 -4.564 1.00 68.00 343 SER A CA 1
ATOM 2542 C C . SER A 1 343 ? 11.541 0.663 -5.876 1.00 68.00 343 SER A C 1
ATOM 2544 O O . SER A 1 343 ? 11.703 -0.552 -6.024 1.00 68.00 343 SER A O 1
ATOM 2546 N N . GLY A 1 344 ? 11.904 1.544 -6.818 1.00 62.16 344 GLY A N 1
ATOM 2547 C CA . GLY A 1 344 ? 12.664 1.220 -8.027 1.00 62.16 344 GLY A CA 1
ATOM 2548 C C . GLY A 1 344 ? 14.162 0.985 -7.799 1.00 62.16 344 GLY A C 1
ATOM 2549 O O . GLY A 1 344 ? 14.689 1.180 -6.705 1.00 62.16 344 GLY A O 1
ATOM 2550 N N . VAL A 1 345 ? 14.885 0.580 -8.853 1.00 71.62 345 VAL A N 1
ATOM 2551 C CA . VAL A 1 345 ? 16.354 0.487 -8.784 1.00 71.62 345 VAL A CA 1
ATOM 2552 C C . VAL A 1 345 ? 16.916 1.903 -8.705 1.00 71.62 345 VAL A C 1
ATOM 2554 O O . VAL A 1 345 ? 16.864 2.646 -9.685 1.00 71.62 345 VAL A O 1
ATOM 2557 N N . ALA A 1 346 ? 17.438 2.268 -7.537 1.00 76.81 346 ALA A N 1
ATOM 2558 C CA . ALA A 1 346 ? 18.005 3.579 -7.270 1.00 76.81 346 ALA A CA 1
ATOM 2559 C C . ALA A 1 346 ? 19.515 3.494 -7.025 1.00 76.81 346 ALA A C 1
ATOM 2561 O O . ALA A 1 346 ? 19.983 2.742 -6.170 1.00 76.81 346 ALA A O 1
ATOM 2562 N N . GLU A 1 347 ? 20.282 4.309 -7.742 1.00 75.69 347 GLU A N 1
ATOM 2563 C CA . GLU A 1 347 ? 21.733 4.403 -7.602 1.00 75.69 347 GLU A CA 1
ATOM 2564 C C . GLU A 1 347 ? 22.149 5.860 -7.418 1.00 75.69 347 GLU A C 1
ATOM 2566 O O . GLU A 1 347 ? 21.909 6.707 -8.281 1.00 75.69 347 GLU A O 1
ATOM 2571 N N . TYR A 1 348 ? 22.799 6.160 -6.292 1.00 75.38 348 TYR A N 1
ATOM 2572 C CA . TYR A 1 348 ? 23.344 7.485 -6.016 1.00 75.38 348 TYR A CA 1
ATOM 2573 C C . TYR A 1 348 ? 24.870 7.484 -6.117 1.00 75.38 348 TYR A C 1
ATOM 2575 O O . TYR A 1 348 ? 25.559 6.744 -5.414 1.00 75.38 348 TYR A O 1
ATOM 2583 N N . ASN A 1 349 ? 25.407 8.361 -6.963 1.00 73.19 349 ASN A N 1
ATOM 2584 C CA . ASN A 1 349 ? 26.837 8.604 -7.091 1.00 73.19 349 ASN A CA 1
ATOM 2585 C C . ASN A 1 349 ? 27.212 9.878 -6.328 1.00 73.19 349 ASN A C 1
ATOM 2587 O O . ASN A 1 349 ? 27.071 10.990 -6.841 1.00 73.19 349 ASN A O 1
ATOM 2591 N N . SER A 1 350 ? 27.742 9.704 -5.118 1.00 67.00 350 SER A N 1
ATOM 2592 C CA . SER A 1 350 ? 28.146 10.807 -4.240 1.00 67.00 350 SER A CA 1
ATOM 2593 C C . SER A 1 350 ? 29.265 11.680 -4.809 1.00 67.00 350 SER A C 1
ATOM 2595 O O . SER A 1 350 ? 29.317 12.862 -4.493 1.00 67.00 350 SER A O 1
ATOM 2597 N N . ALA A 1 351 ? 30.131 11.145 -5.676 1.00 65.25 351 ALA A N 1
ATOM 2598 C CA . ALA A 1 351 ? 31.204 11.923 -6.297 1.00 65.25 351 ALA A CA 1
ATOM 2599 C C . ALA A 1 351 ? 30.682 12.906 -7.356 1.00 65.25 351 ALA A C 1
ATOM 2601 O O . ALA A 1 351 ? 31.325 13.919 -7.624 1.00 65.25 351 ALA A O 1
ATOM 2602 N N . LYS A 1 352 ? 29.532 12.595 -7.964 1.00 69.62 352 LYS A N 1
ATOM 2603 C CA . LYS A 1 352 ? 28.901 13.403 -9.017 1.00 69.62 352 LYS A CA 1
ATOM 2604 C C . LYS A 1 352 ? 27.625 14.113 -8.554 1.00 69.62 352 LYS A C 1
ATOM 2606 O O . LYS A 1 352 ? 27.054 14.867 -9.331 1.00 69.62 352 LYS A O 1
ATOM 2611 N N . GLY A 1 353 ? 27.148 13.836 -7.338 1.00 68.44 353 GLY A N 1
ATOM 2612 C CA . GLY A 1 353 ? 25.848 14.307 -6.852 1.00 68.44 353 GLY A CA 1
ATOM 2613 C C . GLY A 1 353 ? 24.668 13.795 -7.687 1.00 68.44 353 GLY A C 1
ATOM 2614 O O . GLY A 1 353 ? 23.620 14.433 -7.727 1.00 68.44 353 GLY A O 1
ATOM 2615 N N . SER A 1 354 ? 24.834 12.681 -8.408 1.00 78.25 354 SER A N 1
ATOM 2616 C CA . SER A 1 354 ? 23.851 12.217 -9.390 1.00 78.25 354 SER A CA 1
ATOM 2617 C C . SER A 1 354 ? 23.059 11.016 -8.890 1.00 78.25 354 SER A C 1
ATOM 2619 O O . SER A 1 354 ? 23.651 10.054 -8.402 1.00 78.25 354 SER A O 1
ATOM 2621 N N . LEU A 1 355 ? 21.745 11.038 -9.095 1.00 82.00 355 LEU A N 1
ATOM 2622 C CA . LEU A 1 355 ? 20.829 9.933 -8.820 1.00 82.00 355 LEU A CA 1
ATOM 2623 C C . LEU A 1 355 ? 20.329 9.342 -10.138 1.00 82.00 355 LEU A C 1
ATOM 2625 O O . LEU A 1 355 ? 19.959 10.084 -11.049 1.00 82.00 355 LEU A O 1
ATOM 2629 N N . SER A 1 356 ? 20.309 8.016 -10.218 1.00 84.81 356 SER A N 1
ATOM 2630 C CA . SER A 1 356 ? 19.689 7.242 -11.289 1.00 84.81 356 SER A CA 1
ATOM 2631 C C . SER A 1 356 ? 18.557 6.410 -10.704 1.00 84.81 356 SER A C 1
ATOM 2633 O O . SER A 1 356 ? 18.776 5.681 -9.740 1.00 84.81 356 SER A O 1
ATOM 2635 N N . LEU A 1 357 ? 17.361 6.537 -11.268 1.00 85.31 357 LEU A N 1
ATOM 2636 C CA . LEU A 1 357 ? 16.172 5.777 -10.909 1.00 85.31 357 LEU A CA 1
ATOM 2637 C C . LEU A 1 357 ? 15.715 5.005 -12.140 1.00 85.31 357 LEU A C 1
ATOM 2639 O O . LEU A 1 357 ? 15.466 5.601 -13.192 1.00 85.31 357 LEU A O 1
ATOM 2643 N N . ASN A 1 358 ? 15.621 3.687 -12.025 1.00 79.00 358 ASN A N 1
ATOM 2644 C CA . ASN A 1 358 ? 15.313 2.816 -13.146 1.00 79.00 358 ASN A CA 1
ATOM 2645 C C . ASN A 1 358 ? 14.199 1.832 -12.788 1.00 79.00 358 ASN A C 1
ATOM 2647 O O . ASN A 1 358 ? 14.328 1.015 -11.875 1.00 79.00 358 ASN A O 1
ATOM 2651 N N . TRP A 1 359 ? 13.124 1.901 -13.568 1.00 78.94 359 TRP A N 1
ATOM 2652 C CA . TRP A 1 359 ? 11.967 1.017 -13.488 1.00 78.94 359 TRP A CA 1
ATOM 2653 C C . TRP A 1 359 ? 11.798 0.149 -14.739 1.00 78.94 359 TRP A C 1
ATOM 2655 O O . TRP A 1 359 ? 10.809 -0.557 -14.892 1.00 78.94 359 TRP A O 1
ATOM 2665 N N . SER A 1 360 ? 12.780 0.142 -15.642 1.00 67.38 360 SER A N 1
ATOM 2666 C CA . SER A 1 360 ? 12.730 -0.609 -16.906 1.00 67.38 360 SER A CA 1
ATOM 2667 C C . SER A 1 360 ? 12.724 -2.130 -16.721 1.00 67.38 360 SER A C 1
ATOM 2669 O O . SER A 1 360 ? 12.388 -2.858 -17.647 1.00 67.38 360 SER A O 1
ATOM 2671 N N . ALA A 1 361 ? 13.063 -2.619 -15.525 1.00 61.28 361 ALA A N 1
ATOM 2672 C CA . ALA A 1 361 ? 12.916 -4.024 -15.138 1.00 61.28 361 ALA A CA 1
ATOM 2673 C C . ALA A 1 361 ? 11.510 -4.363 -14.594 1.00 61.28 361 ALA A C 1
ATOM 2675 O O . ALA A 1 361 ? 11.277 -5.480 -14.136 1.00 61.28 361 ALA A O 1
ATOM 2676 N N . GLY A 1 362 ? 10.586 -3.400 -14.603 1.00 56.69 362 GLY A N 1
ATOM 2677 C CA . GLY A 1 362 ? 9.235 -3.546 -14.075 1.00 56.69 362 GLY A CA 1
ATOM 2678 C C . GLY A 1 362 ? 9.136 -3.586 -12.560 1.00 56.69 362 GLY A C 1
ATOM 2679 O O . GLY A 1 362 ? 8.278 -4.279 -12.013 1.00 56.69 362 GLY A O 1
ATOM 2680 N N . THR A 1 363 ? 10.004 -2.836 -11.884 1.00 64.00 363 THR A N 1
ATOM 2681 C CA . THR A 1 363 ? 9.893 -2.574 -10.447 1.00 64.00 363 THR A CA 1
ATOM 2682 C C . THR A 1 363 ? 8.640 -1.751 -10.137 1.00 64.00 363 THR A C 1
ATOM 2684 O O . THR A 1 363 ? 8.058 -1.111 -11.017 1.00 64.00 363 THR A O 1
ATOM 2687 N N . GLU A 1 364 ? 8.196 -1.774 -8.882 1.00 70.69 364 GLU A N 1
ATOM 2688 C CA . GLU A 1 364 ? 7.047 -0.985 -8.439 1.00 70.69 364 GLU A CA 1
ATOM 2689 C C . GLU A 1 364 ? 7.314 0.506 -8.700 1.00 70.69 364 GLU A C 1
ATOM 2691 O O . GLU A 1 364 ? 8.333 1.040 -8.281 1.00 70.69 364 GLU A O 1
ATOM 2696 N N . LEU A 1 365 ? 6.438 1.160 -9.468 1.00 77.19 365 LEU A N 1
ATOM 2697 C CA . LEU A 1 365 ? 6.546 2.594 -9.770 1.00 77.19 365 LEU A CA 1
ATOM 2698 C C . LEU A 1 365 ? 5.601 3.419 -8.887 1.00 77.19 365 LEU A C 1
ATOM 2700 O O . LEU A 1 365 ? 5.837 4.601 -8.672 1.00 77.19 365 LEU A O 1
ATOM 2704 N N . GLN A 1 366 ? 4.528 2.817 -8.363 1.00 79.69 366 GLN A N 1
ATOM 2705 C CA . GLN A 1 366 ? 3.467 3.548 -7.667 1.00 79.69 366 GLN A CA 1
ATOM 2706 C C . GLN A 1 366 ? 3.971 4.321 -6.447 1.00 79.69 366 GLN A C 1
ATOM 2708 O O . GLN A 1 366 ? 3.600 5.480 -6.278 1.00 79.69 366 GLN A O 1
ATOM 2713 N N . GLN A 1 367 ? 4.805 3.691 -5.616 1.00 80.88 367 GLN A N 1
ATOM 2714 C CA . GLN A 1 367 ? 5.323 4.298 -4.385 1.00 80.88 367 GLN A CA 1
ATOM 2715 C C . GLN A 1 367 ? 6.281 5.462 -4.671 1.00 80.88 367 GLN A C 1
ATOM 2717 O O . GLN A 1 367 ? 6.385 6.387 -3.870 1.00 80.88 367 GLN A O 1
ATOM 2722 N N . ASP A 1 368 ? 6.910 5.461 -5.849 1.00 87.06 368 ASP A N 1
ATOM 2723 C CA . ASP A 1 368 ? 7.874 6.484 -6.257 1.00 87.06 368 ASP A CA 1
ATOM 2724 C C . ASP A 1 368 ? 7.212 7.649 -7.006 1.00 87.06 368 ASP A C 1
ATOM 2726 O O . ASP A 1 368 ? 7.867 8.646 -7.322 1.00 87.06 368 ASP A O 1
ATOM 2730 N N . MET A 1 369 ? 5.913 7.546 -7.300 1.00 88.38 369 MET A N 1
ATOM 2731 C CA . MET A 1 369 ? 5.154 8.556 -8.029 1.00 88.38 369 MET A CA 1
ATOM 2732 C C . MET A 1 369 ? 4.225 9.332 -7.098 1.00 88.38 369 MET A C 1
ATOM 2734 O O . MET A 1 369 ? 3.374 8.782 -6.406 1.00 88.38 369 MET A O 1
ATOM 2738 N N . LYS A 1 370 ? 4.296 10.659 -7.173 1.00 90.44 370 LYS A N 1
ATOM 2739 C CA . LYS A 1 370 ? 3.352 11.570 -6.531 1.00 90.44 370 LYS A CA 1
ATOM 2740 C C . LYS A 1 370 ? 2.325 12.065 -7.544 1.00 90.44 370 LYS A C 1
ATOM 2742 O O . LYS A 1 370 ? 2.661 12.689 -8.555 1.00 90.44 370 LYS A O 1
ATOM 2747 N N . ARG A 1 371 ? 1.047 11.826 -7.251 1.00 89.69 371 ARG A N 1
ATOM 2748 C CA . ARG A 1 371 ? -0.079 12.379 -8.011 1.00 89.69 371 ARG A CA 1
ATOM 2749 C C . ARG A 1 371 ? -0.294 13.843 -7.636 1.00 89.69 371 ARG A C 1
ATOM 2751 O O . ARG A 1 371 ? -0.511 14.155 -6.470 1.00 89.69 371 ARG A O 1
ATOM 2758 N N . LEU A 1 372 ? -0.306 14.720 -8.634 1.00 86.81 372 LEU A N 1
ATOM 2759 C CA . LEU A 1 372 ? -0.641 16.138 -8.470 1.00 86.81 372 LEU A CA 1
ATOM 2760 C C . LEU A 1 372 ? -2.074 16.439 -8.918 1.00 86.81 372 LEU A C 1
ATOM 2762 O O . LEU A 1 372 ? -2.759 17.253 -8.310 1.00 86.81 372 LEU A O 1
ATOM 2766 N N . ALA A 1 373 ? -2.542 15.769 -9.974 1.00 83.62 373 ALA A N 1
ATOM 2767 C CA . ALA A 1 373 ? -3.908 15.900 -10.469 1.00 83.62 373 ALA A CA 1
ATOM 2768 C C . ALA A 1 373 ? -4.367 14.640 -11.216 1.00 83.62 373 ALA A C 1
ATOM 2770 O O . ALA A 1 373 ? -3.553 13.866 -11.729 1.00 83.62 373 ALA A O 1
ATOM 2771 N N . GLY A 1 374 ? -5.686 14.487 -11.332 1.00 76.56 374 GLY A N 1
ATOM 2772 C CA . GLY A 1 374 ? -6.333 13.360 -12.002 1.00 76.56 374 GLY A CA 1
ATOM 2773 C C . GLY A 1 374 ? -6.878 12.317 -11.028 1.00 76.56 374 GLY A C 1
ATOM 2774 O O . GLY A 1 374 ? -6.550 12.308 -9.844 1.00 76.56 374 GLY A O 1
ATOM 2775 N N . ASP A 1 375 ? -7.750 11.454 -11.538 1.00 68.94 375 ASP A N 1
ATOM 2776 C CA . ASP A 1 375 ? -8.366 10.369 -10.771 1.00 68.94 375 ASP A CA 1
ATOM 2777 C C . ASP A 1 375 ? -7.407 9.158 -10.716 1.00 68.94 375 ASP A C 1
ATOM 2779 O O . ASP A 1 375 ? -6.931 8.729 -11.774 1.00 68.94 375 ASP A O 1
ATOM 2783 N N . PRO A 1 376 ? -7.104 8.620 -9.514 1.00 68.38 376 PRO A N 1
ATOM 2784 C CA . PRO A 1 376 ? -6.146 7.527 -9.327 1.00 68.38 376 PRO A CA 1
ATOM 2785 C C . PRO A 1 376 ? -6.516 6.257 -10.090 1.00 68.38 376 PRO A C 1
ATOM 2787 O O . PRO A 1 376 ? -5.618 5.535 -10.506 1.00 68.38 376 PRO A O 1
ATOM 2790 N N . ALA A 1 377 ? -7.805 6.003 -10.339 1.00 60.53 377 ALA A N 1
ATOM 2791 C CA . ALA A 1 377 ? -8.257 4.821 -11.075 1.00 60.53 377 ALA A CA 1
ATOM 2792 C C . ALA A 1 377 ? -7.758 4.787 -12.534 1.00 60.53 377 ALA A C 1
ATOM 2794 O O . ALA A 1 377 ? -7.875 3.772 -13.218 1.00 60.53 377 ALA A O 1
ATOM 2795 N N . ASN A 1 378 ? -7.208 5.902 -13.024 1.00 67.06 378 ASN A N 1
ATOM 2796 C CA . ASN A 1 378 ? -6.701 6.051 -14.383 1.00 67.06 378 ASN A CA 1
ATOM 2797 C C . ASN A 1 378 ? -5.184 5.825 -14.502 1.00 67.06 378 ASN A C 1
ATOM 2799 O O . ASN A 1 378 ? -4.658 5.795 -15.615 1.00 67.06 378 ASN A O 1
ATOM 2803 N N . ALA A 1 379 ? -4.478 5.635 -13.387 1.00 71.00 379 ALA A N 1
ATOM 2804 C CA . ALA A 1 379 ? -3.069 5.273 -13.372 1.00 71.00 379 ALA A CA 1
ATOM 2805 C C . ALA A 1 379 ? -2.912 3.891 -12.734 1.00 71.00 379 ALA A C 1
ATOM 2807 O O . ALA A 1 379 ? -3.103 3.723 -11.534 1.00 71.00 379 ALA A O 1
ATOM 2808 N N . ILE A 1 380 ? -2.587 2.895 -13.555 1.00 70.06 380 ILE A N 1
ATOM 2809 C CA . ILE A 1 380 ? -2.370 1.520 -13.116 1.00 70.06 380 ILE A CA 1
ATOM 2810 C C . ILE A 1 380 ? -0.871 1.257 -13.223 1.00 70.06 380 ILE A C 1
ATOM 2812 O O . ILE A 1 380 ? -0.306 1.181 -14.316 1.00 70.06 380 ILE A O 1
ATOM 2816 N N . PHE A 1 381 ? -0.228 1.171 -12.064 1.00 64.88 381 PHE A N 1
ATOM 2817 C CA . PHE A 1 381 ? 1.216 0.980 -11.933 1.00 64.88 381 PHE A CA 1
ATOM 2818 C C . PHE A 1 381 ? 1.617 -0.496 -11.811 1.00 64.88 381 PHE A C 1
ATOM 2820 O O . PHE A 1 381 ? 2.801 -0.805 -11.707 1.00 64.88 381 PHE A O 1
ATOM 2827 N N . GLU A 1 382 ? 0.635 -1.393 -11.863 1.00 54.34 382 GLU A N 1
ATOM 2828 C CA . GLU A 1 382 ? 0.812 -2.838 -11.895 1.00 54.34 382 GLU A CA 1
ATOM 2829 C C . GLU A 1 382 ? 0.410 -3.374 -13.274 1.00 54.34 382 GLU A C 1
ATOM 2831 O O . GLU A 1 382 ? -0.557 -2.910 -13.884 1.00 54.34 382 GLU A O 1
ATOM 2836 N N . GLY A 1 383 ? 1.158 -4.353 -13.785 1.00 46.38 383 GLY A N 1
ATOM 2837 C CA . GLY A 1 383 ? 0.822 -5.057 -15.020 1.00 46.38 383 GLY A CA 1
ATOM 2838 C C . GLY A 1 383 ? -0.423 -5.920 -14.826 1.00 46.38 383 GLY A C 1
ATOM 2839 O O . GLY A 1 383 ? -0.313 -7.127 -14.644 1.00 46.38 383 GLY A O 1
ATOM 2840 N N . ASP A 1 384 ? -1.601 -5.303 -14.822 1.00 35.22 384 ASP A N 1
ATOM 2841 C CA . ASP A 1 384 ? -2.865 -6.010 -14.655 1.00 35.22 384 ASP A CA 1
ATOM 2842 C C . ASP A 1 384 ? -3.176 -6.846 -15.912 1.00 35.22 384 ASP A C 1
ATOM 2844 O O . ASP A 1 384 ? -2.952 -6.409 -17.054 1.00 35.22 384 ASP A O 1
ATOM 2848 N N . GLU A 1 385 ? -3.679 -8.067 -15.701 1.00 35.16 385 GLU A N 1
ATOM 2849 C CA . GLU A 1 385 ? -4.025 -9.057 -16.730 1.00 35.16 385 GLU A CA 1
ATOM 2850 C C . GLU A 1 385 ? -5.138 -8.525 -17.653 1.00 35.16 385 GLU A C 1
ATOM 2852 O O . GLU A 1 385 ? -6.319 -8.831 -17.522 1.00 35.16 385 GLU A O 1
ATOM 2857 N N . GLY A 1 386 ? -4.783 -7.689 -18.625 1.00 34.59 386 GLY A N 1
ATOM 2858 C CA . GLY A 1 386 ? -5.774 -7.141 -19.553 1.00 34.59 386 GLY A CA 1
ATOM 2859 C C . GLY A 1 386 ? -5.254 -6.140 -20.573 1.00 34.59 386 GLY A C 1
ATOM 2860 O O . GLY A 1 386 ? -5.966 -5.817 -21.527 1.00 34.59 386 GLY A O 1
ATOM 2861 N N . VAL A 1 387 ? -4.016 -5.657 -20.434 1.00 38.69 387 VAL A N 1
ATOM 2862 C CA . VAL A 1 387 ? -3.464 -4.621 -21.316 1.00 38.69 387 VAL A CA 1
ATOM 2863 C C . VAL A 1 387 ? -2.148 -5.090 -21.936 1.00 38.69 387 VAL A C 1
ATOM 2865 O O . VAL A 1 387 ? -1.077 -4.588 -21.636 1.00 38.69 387 VAL A O 1
ATOM 2868 N N . GLY A 1 388 ? -2.251 -6.067 -22.841 1.00 36.22 388 GLY A N 1
ATOM 2869 C CA . GLY A 1 388 ? -1.098 -6.642 -23.537 1.00 36.22 388 GLY A CA 1
ATOM 2870 C C . GLY A 1 388 ? -0.490 -7.786 -22.736 1.00 36.22 388 GLY A C 1
ATOM 2871 O O . GLY A 1 388 ? 0.279 -7.587 -21.808 1.00 36.22 388 GLY A O 1
ATOM 2872 N N . SER A 1 389 ? -0.859 -9.005 -23.108 1.00 28.30 389 SER A N 1
ATOM 2873 C CA . SER A 1 389 ? -0.305 -10.239 -22.562 1.00 28.30 389 SER A CA 1
ATOM 2874 C C . SER A 1 389 ? 1.233 -10.227 -22.566 1.00 28.30 389 SER A C 1
ATOM 2876 O O . SER A 1 389 ? 1.831 -10.302 -23.641 1.00 28.30 389 SER A O 1
ATOM 2878 N N . GLY A 1 390 ? 1.850 -10.204 -21.381 1.00 38.38 390 GLY A N 1
ATOM 2879 C CA . GLY A 1 390 ? 3.172 -10.799 -21.160 1.00 38.38 390 GLY A CA 1
ATOM 2880 C C . GLY A 1 390 ? 4.408 -9.897 -21.205 1.00 38.38 390 GLY A C 1
ATOM 2881 O O . GLY A 1 390 ? 5.450 -10.381 -21.639 1.00 38.38 390 GLY A O 1
ATOM 2882 N N . GLN A 1 391 ? 4.351 -8.641 -20.755 1.00 41.97 391 GLN A N 1
ATOM 2883 C CA . GLN A 1 391 ? 5.580 -7.889 -20.457 1.00 41.97 391 GLN A CA 1
ATOM 2884 C C . GLN A 1 391 ? 5.529 -7.289 -19.049 1.00 41.97 391 GLN A C 1
ATOM 2886 O O . GLN A 1 391 ? 4.761 -6.362 -18.791 1.00 41.97 391 GLN A O 1
ATOM 2891 N N . ASP A 1 392 ? 6.348 -7.857 -18.159 1.00 41.12 392 ASP A N 1
ATOM 2892 C CA . ASP A 1 392 ? 6.750 -7.252 -16.889 1.00 41.12 392 ASP A CA 1
ATOM 2893 C C . ASP A 1 392 ? 7.318 -5.843 -17.192 1.00 41.12 392 ASP A C 1
ATOM 2895 O O . ASP A 1 392 ? 8.136 -5.704 -18.100 1.00 41.12 392 ASP A O 1
ATOM 2899 N N . GLY A 1 393 ? 6.845 -4.798 -16.499 1.00 47.50 393 GLY A N 1
ATOM 2900 C CA . GLY A 1 393 ? 7.312 -3.404 -16.671 1.00 47.50 393 GLY A CA 1
ATOM 2901 C C . GLY A 1 393 ? 6.418 -2.435 -17.438 1.00 47.50 393 GLY A C 1
ATOM 2902 O O . GLY A 1 393 ? 6.790 -1.288 -17.659 1.00 47.50 393 GLY A O 1
ATOM 2903 N N . ASN A 1 394 ? 5.201 -2.850 -17.779 1.00 59.88 394 ASN A N 1
ATOM 2904 C CA . ASN A 1 394 ? 4.221 -1.980 -18.419 1.00 59.88 394 ASN A CA 1
ATOM 2905 C C . ASN A 1 394 ? 3.362 -1.206 -17.401 1.00 59.88 394 ASN A C 1
ATOM 2907 O O . ASN A 1 394 ? 2.450 -1.769 -16.801 1.00 59.88 394 ASN A O 1
ATOM 2911 N N . TYR A 1 395 ? 3.577 0.106 -17.284 1.00 68.75 395 TYR A N 1
ATOM 2912 C CA . TYR A 1 395 ? 2.723 1.019 -16.515 1.00 68.75 395 TYR A CA 1
ATOM 2913 C C . TYR A 1 395 ? 1.617 1.570 -17.410 1.00 68.75 395 TYR A C 1
ATOM 2915 O O . TYR A 1 395 ? 1.879 2.297 -18.375 1.00 68.75 395 TYR A O 1
ATOM 2923 N N . VAL A 1 396 ? 0.365 1.223 -17.114 1.00 72.56 396 VAL A N 1
ATOM 2924 C CA . VAL A 1 396 ? -0.783 1.654 -17.912 1.00 72.56 396 VAL A CA 1
ATOM 2925 C C . VAL A 1 396 ? -1.309 2.968 -17.361 1.00 72.56 396 VAL A C 1
ATOM 2927 O O . VAL A 1 396 ? -2.014 3.021 -16.356 1.00 72.56 396 VAL A O 1
ATOM 2930 N N . LEU A 1 397 ? -1.042 4.040 -18.094 1.00 72.31 397 LEU A N 1
ATOM 2931 C CA . LEU A 1 397 ? -1.613 5.351 -17.827 1.00 72.31 397 LEU A CA 1
ATOM 2932 C C . LEU A 1 397 ? -2.774 5.552 -18.819 1.00 72.31 397 LEU A C 1
ATOM 2934 O O . LEU A 1 397 ? -2.594 5.845 -20.007 1.00 72.31 397 LEU A O 1
ATOM 2938 N N . ALA A 1 398 ? -3.991 5.263 -18.352 1.00 57.47 398 ALA A N 1
ATOM 2939 C CA . ALA A 1 398 ? -5.255 5.454 -19.072 1.00 57.47 398 ALA A CA 1
ATOM 2940 C C . ALA A 1 398 ? -5.854 6.843 -18.743 1.00 57.47 398 ALA A C 1
ATOM 2942 O O . ALA A 1 398 ? -5.438 7.486 -17.797 1.00 57.47 398 ALA A O 1
ATOM 2943 N N . GLY A 1 399 ? -6.793 7.473 -19.454 1.00 56.94 399 GLY A N 1
ATOM 2944 C CA . GLY A 1 399 ? -7.422 7.258 -20.754 1.00 56.94 399 GLY A CA 1
ATOM 2945 C C . GLY A 1 399 ? -8.825 7.903 -20.766 1.00 56.94 399 GLY A C 1
ATOM 2946 O O . GLY A 1 399 ? -9.751 7.219 -20.371 1.00 56.94 399 GLY A O 1
ATOM 2947 N N . ASN A 1 400 ? -8.975 9.137 -21.299 1.00 51.69 400 ASN A N 1
ATOM 2948 C CA . ASN A 1 400 ? -10.156 10.062 -21.358 1.00 51.69 400 ASN A CA 1
ATOM 2949 C C . ASN A 1 400 ? -10.224 11.182 -20.295 1.00 51.69 400 ASN A C 1
ATOM 2951 O O . ASN A 1 400 ? -11.031 12.101 -20.423 1.00 51.69 400 ASN A O 1
ATOM 2955 N N . THR A 1 401 ? -9.361 11.125 -19.289 1.00 63.78 401 THR A N 1
ATOM 2956 C CA . THR A 1 401 ? -9.233 12.124 -18.223 1.00 63.78 401 THR A CA 1
ATOM 2957 C C . THR A 1 401 ? -7.847 12.760 -18.246 1.00 63.78 401 THR A C 1
ATOM 2959 O O . THR A 1 401 ? -6.919 12.258 -18.890 1.00 63.78 401 THR A O 1
ATOM 2962 N N . ALA A 1 402 ? -7.721 13.906 -17.579 1.00 80.50 402 ALA A N 1
ATOM 2963 C CA . ALA A 1 402 ? -6.438 14.552 -17.359 1.00 80.50 402 ALA A CA 1
ATOM 2964 C C . ALA A 1 402 ? -5.706 13.881 -16.190 1.00 80.50 402 ALA A C 1
ATOM 2966 O O . ALA A 1 402 ? -6.318 13.606 -15.157 1.00 80.50 402 ALA A O 1
ATOM 2967 N N . GLY A 1 403 ? -4.405 13.656 -16.342 1.00 87.50 403 GLY A N 1
ATOM 2968 C CA . GLY A 1 403 ? -3.534 13.144 -15.288 1.00 87.50 403 GLY A CA 1
ATOM 2969 C C . GLY A 1 403 ? -2.240 13.939 -15.215 1.00 87.50 403 GLY A C 1
ATOM 2970 O O . GLY A 1 403 ? -1.716 14.383 -16.240 1.00 87.50 403 GLY A O 1
ATOM 2971 N N . TYR A 1 404 ? -1.733 14.131 -13.998 1.00 90.25 404 TYR A N 1
ATOM 2972 C CA . TYR A 1 404 ? -0.441 14.758 -13.751 1.00 90.25 404 TYR A CA 1
ATOM 2973 C C . TYR A 1 404 ? 0.254 14.074 -12.576 1.00 90.25 404 TYR A C 1
ATOM 2975 O O . TYR A 1 404 ? -0.206 14.159 -11.436 1.00 90.25 404 TYR A O 1
ATOM 2983 N N . HIS A 1 405 ? 1.345 13.376 -12.879 1.00 91.62 405 HIS A N 1
ATOM 2984 C CA . HIS A 1 405 ? 2.147 12.650 -11.906 1.00 91.62 405 HIS A CA 1
ATOM 2985 C C . HIS A 1 405 ? 3.614 13.034 -12.055 1.00 91.62 405 HIS A C 1
ATOM 2987 O O . HIS A 1 405 ? 4.101 13.212 -13.172 1.00 91.62 405 HIS A O 1
ATOM 2993 N N . ILE A 1 406 ? 4.313 13.125 -10.933 1.00 94.56 406 ILE A N 1
ATOM 2994 C CA . ILE A 1 406 ? 5.752 13.371 -10.874 1.00 94.56 406 ILE A CA 1
ATOM 2995 C C . ILE A 1 406 ? 6.438 12.231 -10.130 1.00 94.56 406 ILE A C 1
ATOM 2997 O O . ILE A 1 406 ? 5.850 11.646 -9.227 1.00 94.56 406 ILE A O 1
ATOM 3001 N N . VAL A 1 407 ? 7.673 11.924 -10.504 1.00 92.88 407 VAL A N 1
ATOM 3002 C CA . VAL A 1 407 ? 8.568 11.102 -9.688 1.00 92.88 407 VAL A CA 1
ATOM 3003 C C . VAL A 1 407 ? 8.905 11.907 -8.438 1.00 92.88 407 VAL A C 1
ATOM 3005 O O . VAL A 1 407 ? 9.211 13.098 -8.544 1.00 92.88 407 VAL A O 1
ATOM 3008 N N . ASN A 1 408 ? 8.871 11.284 -7.262 1.00 92.81 408 ASN A N 1
ATOM 3009 C CA . ASN A 1 408 ? 9.218 11.917 -5.990 1.00 92.81 408 ASN A CA 1
ATOM 3010 C C . ASN A 1 408 ? 10.744 12.075 -5.829 1.00 92.81 408 ASN A C 1
ATOM 3012 O O . ASN A 1 408 ? 11.325 11.634 -4.847 1.00 92.81 408 ASN A O 1
ATOM 3016 N N . ALA A 1 409 ? 11.394 12.673 -6.829 1.00 92.31 409 ALA A N 1
ATOM 3017 C CA . ALA A 1 409 ? 12.810 13.008 -6.852 1.00 92.31 409 ALA A CA 1
ATOM 3018 C C . ALA A 1 409 ? 13.004 14.373 -7.524 1.00 92.31 409 ALA A C 1
ATOM 3020 O O . ALA A 1 409 ? 12.623 14.554 -8.687 1.00 92.31 409 ALA A O 1
ATOM 3021 N N . SER A 1 410 ? 13.564 15.335 -6.785 1.00 94.75 410 SER A N 1
ATOM 3022 C CA . SER A 1 410 ? 13.885 16.667 -7.313 1.00 94.75 410 SER A CA 1
ATOM 3023 C C . SER A 1 410 ? 15.313 16.693 -7.854 1.00 94.75 410 SER A C 1
ATOM 3025 O O . SER A 1 410 ? 16.237 16.144 -7.246 1.00 94.75 410 SER A O 1
ATOM 3027 N N . PHE A 1 411 ? 15.488 17.350 -8.996 1.00 92.69 411 PHE A N 1
ATOM 3028 C CA . PHE A 1 411 ? 16.769 17.504 -9.677 1.00 92.69 411 PHE A CA 1
ATOM 3029 C C . PHE A 1 411 ? 17.092 18.983 -9.877 1.00 92.69 411 PHE A C 1
ATOM 3031 O O . PHE A 1 411 ? 16.183 19.795 -10.048 1.00 92.69 411 PHE A O 1
ATOM 3038 N N . GLU A 1 412 ? 18.376 19.330 -9.917 1.00 90.00 412 GLU A N 1
ATOM 3039 C CA . GLU A 1 412 ? 18.858 20.691 -10.164 1.00 90.00 412 GLU A CA 1
ATOM 3040 C C . GLU A 1 412 ? 19.858 20.712 -11.322 1.00 90.00 412 GLU A C 1
ATOM 3042 O O . GLU A 1 412 ? 20.753 19.886 -11.402 1.00 90.00 412 GLU A O 1
ATOM 3047 N N . ASP A 1 413 ? 19.709 21.654 -12.253 1.00 85.56 413 ASP A N 1
ATOM 3048 C CA . ASP A 1 413 ? 20.603 21.905 -13.392 1.00 85.56 413 ASP A CA 1
ATOM 3049 C C . ASP A 1 413 ? 20.829 20.740 -14.375 1.00 85.56 413 ASP A C 1
ATOM 3051 O O . ASP A 1 413 ? 21.402 20.958 -15.444 1.00 85.56 413 ASP A O 1
ATOM 3055 N N . GLY A 1 414 ? 20.327 19.535 -14.105 1.00 86.62 414 GLY A N 1
ATOM 3056 C CA . GLY A 1 414 ? 20.494 18.378 -14.974 1.00 86.62 414 GLY A CA 1
ATOM 3057 C C . GLY A 1 414 ? 19.494 17.267 -14.684 1.00 86.62 414 GLY A C 1
ATOM 3058 O O . GLY A 1 414 ? 19.505 16.702 -13.598 1.00 86.62 414 GLY A O 1
ATOM 3059 N N . VAL A 1 415 ? 18.674 16.905 -15.674 1.00 91.81 415 VAL A N 1
ATOM 3060 C CA . VAL A 1 415 ? 17.801 15.723 -15.613 1.00 91.81 415 VAL A CA 1
ATOM 3061 C C . VAL A 1 415 ? 17.593 15.129 -17.002 1.00 91.81 415 VAL A C 1
ATOM 3063 O O . VAL A 1 415 ? 17.490 15.846 -17.999 1.00 91.81 415 VAL A O 1
ATOM 3066 N N . VAL A 1 416 ? 17.522 13.808 -17.070 1.00 92.38 416 VAL A N 1
ATOM 3067 C CA . VAL A 1 416 ? 17.224 13.019 -18.257 1.00 92.38 416 VAL A CA 1
ATOM 3068 C C . VAL A 1 416 ? 16.086 12.071 -17.917 1.00 92.38 416 VAL A C 1
ATOM 3070 O O . VAL A 1 416 ? 16.151 11.358 -16.922 1.00 92.38 416 VAL A O 1
ATOM 3073 N N . ILE A 1 417 ? 15.067 12.056 -18.768 1.00 94.38 417 ILE A N 1
ATOM 3074 C CA . ILE A 1 417 ? 13.987 11.077 -18.754 1.00 94.38 417 ILE A CA 1
ATOM 3075 C C . ILE A 1 417 ? 14.130 10.236 -20.014 1.00 94.38 417 ILE A C 1
ATOM 3077 O O . ILE A 1 417 ? 14.121 10.775 -21.126 1.00 94.38 417 ILE A O 1
ATOM 3081 N N . ARG A 1 418 ? 14.237 8.923 -19.841 1.00 91.25 418 ARG A N 1
ATOM 3082 C CA . ARG A 1 418 ? 14.107 7.944 -20.915 1.00 91.25 418 ARG A CA 1
ATOM 3083 C C . ARG A 1 418 ? 12.855 7.136 -20.677 1.00 91.25 418 ARG A C 1
ATOM 3085 O O . ARG A 1 418 ? 12.682 6.565 -19.607 1.00 91.25 418 ARG A O 1
ATOM 3092 N N . ALA A 1 419 ? 11.971 7.137 -21.660 1.00 91.00 419 ALA A N 1
ATOM 3093 C CA . ALA A 1 419 ? 10.707 6.440 -21.565 1.00 91.00 419 ALA A CA 1
ATOM 3094 C C . ALA A 1 419 ? 10.393 5.759 -22.890 1.00 91.00 419 ALA A C 1
ATOM 3096 O O . ALA A 1 419 ? 10.286 6.425 -23.922 1.00 91.00 419 ALA A O 1
ATOM 3097 N N . LYS A 1 420 ? 10.179 4.448 -22.848 1.00 87.94 420 LYS A N 1
ATOM 3098 C CA . LYS A 1 420 ? 9.646 3.692 -23.976 1.00 87.94 420 LYS A CA 1
ATOM 3099 C C . LYS A 1 420 ? 8.142 3.614 -23.848 1.00 87.94 420 LYS A C 1
ATOM 3101 O O . LYS A 1 420 ? 7.624 3.015 -22.909 1.00 87.94 420 LYS A O 1
ATOM 3106 N N . VAL A 1 421 ? 7.427 4.260 -24.759 1.00 88.81 421 VAL A N 1
ATOM 3107 C CA . VAL A 1 421 ? 5.990 4.491 -24.604 1.00 88.81 421 VAL A CA 1
ATOM 3108 C C . VAL A 1 421 ? 5.222 3.939 -25.790 1.00 88.81 421 VAL A C 1
ATOM 3110 O O . VAL A 1 421 ? 5.409 4.356 -26.931 1.00 88.81 421 VAL A O 1
ATOM 3113 N N . GLN A 1 422 ? 4.295 3.034 -25.505 1.00 86.12 422 GLN A N 1
ATOM 3114 C CA . GLN A 1 422 ? 3.365 2.482 -26.474 1.00 86.12 422 GLN A CA 1
ATOM 3115 C C . GLN A 1 422 ? 2.000 3.162 -26.337 1.00 86.12 422 GLN A C 1
ATOM 3117 O O . GLN A 1 422 ? 1.297 3.017 -25.335 1.00 86.12 422 GLN A O 1
ATOM 3122 N N . PHE A 1 423 ? 1.569 3.875 -27.375 1.00 85.12 423 PHE A N 1
ATOM 3123 C CA . PHE A 1 423 ? 0.263 4.533 -27.372 1.00 85.12 423 PHE A CA 1
ATOM 3124 C C . PHE A 1 423 ? -0.856 3.562 -27.767 1.00 85.12 423 PHE A C 1
ATOM 3126 O O . PHE A 1 423 ? -0.823 2.923 -28.824 1.00 85.12 423 PHE A O 1
ATOM 3133 N N . GLN A 1 424 ? -1.887 3.487 -26.926 1.00 78.94 424 GLN A N 1
ATOM 3134 C CA . GLN A 1 424 ? -3.044 2.606 -27.113 1.00 78.94 424 GLN A CA 1
ATOM 3135 C C . GLN A 1 424 ? -4.236 3.361 -27.705 1.00 78.94 424 GLN A C 1
ATOM 3137 O O . GLN A 1 424 ? -4.923 2.860 -28.601 1.00 78.94 424 GLN A O 1
ATOM 3142 N N . LEU A 1 425 ? -4.492 4.580 -27.220 1.00 78.56 425 LEU A N 1
ATOM 3143 C CA . LEU A 1 425 ? -5.657 5.365 -27.618 1.00 78.56 425 LEU A CA 1
ATOM 3144 C C . LEU A 1 425 ? -5.366 6.866 -27.607 1.00 78.56 425 LEU A C 1
ATOM 3146 O O . LEU A 1 425 ? -4.768 7.380 -26.671 1.00 78.56 425 LEU A O 1
ATOM 3150 N N . LEU A 1 426 ? -5.835 7.562 -28.643 1.00 83.56 426 LEU A N 1
ATOM 3151 C CA . LEU A 1 426 ? -5.761 9.015 -28.789 1.00 83.56 426 LEU A CA 1
ATOM 3152 C C . LEU A 1 426 ? -7.174 9.538 -29.106 1.00 83.56 426 LEU A C 1
ATOM 3154 O O . LEU A 1 426 ? -7.683 9.317 -30.211 1.00 83.56 426 LEU A O 1
ATOM 3158 N N . ILE A 1 427 ? -7.821 10.215 -28.157 1.00 79.50 427 ILE A N 1
ATOM 3159 C CA . ILE A 1 427 ? -9.216 10.694 -28.232 1.00 79.50 427 ILE A CA 1
ATOM 3160 C C . ILE A 1 427 ? -9.227 12.219 -28.428 1.00 79.50 427 ILE A C 1
ATOM 3162 O O . ILE A 1 427 ? -8.250 12.883 -28.127 1.00 79.50 427 ILE A O 1
ATOM 3166 N N . ASN A 1 428 ? -10.287 12.794 -29.017 1.00 79.94 428 ASN A N 1
ATOM 3167 C CA . ASN A 1 428 ? -10.540 14.250 -29.058 1.00 79.94 428 ASN A CA 1
ATOM 3168 C C . ASN A 1 428 ? -9.305 15.117 -29.392 1.00 79.94 428 ASN A C 1
ATOM 3170 O O . ASN A 1 428 ? -8.892 15.152 -30.558 1.00 79.94 428 ASN A O 1
ATOM 3174 N N . LYS A 1 429 ? -8.726 15.781 -28.379 1.00 83.25 429 LYS A N 1
ATOM 3175 C CA . LYS A 1 429 ? -7.490 16.573 -28.428 1.00 83.25 429 LYS A CA 1
ATOM 3176 C C . LYS A 1 429 ? -6.440 15.902 -27.528 1.00 83.25 429 LYS A C 1
ATOM 3178 O O . LYS A 1 429 ? -6.244 16.344 -26.398 1.00 83.25 429 LYS A O 1
ATOM 3183 N N . PRO A 1 430 ? -5.796 14.833 -28.018 1.00 86.56 430 PRO A N 1
ATOM 3184 C CA . PRO A 1 430 ? -4.948 13.996 -27.192 1.00 86.56 430 PRO A CA 1
ATOM 3185 C C . PRO A 1 430 ? -3.676 14.769 -26.836 1.00 86.56 430 PRO A C 1
ATOM 3187 O O . PRO A 1 430 ? -3.025 15.362 -27.700 1.00 86.56 430 PRO A O 1
ATOM 3190 N N . GLU A 1 431 ? -3.315 14.750 -25.564 1.00 88.62 431 GLU A N 1
ATOM 3191 C CA . GLU A 1 431 ? -2.117 15.367 -25.017 1.00 88.62 431 GLU A CA 1
ATOM 3192 C C . GLU A 1 431 ? -1.340 14.336 -24.201 1.00 88.62 431 GLU A C 1
ATOM 3194 O O . GLU A 1 431 ? -1.909 13.615 -23.385 1.00 88.62 431 GLU A O 1
ATOM 3199 N N . PHE A 1 432 ? -0.039 14.273 -24.452 1.00 92.62 432 PHE A N 1
ATOM 3200 C CA . PHE A 1 432 ? 0.939 13.527 -23.677 1.00 92.62 432 PHE A CA 1
ATOM 3201 C C . PHE A 1 432 ? 2.199 14.381 -23.611 1.00 92.62 432 PHE A C 1
ATOM 3203 O O . PHE A 1 432 ? 2.656 14.897 -24.640 1.00 92.62 432 PHE A O 1
ATOM 3210 N N . GLU A 1 433 ? 2.724 14.563 -22.410 1.00 94.75 433 GLU A N 1
ATOM 3211 C CA . GLU A 1 433 ? 3.854 15.423 -22.107 1.00 94.75 433 GLU A CA 1
ATOM 3212 C C . GLU A 1 433 ? 4.772 14.766 -21.081 1.00 94.75 433 GLU A C 1
ATOM 3214 O O . GLU A 1 433 ? 4.329 14.336 -20.017 1.00 94.75 433 GLU A O 1
ATOM 3219 N N . LEU A 1 434 ? 6.064 14.749 -21.401 1.00 96.00 434 LEU A N 1
ATOM 3220 C CA . LEU A 1 434 ? 7.131 14.497 -20.438 1.00 96.00 434 LEU A CA 1
ATOM 3221 C C . LEU A 1 434 ? 7.450 15.820 -19.745 1.00 96.00 434 LEU A C 1
ATOM 3223 O O . LEU A 1 434 ? 7.747 16.807 -20.423 1.00 96.00 434 LEU A O 1
ATOM 3227 N N . VAL A 1 435 ? 7.340 15.846 -18.423 1.00 96.38 435 VAL A N 1
ATOM 3228 C CA . VAL A 1 435 ? 7.489 17.041 -17.586 1.00 96.38 435 VAL A CA 1
ATOM 3229 C C . VAL A 1 435 ? 8.882 17.067 -16.970 1.00 96.38 435 VAL A C 1
ATOM 3231 O O . VAL A 1 435 ? 9.369 16.041 -16.506 1.00 96.38 435 VAL A O 1
ATOM 3234 N N . LEU A 1 436 ? 9.519 18.238 -16.973 1.00 95.75 436 LEU A N 1
ATOM 3235 C CA . LEU A 1 436 ? 10.845 18.475 -16.409 1.00 95.75 436 LEU A CA 1
ATOM 3236 C C . LEU A 1 436 ? 10.826 19.741 -15.554 1.00 95.75 436 LEU A C 1
ATOM 3238 O O . LEU A 1 436 ? 10.195 20.732 -15.932 1.00 95.75 436 LEU A O 1
ATOM 3242 N N . MET A 1 437 ? 11.600 19.728 -14.468 1.00 94.88 437 MET A N 1
ATOM 3243 C CA . MET A 1 437 ? 11.789 20.871 -13.568 1.00 94.88 437 MET A CA 1
ATOM 3244 C C . MET A 1 437 ? 10.467 21.449 -13.058 1.00 94.88 437 MET A C 1
ATOM 3246 O O . MET A 1 437 ? 10.275 22.663 -13.069 1.00 94.88 437 MET A O 1
ATOM 3250 N N . SER A 1 438 ? 9.532 20.579 -12.667 1.00 95.81 438 SER A N 1
ATOM 3251 C CA . SER A 1 438 ? 8.286 21.030 -12.056 1.00 95.81 438 SER A CA 1
ATOM 3252 C C . SER A 1 438 ? 8.474 21.409 -10.599 1.00 95.81 438 SER A C 1
ATOM 3254 O O . SER A 1 438 ? 9.109 20.684 -9.845 1.00 95.81 438 SER A O 1
ATOM 3256 N N . ASP A 1 439 ? 7.836 22.489 -10.174 1.00 92.69 439 ASP A N 1
ATOM 3257 C CA . ASP A 1 439 ? 7.707 22.854 -8.762 1.00 92.69 439 ASP A CA 1
ATOM 3258 C C . ASP A 1 439 ? 6.640 22.036 -7.998 1.00 92.69 439 ASP A C 1
ATOM 3260 O O . ASP A 1 439 ? 6.392 22.286 -6.821 1.00 92.69 439 ASP A O 1
ATOM 3264 N N . GLY A 1 440 ? 5.985 21.067 -8.649 1.00 84.50 440 GLY A N 1
ATOM 3265 C CA . GLY A 1 440 ? 4.823 20.355 -8.106 1.00 84.50 440 GLY A CA 1
ATOM 3266 C C . GLY A 1 440 ? 3.508 21.142 -8.203 1.00 84.50 440 GLY A C 1
ATOM 3267 O O . GLY A 1 440 ? 2.468 20.647 -7.772 1.00 84.50 440 GLY A O 1
ATOM 3268 N N . GLY A 1 441 ? 3.545 22.342 -8.784 1.00 80.56 441 GLY A N 1
ATOM 3269 C CA . GLY A 1 441 ? 2.414 23.216 -9.051 1.00 80.56 441 GLY A CA 1
ATOM 3270 C C . GLY A 1 441 ? 2.251 23.482 -10.550 1.00 80.56 441 GLY A C 1
ATOM 3271 O O . GLY A 1 441 ? 2.052 22.566 -11.353 1.00 80.56 441 GLY A O 1
ATOM 3272 N N . GLY A 1 442 ? 2.257 24.761 -10.925 1.00 85.38 442 GLY A N 1
ATOM 3273 C CA . GLY A 1 442 ? 1.935 25.226 -12.275 1.00 85.38 442 GLY A CA 1
ATOM 3274 C C . GLY A 1 442 ? 3.139 25.529 -13.172 1.00 85.38 442 GLY A C 1
ATOM 3275 O O . GLY A 1 442 ? 2.937 25.791 -14.363 1.00 85.38 442 GLY A O 1
ATOM 3276 N N . ASP A 1 443 ? 4.356 25.500 -12.629 1.00 92.38 443 ASP A N 1
ATOM 3277 C CA . ASP A 1 443 ? 5.572 25.968 -13.292 1.00 92.38 443 ASP A CA 1
ATOM 3278 C C . ASP A 1 443 ? 6.454 24.783 -13.684 1.00 92.38 443 ASP A C 1
ATOM 3280 O O . ASP A 1 443 ? 6.864 23.996 -12.833 1.00 92.38 443 ASP A O 1
ATOM 3284 N N . PHE A 1 444 ? 6.709 24.618 -14.986 1.00 96.25 444 PHE A N 1
ATOM 3285 C CA . PHE A 1 444 ? 7.535 23.521 -15.505 1.00 96.25 444 PHE A CA 1
ATOM 3286 C C . PHE A 1 444 ? 7.873 23.673 -16.992 1.00 96.25 444 PHE A C 1
ATOM 3288 O O . PHE A 1 444 ? 7.270 24.451 -17.746 1.00 96.25 444 PHE A O 1
ATOM 3295 N N . TYR A 1 445 ? 8.815 22.846 -17.444 1.00 96.56 445 TYR A N 1
ATOM 3296 C CA . TYR A 1 445 ? 8.985 22.520 -18.854 1.00 96.56 445 TYR A CA 1
ATOM 3297 C C . TYR A 1 445 ? 8.237 21.245 -19.217 1.00 96.56 445 TYR A C 1
ATOM 3299 O O . TYR A 1 445 ? 8.165 20.303 -18.435 1.00 96.56 445 TYR A O 1
ATOM 3307 N N . ALA A 1 446 ? 7.724 21.191 -20.441 1.00 96.00 446 ALA A N 1
ATOM 3308 C CA . ALA A 1 446 ? 7.094 19.990 -20.966 1.00 96.00 446 ALA A CA 1
ATOM 3309 C C . ALA A 1 446 ? 7.528 19.714 -22.400 1.00 96.00 446 ALA A C 1
ATOM 3311 O O . ALA A 1 446 ? 7.648 20.632 -23.214 1.00 96.00 446 ALA A O 1
ATOM 3312 N N . VAL A 1 447 ? 7.695 18.440 -22.737 1.00 96.25 447 VAL A N 1
ATOM 3313 C CA . VAL A 1 447 ? 7.882 17.986 -24.113 1.00 96.25 447 VAL A CA 1
ATOM 3314 C C . VAL A 1 447 ? 6.684 17.162 -24.533 1.00 96.25 447 VAL A C 1
ATOM 3316 O O . VAL A 1 447 ? 6.485 16.035 -24.088 1.00 96.25 447 VAL A O 1
ATOM 3319 N N . SER A 1 448 ? 5.890 17.731 -25.434 1.00 93.69 448 SER A N 1
ATOM 3320 C CA . SER A 1 448 ? 4.674 17.109 -25.939 1.00 93.69 448 SER A CA 1
ATOM 3321 C C . SER A 1 448 ? 4.998 16.083 -27.021 1.00 93.69 448 SER A C 1
ATOM 3323 O O . SER A 1 448 ? 5.555 16.456 -28.057 1.00 93.69 448 SER A O 1
ATOM 3325 N N . TYR A 1 449 ? 4.651 14.814 -26.773 1.00 89.88 449 TYR A N 1
ATOM 3326 C CA . TYR A 1 449 ? 4.929 13.661 -27.644 1.00 89.88 449 TYR A CA 1
ATOM 3327 C C . TYR A 1 449 ? 6.386 13.576 -28.122 1.00 89.88 449 TYR A C 1
ATOM 3329 O O . TYR A 1 449 ? 6.642 13.233 -29.272 1.00 89.88 449 TYR A O 1
ATOM 3337 N N . GLY A 1 450 ? 7.345 13.994 -27.292 1.00 82.00 450 GLY A N 1
ATOM 3338 C CA . GLY A 1 450 ? 8.752 14.062 -27.695 1.00 82.00 450 GLY A CA 1
ATOM 3339 C C . GLY A 1 450 ? 9.052 15.094 -28.790 1.00 82.00 450 GLY A C 1
ATOM 3340 O O . GLY A 1 450 ? 10.178 15.156 -29.246 1.00 82.00 450 GLY A O 1
ATOM 3341 N N . ALA A 1 451 ? 8.086 15.896 -29.245 1.00 88.38 451 ALA A N 1
ATOM 3342 C CA . ALA A 1 451 ? 8.170 16.666 -30.489 1.00 88.38 451 ALA A CA 1
ATOM 3343 C C . ALA A 1 451 ? 8.211 18.183 -30.285 1.00 88.38 451 ALA A C 1
ATOM 3345 O O . ALA A 1 451 ? 8.844 18.901 -31.054 1.00 88.38 451 ALA A O 1
ATOM 3346 N N . ASN A 1 452 ? 7.491 18.698 -29.290 1.00 92.75 452 ASN A N 1
ATOM 3347 C CA . ASN A 1 452 ? 7.344 20.138 -29.093 1.00 92.75 452 ASN A CA 1
ATOM 3348 C C . ASN A 1 452 ? 7.654 20.494 -27.645 1.00 92.75 452 ASN A C 1
ATOM 3350 O O . ASN A 1 452 ? 6.976 20.006 -26.742 1.00 92.75 452 ASN A O 1
ATOM 3354 N N . ALA A 1 453 ? 8.633 21.369 -27.432 1.00 95.19 453 ALA A N 1
ATOM 3355 C CA . ALA A 1 453 ? 8.981 21.859 -26.106 1.00 95.19 453 ALA A CA 1
ATOM 3356 C C . ALA A 1 453 ? 8.061 23.024 -25.721 1.00 95.19 453 ALA A C 1
ATOM 3358 O O . ALA A 1 453 ? 7.736 23.881 -26.546 1.00 95.19 453 ALA A O 1
ATOM 3359 N N . ARG A 1 454 ? 7.625 23.064 -24.468 1.00 95.12 454 ARG A N 1
ATOM 3360 C CA . ARG A 1 454 ? 6.677 24.038 -23.930 1.00 95.12 454 ARG A CA 1
ATOM 3361 C C . ARG A 1 454 ? 7.143 24.520 -22.569 1.00 95.12 454 ARG A C 1
ATOM 3363 O O . ARG A 1 454 ? 7.828 23.805 -21.845 1.00 95.12 454 ARG A O 1
ATOM 3370 N N . VAL A 1 455 ? 6.738 25.739 -22.245 1.00 94.81 455 VAL A N 1
ATOM 3371 C CA . VAL A 1 455 ? 7.010 26.376 -20.959 1.00 94.81 455 VAL A CA 1
ATOM 3372 C C . VAL A 1 455 ? 5.677 26.750 -20.333 1.00 94.81 455 VAL A C 1
ATOM 3374 O O . VAL A 1 455 ? 4.866 27.416 -20.989 1.00 94.81 455 VAL A O 1
ATOM 3377 N N . TYR A 1 456 ? 5.466 26.324 -19.095 1.00 93.81 456 TYR A N 1
ATOM 3378 C CA . TYR A 1 456 ? 4.277 26.610 -18.303 1.00 93.81 456 TYR A CA 1
ATOM 3379 C C . TYR A 1 456 ? 4.641 27.538 -17.155 1.00 93.81 456 TYR A C 1
ATOM 3381 O O . TYR A 1 456 ? 5.653 27.311 -16.506 1.00 93.81 456 TYR A O 1
ATOM 3389 N N . ASN A 1 457 ? 3.826 28.573 -16.955 1.00 90.88 457 ASN A N 1
ATOM 3390 C CA . ASN A 1 457 ? 3.879 29.472 -15.810 1.00 90.88 457 ASN A CA 1
ATOM 3391 C C . ASN A 1 457 ? 2.467 29.558 -15.227 1.00 90.88 457 ASN A C 1
ATOM 3393 O O . ASN A 1 457 ? 1.532 29.875 -15.966 1.00 90.88 457 ASN A O 1
ATOM 3397 N N . ASP A 1 458 ? 2.320 29.298 -13.936 1.00 85.75 458 ASP A N 1
ATOM 3398 C CA . ASP A 1 458 ? 1.061 29.283 -13.195 1.00 85.75 458 ASP A CA 1
ATOM 3399 C C . ASP A 1 458 ? -0.004 28.407 -13.884 1.00 85.75 458 ASP A C 1
ATOM 3401 O O . ASP A 1 458 ? -1.150 28.792 -14.111 1.00 85.75 458 ASP A O 1
ATOM 3405 N N . GLY A 1 459 ? 0.427 27.239 -14.372 1.00 79.06 459 GLY A N 1
ATOM 3406 C CA . GLY A 1 459 ? -0.410 26.276 -15.091 1.00 79.06 459 GLY A CA 1
ATOM 3407 C C . GLY A 1 459 ? -0.751 26.684 -16.528 1.00 79.06 459 GLY A C 1
ATOM 3408 O O . GLY A 1 459 ? -1.332 25.893 -17.279 1.00 79.06 459 GLY A O 1
ATOM 3409 N N . LEU A 1 460 ? -0.356 27.884 -16.961 1.00 81.94 460 LEU A N 1
ATOM 3410 C CA . LEU A 1 460 ? -0.620 28.415 -18.292 1.00 81.94 460 LEU A CA 1
ATOM 3411 C C . LEU A 1 460 ? 0.594 28.268 -19.206 1.00 81.94 460 LEU A C 1
ATOM 3413 O O . LEU A 1 460 ? 1.715 28.662 -18.891 1.00 81.94 460 LEU A O 1
ATOM 3417 N N . LYS A 1 461 ? 0.360 27.757 -20.415 1.00 90.88 461 LYS A N 1
ATOM 3418 C CA . LYS A 1 461 ? 1.399 27.647 -21.442 1.00 90.88 461 LYS A CA 1
ATOM 3419 C C . LYS A 1 461 ? 1.796 29.034 -21.955 1.00 90.88 461 LYS A C 1
ATOM 3421 O O . LYS A 1 461 ? 1.021 29.667 -22.671 1.00 90.88 461 LYS A O 1
ATOM 3426 N N . THR A 1 462 ? 3.016 29.473 -21.652 1.00 90.94 462 THR A N 1
ATOM 3427 C CA . THR A 1 462 ? 3.535 30.796 -22.045 1.00 90.94 462 THR A CA 1
ATOM 3428 C C . THR A 1 462 ? 4.425 30.764 -23.283 1.00 90.94 462 THR A C 1
ATOM 3430 O O . THR A 1 462 ? 4.514 31.761 -23.996 1.00 90.94 462 THR A O 1
ATOM 3433 N N . ALA A 1 463 ? 5.059 29.627 -23.580 1.00 91.38 463 ALA A N 1
ATOM 3434 C CA . ALA A 1 463 ? 5.884 29.470 -24.776 1.00 91.38 463 ALA A CA 1
ATOM 3435 C C . ALA A 1 463 ? 5.775 28.065 -25.378 1.00 91.38 463 ALA A C 1
ATOM 3437 O O . ALA A 1 463 ? 5.455 27.084 -24.703 1.00 91.38 463 ALA A O 1
ATOM 3438 N N . THR A 1 464 ? 6.037 27.961 -26.680 1.00 93.88 464 THR A N 1
ATOM 3439 C CA . THR A 1 464 ? 6.126 26.687 -27.402 1.00 93.88 464 THR A CA 1
ATOM 3440 C C . THR A 1 464 ? 7.191 26.786 -28.485 1.00 93.88 464 THR A C 1
ATOM 3442 O O . THR A 1 464 ? 7.134 27.677 -29.330 1.00 93.88 464 THR A O 1
ATOM 3445 N N . VAL A 1 465 ? 8.132 25.846 -28.482 1.00 94.69 465 VAL A N 1
ATOM 3446 C CA . VAL A 1 465 ? 9.083 25.609 -29.568 1.00 94.69 465 VAL A CA 1
ATOM 3447 C C . VAL A 1 465 ? 8.630 24.360 -30.310 1.00 94.69 465 VAL A C 1
ATOM 3449 O O . VAL A 1 465 ? 8.505 23.281 -29.732 1.00 94.69 465 VAL A O 1
ATOM 3452 N N . VAL A 1 466 ? 8.345 24.526 -31.597 1.00 91.75 466 VAL A N 1
ATOM 3453 C CA . VAL A 1 466 ? 7.832 23.460 -32.460 1.00 91.75 466 VAL A CA 1
ATOM 3454 C C . VAL A 1 466 ? 8.992 22.717 -33.118 1.00 91.75 466 VAL A C 1
ATOM 3456 O O . VAL A 1 466 ? 9.988 23.342 -33.487 1.00 91.75 466 VAL A O 1
ATOM 3459 N N . SER A 1 467 ? 8.848 21.406 -33.323 1.00 91.81 467 SER A N 1
ATOM 3460 C CA . SER A 1 467 ? 9.866 20.591 -33.993 1.00 91.81 467 SER A CA 1
ATOM 3461 C C . SER A 1 467 ? 10.317 21.177 -35.350 1.00 91.81 467 SER A C 1
ATOM 3463 O O . SER A 1 467 ? 9.475 21.523 -36.197 1.00 91.81 467 SER A O 1
ATOM 3465 N N . PRO A 1 468 ? 11.632 21.242 -35.648 1.00 88.00 468 PRO A N 1
ATOM 3466 C CA . PRO A 1 468 ? 12.122 21.458 -37.009 1.00 88.00 468 PRO A CA 1
ATOM 3467 C C . PRO A 1 468 ? 11.695 20.355 -37.996 1.00 88.00 468 PRO A C 1
ATOM 3469 O O . PRO A 1 468 ? 11.561 20.642 -39.187 1.00 88.00 468 PRO A O 1
ATOM 3472 N N . VAL A 1 469 ? 11.415 19.136 -37.528 1.00 88.56 469 VAL A N 1
ATOM 3473 C CA . VAL A 1 469 ? 11.020 17.997 -38.367 1.00 88.56 469 VAL A CA 1
ATOM 3474 C C . VAL A 1 469 ? 9.552 18.128 -38.776 1.00 88.56 469 VAL A C 1
ATOM 3476 O O . VAL A 1 469 ? 8.647 18.198 -37.946 1.00 88.56 469 VAL A O 1
ATOM 3479 N N . LYS A 1 470 ? 9.288 18.153 -40.090 1.00 88.56 470 LYS A N 1
ATOM 3480 C CA . LYS A 1 470 ? 7.949 18.445 -40.641 1.00 88.56 470 LYS A CA 1
ATOM 3481 C C . LYS A 1 470 ? 6.867 17.457 -40.197 1.00 88.56 470 LYS A C 1
ATOM 3483 O O . LYS A 1 470 ? 5.721 17.870 -40.040 1.00 88.56 470 LYS A O 1
ATOM 3488 N N . MET A 1 471 ? 7.209 16.180 -40.019 1.00 87.69 471 MET A N 1
ATOM 3489 C CA . MET A 1 471 ? 6.263 15.137 -39.604 1.00 87.69 471 MET A CA 1
ATOM 3490 C C . MET A 1 471 ? 5.645 15.447 -38.235 1.00 87.69 471 MET A C 1
ATOM 3492 O O . MET A 1 471 ? 4.425 15.414 -38.097 1.00 87.69 471 MET A O 1
ATOM 3496 N N . TYR A 1 472 ? 6.467 15.881 -37.279 1.00 89.19 472 TYR A N 1
ATOM 3497 C CA . TYR A 1 472 ? 6.069 16.151 -35.895 1.00 89.19 472 TYR A CA 1
ATOM 3498 C C . TYR A 1 472 ? 5.331 17.484 -35.684 1.00 89.19 472 TYR A C 1
ATOM 3500 O O . TYR A 1 472 ? 4.902 17.798 -34.575 1.00 89.19 472 TYR A O 1
ATOM 3508 N N . ARG A 1 473 ? 5.138 18.271 -36.752 1.00 85.50 473 ARG A N 1
ATOM 3509 C CA . ARG A 1 473 ? 4.284 19.474 -36.739 1.00 85.50 473 ARG A CA 1
ATOM 3510 C C . ARG A 1 473 ? 2.803 19.159 -36.944 1.00 85.50 473 ARG A C 1
ATOM 3512 O O . ARG A 1 473 ? 1.964 20.037 -36.753 1.00 85.50 473 ARG A O 1
ATOM 3519 N N . LYS A 1 474 ? 2.490 17.946 -37.407 1.00 86.56 474 LYS A N 1
ATOM 3520 C CA . LYS A 1 474 ? 1.118 17.472 -37.624 1.00 86.56 474 LYS A CA 1
ATOM 3521 C C . LYS A 1 474 ? 0.471 17.048 -36.304 1.00 86.56 474 LYS A C 1
ATOM 3523 O O . LYS A 1 474 ? 1.133 17.001 -35.267 1.00 86.56 474 LYS A O 1
ATOM 3528 N N . SER A 1 475 ? -0.825 16.731 -36.339 1.00 85.38 475 SER A N 1
ATOM 3529 C CA . SER A 1 475 ? -1.493 16.169 -35.164 1.00 85.38 475 SER A CA 1
ATOM 3530 C C . SER A 1 475 ? -0.794 14.867 -34.751 1.00 85.38 475 SER A C 1
ATOM 3532 O O . SER A 1 475 ? -0.456 14.086 -35.639 1.00 85.38 475 SER A O 1
ATOM 3534 N N . PRO A 1 476 ? -0.625 14.571 -33.447 1.00 85.31 476 PRO A N 1
ATOM 3535 C CA . PRO A 1 476 ? -0.136 13.266 -32.992 1.00 85.31 476 PRO A CA 1
ATOM 3536 C C . PRO A 1 476 ? -0.910 12.090 -33.598 1.00 85.31 476 PRO A C 1
ATOM 3538 O O . PRO A 1 476 ? -0.328 11.058 -33.906 1.00 85.31 476 PRO A O 1
ATOM 3541 N N . LYS A 1 477 ? -2.206 12.272 -33.886 1.00 85.56 477 LYS A N 1
ATOM 3542 C CA . LYS A 1 477 ? -3.044 11.265 -34.560 1.00 85.56 477 LYS A CA 1
ATOM 3543 C C . LYS A 1 477 ? -2.580 10.898 -35.975 1.00 85.56 477 LYS A C 1
ATOM 3545 O O . LYS A 1 477 ? -2.968 9.843 -36.462 1.00 85.56 477 LYS A O 1
ATOM 3550 N N . ASP A 1 478 ? -1.793 11.755 -36.622 1.00 84.62 478 ASP A N 1
ATOM 3551 C CA . ASP A 1 478 ? -1.347 11.574 -38.007 1.00 84.62 478 ASP A CA 1
ATOM 3552 C C . ASP A 1 478 ? -0.025 10.802 -38.116 1.00 84.62 478 ASP A C 1
ATOM 3554 O O . ASP A 1 478 ? 0.360 10.413 -39.218 1.00 84.62 478 ASP A O 1
ATOM 3558 N N . TRP A 1 479 ? 0.707 10.639 -37.010 1.00 84.75 479 TRP A N 1
ATOM 3559 C CA . TRP A 1 479 ? 2.053 10.060 -37.032 1.00 84.75 479 TRP A CA 1
ATOM 3560 C C . TRP A 1 479 ? 2.342 9.072 -35.900 1.00 84.75 479 TRP A C 1
ATOM 3562 O O . TRP A 1 479 ? 3.244 8.253 -36.055 1.00 84.75 479 TRP A O 1
ATOM 3572 N N . VAL A 1 480 ? 1.585 9.103 -34.799 1.00 84.44 480 VAL A N 1
ATOM 3573 C CA . VAL A 1 480 ? 1.675 8.088 -33.745 1.00 84.44 480 VAL A CA 1
ATOM 3574 C C . VAL A 1 480 ? 0.991 6.811 -34.226 1.00 84.44 480 VAL A C 1
ATOM 3576 O O . VAL A 1 480 ? -0.228 6.766 -34.416 1.00 84.44 480 VAL A O 1
ATOM 3579 N N . GLN A 1 481 ? 1.780 5.759 -34.409 1.00 77.62 481 GLN A N 1
ATOM 3580 C CA . GLN A 1 481 ? 1.311 4.432 -34.766 1.00 77.62 481 GLN A CA 1
ATOM 3581 C C . GLN A 1 481 ? 0.822 3.716 -33.510 1.00 77.62 481 GLN A C 1
ATOM 3583 O O . GLN A 1 481 ? 1.536 3.572 -32.518 1.00 77.62 481 GLN A O 1
ATOM 3588 N N . LYS A 1 482 ? -0.439 3.277 -33.530 1.00 67.94 482 LYS A N 1
ATOM 3589 C CA . LYS A 1 482 ? -1.002 2.517 -32.410 1.00 67.94 482 LYS A CA 1
ATOM 3590 C C . LYS A 1 482 ? -0.255 1.197 -32.279 1.00 67.94 482 LYS A C 1
ATOM 3592 O O . LYS A 1 482 ? -0.082 0.505 -33.277 1.00 67.94 482 LYS A O 1
ATOM 3597 N N . ARG A 1 483 ? 0.055 0.811 -31.039 1.00 61.84 483 ARG A N 1
ATOM 3598 C CA . ARG A 1 483 ? 0.729 -0.453 -30.690 1.00 61.84 483 ARG A CA 1
ATOM 3599 C C . ARG A 1 483 ? 2.200 -0.560 -31.113 1.00 61.84 483 ARG A C 1
ATOM 3601 O O . ARG A 1 483 ? 2.785 -1.609 -30.863 1.00 61.84 483 ARG A O 1
ATOM 3608 N N . GLU A 1 484 ? 2.814 0.496 -31.641 1.00 78.75 484 GLU A N 1
ATOM 3609 C CA . GLU A 1 484 ? 4.275 0.585 -31.749 1.00 78.75 484 GLU A CA 1
ATOM 3610 C C . GLU A 1 484 ? 4.831 1.392 -30.564 1.00 78.75 484 GLU A C 1
ATOM 3612 O O . GLU A 1 484 ? 4.245 2.425 -30.210 1.00 78.75 484 GLU A O 1
ATOM 3617 N N . PRO A 1 485 ? 5.902 0.919 -29.903 1.00 83.56 485 PRO A N 1
ATOM 3618 C CA . PRO A 1 485 ? 6.580 1.697 -28.880 1.00 83.56 485 PRO A CA 1
ATOM 3619 C C . PRO A 1 485 ? 7.461 2.783 -29.505 1.00 83.56 485 PRO A C 1
ATOM 3621 O O . PRO A 1 485 ? 8.069 2.584 -30.556 1.00 83.56 485 PRO A O 1
ATOM 3624 N N . TYR A 1 486 ? 7.527 3.927 -28.832 1.00 85.62 486 TYR A N 1
ATOM 3625 C CA . TYR A 1 486 ? 8.409 5.042 -29.158 1.00 85.62 486 TYR A CA 1
ATOM 3626 C C . TYR A 1 486 ? 9.416 5.234 -28.033 1.00 85.62 486 TYR A C 1
ATOM 3628 O O . TYR A 1 486 ? 9.013 5.337 -26.873 1.00 85.62 486 TYR A O 1
ATOM 3636 N N . ASP A 1 487 ? 10.693 5.346 -28.382 1.00 88.81 487 ASP A N 1
ATOM 3637 C CA . ASP A 1 487 ? 11.757 5.635 -27.427 1.00 88.81 487 ASP A CA 1
ATOM 3638 C C . ASP A 1 487 ? 11.921 7.149 -27.303 1.00 88.81 487 ASP A C 1
ATOM 3640 O O . ASP A 1 487 ? 12.425 7.825 -28.205 1.00 88.81 487 ASP A O 1
ATOM 3644 N N . PHE A 1 488 ? 11.467 7.699 -26.182 1.00 92.31 488 PHE A N 1
ATOM 3645 C CA . PHE A 1 488 ? 11.643 9.105 -25.858 1.00 92.31 488 PHE A CA 1
ATOM 3646 C C . PHE A 1 488 ? 12.869 9.289 -24.972 1.00 92.31 488 PHE A C 1
ATOM 3648 O O . PHE A 1 488 ? 12.966 8.686 -23.909 1.00 92.31 488 PHE A O 1
ATOM 3655 N N . GLU A 1 489 ? 13.767 10.187 -25.371 1.00 94.06 489 GLU A N 1
ATOM 3656 C CA . GLU A 1 489 ? 14.826 10.712 -24.506 1.00 94.06 489 GLU A CA 1
ATOM 3657 C C . GLU A 1 489 ? 14.638 12.222 -24.411 1.00 94.06 489 GLU A C 1
ATOM 3659 O O . GLU A 1 489 ? 14.738 12.930 -25.415 1.00 94.06 489 GLU A O 1
ATOM 3664 N N . VAL A 1 490 ? 14.360 12.730 -23.213 1.00 93.75 490 VAL A N 1
ATOM 3665 C CA . VAL A 1 490 ? 14.275 14.167 -22.956 1.00 93.75 490 VAL A CA 1
ATOM 3666 C C . VAL A 1 490 ? 15.293 14.532 -21.903 1.00 93.75 490 VAL A C 1
ATOM 3668 O O . VAL A 1 490 ? 15.313 13.954 -20.824 1.00 93.75 490 VAL A O 1
ATOM 3671 N N . ARG A 1 491 ? 16.133 15.514 -22.211 1.00 92.69 491 ARG A N 1
ATOM 3672 C CA . ARG A 1 491 ? 17.167 16.000 -21.307 1.00 92.69 491 ARG A CA 1
ATOM 3673 C C . ARG A 1 491 ? 17.056 17.496 -21.118 1.00 92.69 491 ARG A C 1
ATOM 3675 O O . ARG A 1 491 ? 16.882 18.230 -22.087 1.00 92.69 491 ARG A O 1
ATOM 3682 N N . TYR A 1 492 ? 17.219 17.939 -19.885 1.00 92.56 492 TYR A N 1
ATOM 3683 C CA . TYR A 1 492 ? 17.566 19.308 -19.555 1.00 92.56 492 TYR A CA 1
ATOM 3684 C C . TYR A 1 492 ? 18.950 19.309 -18.921 1.00 92.56 492 TYR A C 1
ATOM 3686 O O . TYR A 1 492 ? 19.242 18.471 -18.072 1.00 92.56 492 TYR A O 1
ATOM 3694 N N . PHE A 1 493 ? 19.794 20.251 -19.323 1.00 87.44 493 PHE A N 1
ATOM 3695 C CA . PHE A 1 493 ? 21.057 20.509 -18.648 1.00 87.44 493 PHE A CA 1
ATOM 3696 C C . PHE A 1 493 ? 21.418 21.990 -18.725 1.00 87.44 493 PHE A C 1
ATOM 3698 O O . PHE A 1 493 ? 21.173 22.651 -19.738 1.00 87.44 493 PHE A O 1
ATOM 3705 N N . LYS A 1 494 ? 22.054 22.507 -17.679 1.00 83.44 494 LYS A N 1
ATOM 3706 C CA . LYS A 1 494 ? 22.674 23.828 -17.642 1.00 83.44 494 LYS A CA 1
ATOM 3707 C C . LYS A 1 494 ? 24.086 23.672 -17.095 1.00 83.44 494 LYS A C 1
ATOM 3709 O O . LYS A 1 494 ? 24.267 23.250 -15.961 1.00 83.44 494 LYS A O 1
ATOM 3714 N N . ARG A 1 495 ? 25.098 24.025 -17.889 1.00 74.88 495 ARG A N 1
ATOM 3715 C CA . ARG A 1 495 ? 26.481 24.034 -17.396 1.00 74.88 495 ARG A CA 1
ATOM 3716 C C . ARG A 1 495 ? 26.707 25.265 -16.524 1.00 74.88 495 ARG A C 1
ATOM 3718 O O . ARG A 1 495 ? 26.065 26.300 -16.718 1.00 74.88 495 ARG A O 1
ATOM 3725 N N . THR A 1 496 ? 27.655 25.171 -15.600 1.00 71.62 496 THR A N 1
ATOM 3726 C CA . THR A 1 496 ? 28.034 26.275 -14.704 1.00 71.62 496 THR A CA 1
ATOM 3727 C C . THR A 1 496 ? 28.452 27.525 -15.481 1.00 71.62 496 THR A C 1
ATOM 3729 O O . THR A 1 496 ? 28.116 28.639 -15.093 1.00 71.62 496 THR A O 1
ATOM 3732 N N . GLU A 1 497 ? 29.128 27.326 -16.612 1.00 73.88 497 GLU A N 1
ATOM 3733 C CA . GLU A 1 497 ? 29.631 28.387 -17.491 1.00 73.88 497 GLU A CA 1
ATOM 3734 C C . GLU A 1 497 ? 28.552 28.977 -18.415 1.00 73.88 497 GLU A C 1
ATOM 3736 O O . GLU A 1 497 ? 28.724 30.076 -18.942 1.00 73.88 497 GLU A O 1
ATOM 3741 N N . ASP A 1 498 ? 27.433 28.271 -18.606 1.00 75.00 498 ASP A N 1
ATOM 3742 C CA . ASP A 1 498 ? 26.368 28.689 -19.513 1.00 75.00 498 ASP A CA 1
ATOM 3743 C C . ASP A 1 498 ? 25.367 29.608 -18.795 1.00 75.00 498 ASP A C 1
ATOM 3745 O O . ASP A 1 498 ? 24.832 29.279 -17.729 1.00 75.00 498 ASP A O 1
ATOM 3749 N N . GLU A 1 499 ? 25.026 30.738 -19.422 1.00 81.44 499 GLU A N 1
ATOM 3750 C CA . GLU A 1 499 ? 23.980 31.646 -18.922 1.00 81.44 499 GLU A CA 1
ATOM 3751 C C . GLU A 1 499 ? 22.587 30.997 -18.948 1.00 81.44 499 GLU A C 1
ATOM 3753 O O . GLU A 1 499 ? 21.743 31.291 -18.102 1.00 81.44 499 GLU A O 1
ATOM 3758 N N . LYS A 1 500 ? 22.340 30.096 -19.909 1.00 86.88 500 LYS A N 1
ATOM 3759 C CA . LYS A 1 500 ? 21.041 29.449 -20.137 1.00 86.88 500 LYS A CA 1
ATOM 3760 C C . LYS A 1 500 ? 21.187 27.936 -20.204 1.00 86.88 500 LYS A C 1
ATOM 3762 O O . LYS A 1 500 ? 22.145 27.426 -20.774 1.00 86.88 500 LYS A O 1
ATOM 3767 N N . GLY A 1 501 ? 20.194 27.230 -19.681 1.00 86.12 501 GLY A N 1
ATOM 3768 C CA . GLY A 1 501 ? 20.043 25.795 -19.860 1.00 86.12 501 GLY A CA 1
ATOM 3769 C C . GLY A 1 501 ? 19.527 25.426 -21.249 1.00 86.12 501 GLY A C 1
ATOM 3770 O O . GLY A 1 501 ? 18.990 26.246 -22.006 1.00 86.12 501 GLY A O 1
ATOM 3771 N N . VAL A 1 502 ? 19.686 24.152 -21.580 1.00 89.56 502 VAL A N 1
ATOM 3772 C CA . VAL A 1 502 ? 19.242 23.543 -22.826 1.00 89.56 502 VAL A CA 1
ATOM 3773 C C . VAL A 1 502 ? 18.342 22.365 -22.498 1.00 89.56 502 VAL A C 1
ATOM 3775 O O . VAL A 1 502 ? 18.768 21.409 -21.858 1.00 89.56 502 VAL A O 1
ATOM 3778 N N . LEU A 1 503 ? 17.115 22.422 -23.005 1.00 92.81 503 LEU A N 1
ATOM 3779 C CA . LEU A 1 503 ? 16.212 21.287 -23.082 1.00 92.81 503 LEU A CA 1
ATOM 3780 C C . LEU A 1 503 ? 16.262 20.717 -24.498 1.00 92.81 503 LEU A C 1
ATOM 3782 O O . LEU A 1 503 ? 16.086 21.440 -25.478 1.00 92.81 503 LEU A O 1
ATOM 3786 N N . GLU A 1 504 ? 16.485 19.418 -24.614 1.00 92.50 504 GLU A N 1
ATOM 3787 C CA . GLU A 1 504 ? 16.505 18.688 -25.875 1.00 92.50 504 GLU A CA 1
ATOM 3788 C C . GLU A 1 504 ? 15.657 17.427 -25.762 1.00 92.50 504 GLU A C 1
ATOM 3790 O O . GLU A 1 504 ? 15.701 16.736 -24.747 1.00 92.50 504 GLU A O 1
ATOM 3795 N N . ALA A 1 505 ? 14.904 17.125 -26.814 1.00 93.38 505 ALA A N 1
ATOM 3796 C CA . ALA A 1 505 ? 14.146 15.891 -26.916 1.00 93.38 505 ALA A CA 1
ATOM 3797 C C . ALA A 1 505 ? 14.529 15.113 -28.167 1.00 93.38 505 ALA A C 1
ATOM 3799 O O . ALA A 1 505 ? 14.854 15.698 -29.208 1.00 93.38 505 ALA A O 1
ATOM 3800 N N . LYS A 1 506 ? 14.445 13.793 -28.045 1.00 90.75 506 LYS A N 1
ATOM 3801 C CA . LYS A 1 506 ? 14.645 12.834 -29.117 1.00 90.75 506 LYS A CA 1
ATOM 3802 C C . LYS A 1 506 ? 13.499 11.835 -29.163 1.00 90.75 506 LYS A C 1
ATOM 3804 O O . LYS A 1 506 ? 12.918 11.499 -28.130 1.00 90.75 506 LYS A O 1
ATOM 3809 N N . ILE A 1 507 ? 13.220 11.352 -30.367 1.00 88.44 507 ILE A N 1
ATOM 3810 C CA . ILE A 1 507 ? 12.314 10.234 -30.631 1.00 88.44 507 ILE A CA 1
ATOM 3811 C C . ILE A 1 507 ? 13.122 9.202 -31.410 1.00 88.44 507 ILE A C 1
ATOM 3813 O O . ILE A 1 507 ? 13.670 9.538 -32.458 1.00 88.44 507 ILE A O 1
ATOM 3817 N N . ASN A 1 508 ? 13.217 7.975 -30.899 1.00 84.75 508 ASN A N 1
ATOM 3818 C CA . ASN A 1 508 ? 13.968 6.871 -31.506 1.00 84.75 508 ASN A CA 1
ATOM 3819 C C . ASN A 1 508 ? 15.423 7.265 -31.842 1.00 84.75 508 ASN A C 1
ATOM 3821 O O . ASN A 1 508 ? 15.934 6.973 -32.918 1.00 84.75 508 ASN A O 1
ATOM 3825 N N . GLY A 1 509 ? 16.067 8.006 -30.933 1.00 81.38 509 GLY A N 1
ATOM 3826 C CA . GLY A 1 509 ? 17.450 8.480 -31.078 1.00 81.38 509 GLY A CA 1
ATOM 3827 C C . GLY A 1 509 ? 17.634 9.771 -31.889 1.00 81.38 509 GLY A C 1
ATOM 3828 O O . GLY A 1 509 ? 18.682 10.408 -31.773 1.00 81.38 509 GLY A O 1
ATOM 3829 N N . GLU A 1 510 ? 16.631 10.228 -32.641 1.00 84.25 510 GLU A N 1
ATOM 3830 C CA . GLU A 1 510 ? 16.733 11.442 -33.460 1.00 84.25 510 GLU A CA 1
ATOM 3831 C C . GLU A 1 510 ? 16.292 12.694 -32.696 1.00 84.25 510 GLU A C 1
ATOM 3833 O O . GLU A 1 510 ? 15.179 12.743 -32.175 1.00 84.25 510 GLU A O 1
ATOM 3838 N N . THR A 1 511 ? 17.120 13.746 -32.675 1.00 88.75 511 THR A N 1
ATOM 3839 C CA . THR A 1 511 ? 16.755 15.034 -32.059 1.00 88.75 511 THR A CA 1
ATOM 3840 C C . THR A 1 511 ? 15.591 15.692 -32.793 1.00 88.75 511 THR A C 1
ATOM 3842 O O . THR A 1 511 ? 15.684 16.081 -33.959 1.00 88.75 511 THR A O 1
ATOM 3845 N N . THR A 1 512 ? 14.498 15.896 -32.069 1.00 91.19 512 THR A N 1
ATOM 3846 C CA . THR A 1 512 ? 13.231 16.399 -32.600 1.00 91.19 512 THR A CA 1
ATOM 3847 C C . THR A 1 512 ? 12.944 17.829 -32.195 1.00 91.19 512 THR A C 1
ATOM 3849 O O . THR A 1 512 ? 12.229 18.507 -32.927 1.00 91.19 512 THR A O 1
ATOM 3852 N N . VAL A 1 513 ? 13.468 18.314 -31.068 1.00 92.00 513 VAL A N 1
ATOM 3853 C CA . VAL A 1 513 ? 13.331 19.711 -30.637 1.00 92.00 513 VAL A CA 1
ATOM 3854 C C . VAL A 1 513 ? 14.423 20.091 -29.643 1.00 92.00 513 VAL A C 1
ATOM 3856 O O . VAL A 1 513 ? 14.891 19.269 -28.859 1.00 92.00 513 VAL A O 1
ATOM 3859 N N . LYS A 1 514 ? 14.809 21.369 -29.672 1.00 92.75 514 LYS A N 1
ATOM 3860 C CA . LYS A 1 514 ? 15.744 21.979 -28.729 1.00 92.75 514 LYS A CA 1
ATOM 3861 C C . LYS A 1 514 ? 15.230 23.354 -28.301 1.00 92.75 514 LYS A C 1
ATOM 3863 O O . LYS A 1 514 ? 14.828 24.151 -29.146 1.00 92.75 514 LYS A O 1
ATOM 3868 N N . LEU A 1 515 ? 15.245 23.621 -27.001 1.00 91.81 515 LEU A N 1
ATOM 3869 C CA . LEU A 1 515 ? 14.852 24.873 -26.359 1.00 91.81 515 LEU A CA 1
ATOM 3870 C C . LEU A 1 515 ? 16.020 25.369 -25.500 1.00 91.81 515 LEU A C 1
ATOM 3872 O O . LEU A 1 515 ? 16.572 24.613 -24.709 1.00 91.81 515 LEU A O 1
ATOM 3876 N N . THR A 1 516 ? 16.365 26.648 -25.620 1.00 92.56 516 THR A N 1
ATOM 3877 C CA . THR A 1 516 ? 17.327 27.317 -24.731 1.00 92.56 516 THR A CA 1
ATOM 3878 C C . THR A 1 516 ? 16.564 28.230 -23.778 1.00 92.56 516 THR A C 1
ATOM 3880 O O . THR A 1 516 ? 15.755 29.041 -24.229 1.00 92.56 516 THR A O 1
ATOM 3883 N N . THR A 1 517 ? 16.783 28.084 -22.472 1.00 88.88 517 THR A N 1
ATOM 3884 C CA . THR A 1 517 ? 15.932 28.678 -21.430 1.00 88.88 517 THR A CA 1
ATOM 3885 C C . THR A 1 517 ? 16.678 28.827 -20.102 1.00 88.88 517 THR A C 1
ATOM 3887 O O . THR A 1 517 ? 17.584 28.061 -19.813 1.00 88.88 517 THR A O 1
ATOM 3890 N N . ASP A 1 518 ? 16.294 29.802 -19.287 1.00 86.56 518 ASP A N 1
ATOM 3891 C CA . ASP A 1 518 ? 16.885 30.138 -17.982 1.00 86.56 518 ASP A CA 1
ATOM 3892 C C . ASP A 1 518 ? 15.859 30.167 -16.834 1.00 86.56 518 ASP A C 1
ATOM 3894 O O . ASP A 1 518 ? 16.209 30.507 -15.708 1.00 86.56 518 ASP A O 1
ATOM 3898 N N . LYS A 1 519 ? 14.593 29.812 -17.097 1.00 89.44 519 LYS A N 1
ATOM 3899 C CA . LYS A 1 519 ? 13.507 29.960 -16.111 1.00 89.44 519 LYS A CA 1
ATOM 3900 C C . LYS A 1 519 ? 13.581 29.007 -14.915 1.00 89.44 519 LYS A C 1
ATOM 3902 O O . LYS A 1 519 ? 13.541 29.462 -13.780 1.00 89.44 519 LYS A O 1
ATOM 3907 N N . TYR A 1 520 ? 13.608 27.701 -15.170 1.00 93.75 520 TYR A N 1
ATOM 3908 C CA . TYR A 1 520 ? 13.445 26.661 -14.159 1.00 93.75 520 TYR A CA 1
ATOM 3909 C C . TYR A 1 520 ? 14.720 25.845 -14.114 1.00 93.75 520 TYR A C 1
ATOM 3911 O O . TYR A 1 520 ? 15.095 25.201 -15.091 1.00 93.75 520 TYR A O 1
ATOM 3919 N N . ARG A 1 521 ? 15.418 25.937 -12.986 1.00 90.12 521 ARG A N 1
ATOM 3920 C CA . ARG A 1 521 ? 16.687 25.241 -12.776 1.00 90.12 521 ARG A CA 1
ATOM 3921 C C . ARG A 1 521 ? 16.539 24.004 -11.910 1.00 90.12 521 ARG A C 1
ATOM 3923 O O . ARG A 1 521 ? 17.346 23.101 -12.064 1.00 90.12 521 ARG A O 1
ATOM 3930 N N . LYS A 1 522 ? 15.512 23.960 -11.061 1.00 94.06 522 LYS A N 1
ATOM 3931 C CA . LYS A 1 522 ? 15.244 22.850 -10.154 1.00 94.06 522 LYS A CA 1
ATOM 3932 C C . LYS A 1 522 ? 13.798 22.388 -10.223 1.00 94.06 522 LYS A C 1
ATOM 3934 O O . LYS A 1 522 ? 12.920 23.201 -10.517 1.00 94.06 522 LYS A O 1
ATOM 3939 N N . GLY A 1 523 ? 13.570 21.112 -9.942 1.00 95.69 523 GLY A N 1
ATOM 3940 C CA . GLY A 1 523 ? 12.240 20.544 -9.773 1.00 95.69 523 GLY A CA 1
ATOM 3941 C C . GLY A 1 523 ? 12.139 19.071 -10.156 1.00 95.69 523 GLY A C 1
ATOM 3942 O O . GLY A 1 523 ? 13.125 18.392 -10.437 1.00 95.69 523 GLY A O 1
ATOM 3943 N N . PHE A 1 524 ? 10.904 18.588 -10.200 1.00 97.44 524 PHE A N 1
ATOM 3944 C CA . PHE A 1 524 ? 10.559 17.188 -10.402 1.00 97.44 524 PHE A CA 1
ATOM 3945 C C . PHE A 1 524 ? 10.361 16.836 -11.882 1.00 97.44 524 PHE A C 1
ATOM 3947 O O . PHE A 1 524 ? 9.926 17.659 -12.697 1.00 97.44 524 PHE A O 1
ATOM 3954 N N . ALA A 1 525 ? 10.660 15.582 -12.218 1.00 95.94 525 ALA A N 1
ATOM 3955 C CA . ALA A 1 525 ? 10.370 14.967 -13.510 1.00 95.94 525 ALA A CA 1
ATOM 3956 C C . ALA A 1 525 ? 9.039 14.202 -13.465 1.00 95.94 525 ALA A C 1
ATOM 3958 O O . ALA A 1 525 ? 8.630 13.740 -12.403 1.00 95.94 525 ALA A O 1
ATOM 3959 N N . GLY A 1 526 ? 8.353 14.030 -14.597 1.00 94.31 526 GLY A N 1
ATOM 3960 C CA . GLY A 1 526 ? 7.086 13.296 -14.595 1.00 94.31 526 GLY A CA 1
ATOM 3961 C C . GLY A 1 526 ? 6.349 13.223 -15.924 1.00 94.31 526 GLY A C 1
ATOM 3962 O O . GLY A 1 526 ? 6.918 13.425 -16.998 1.00 94.31 526 GLY A O 1
ATOM 3963 N N . PHE A 1 527 ? 5.046 12.967 -15.829 1.00 92.19 527 PHE A N 1
ATOM 3964 C CA . PHE A 1 527 ? 4.137 12.822 -16.959 1.00 92.19 527 PHE A CA 1
ATOM 3965 C C . PHE A 1 527 ? 2.878 13.649 -16.762 1.00 92.19 527 PHE A C 1
ATOM 3967 O O . PHE A 1 527 ? 2.266 13.655 -15.690 1.00 92.19 527 PHE A O 1
ATOM 3974 N N . ARG A 1 528 ? 2.426 14.264 -17.850 1.00 91.12 528 ARG A N 1
ATOM 3975 C CA . ARG A 1 528 ? 1.125 14.917 -17.923 1.00 91.12 528 ARG A CA 1
ATOM 3976 C C . ARG A 1 528 ? 0.396 14.478 -19.180 1.00 91.12 528 ARG A C 1
ATOM 3978 O O . ARG A 1 528 ? 0.989 14.410 -20.255 1.00 91.12 528 ARG A O 1
ATOM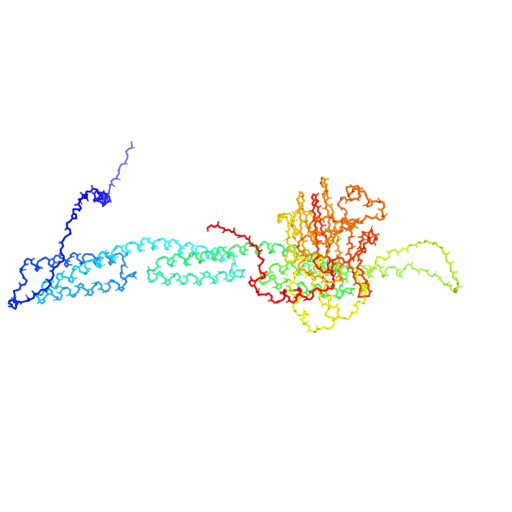 3985 N N . TRP A 1 529 ? -0.887 14.167 -19.066 1.00 90.75 529 TRP A N 1
ATOM 3986 C CA . TRP A 1 529 ? -1.677 13.715 -20.207 1.00 90.75 529 TRP A CA 1
ATOM 3987 C C . TRP A 1 529 ? -3.129 14.160 -20.119 1.00 90.75 529 TRP A C 1
ATOM 3989 O O . TRP A 1 529 ? -3.636 14.498 -19.054 1.00 90.75 529 TRP A O 1
ATOM 3999 N N . ASN A 1 530 ? -3.793 14.147 -21.270 1.00 86.69 530 ASN A N 1
ATOM 4000 C CA . ASN A 1 530 ? -5.233 14.305 -21.410 1.00 86.69 530 ASN A CA 1
ATOM 4001 C C . ASN A 1 530 ? -5.706 13.545 -22.657 1.00 86.69 530 ASN A C 1
ATOM 4003 O O . ASN A 1 530 ? -5.003 13.516 -23.670 1.00 86.69 530 ASN A O 1
ATOM 4007 N N . ASP A 1 531 ? -6.896 12.939 -22.608 1.00 83.88 531 ASP A N 1
ATOM 4008 C CA . ASP A 1 531 ? -7.514 12.246 -23.754 1.00 83.88 531 ASP A CA 1
ATOM 4009 C C . ASP A 1 531 ? -6.603 11.203 -24.452 1.00 83.88 531 ASP A C 1
ATOM 4011 O O . ASP A 1 531 ? -6.761 10.895 -25.637 1.00 83.88 531 ASP A O 1
ATOM 4015 N N . THR A 1 532 ? -5.637 10.637 -23.725 1.00 83.75 532 THR A N 1
ATOM 4016 C CA . THR A 1 532 ? -4.628 9.706 -24.253 1.00 83.75 532 THR A CA 1
ATOM 4017 C C . THR A 1 532 ? -4.491 8.517 -23.308 1.00 83.75 532 THR A C 1
ATOM 4019 O O . THR A 1 532 ? -4.446 8.709 -22.098 1.00 83.75 532 THR A O 1
ATOM 4022 N N . LYS A 1 533 ? -4.442 7.295 -23.852 1.00 83.44 533 LYS A N 1
ATOM 4023 C CA . LYS A 1 533 ? -4.068 6.070 -23.128 1.00 83.44 533 LYS A CA 1
ATOM 4024 C C . LYS A 1 533 ? -2.756 5.559 -23.692 1.00 83.44 533 LYS A C 1
ATOM 4026 O O . LYS A 1 533 ? -2.649 5.350 -24.906 1.00 83.44 533 LYS A O 1
ATOM 4031 N N . PHE A 1 534 ? -1.797 5.322 -22.819 1.00 84.25 534 PHE A N 1
ATOM 4032 C CA . PHE A 1 534 ? -0.470 4.857 -23.181 1.00 84.25 534 PHE A CA 1
ATOM 4033 C C . PHE A 1 534 ? 0.059 3.887 -22.129 1.00 84.25 534 PHE A C 1
ATOM 4035 O O . PHE A 1 534 ? -0.469 3.788 -21.023 1.00 84.25 534 PHE A O 1
ATOM 4042 N N . ILE A 1 535 ? 1.062 3.125 -22.532 1.00 81.88 535 ILE A N 1
ATOM 4043 C CA . ILE A 1 535 ? 1.771 2.173 -21.694 1.00 81.88 535 ILE A CA 1
ATOM 4044 C C . ILE A 1 535 ? 3.224 2.612 -21.691 1.00 81.88 535 ILE A C 1
ATOM 4046 O O . ILE A 1 535 ? 3.808 2.762 -22.763 1.00 81.88 535 ILE A O 1
ATOM 4050 N N . VAL A 1 536 ? 3.789 2.842 -20.515 1.00 85.44 536 VAL A N 1
ATOM 4051 C CA . VAL A 1 536 ? 5.231 3.043 -20.360 1.00 85.44 536 VAL A CA 1
ATOM 4052 C C . VAL A 1 536 ? 5.840 1.667 -20.120 1.00 85.44 536 VAL A C 1
ATOM 4054 O O . VAL A 1 536 ? 5.471 1.031 -19.146 1.00 85.44 536 VAL A O 1
ATOM 4057 N N . GLN A 1 537 ? 6.686 1.193 -21.031 1.00 79.00 537 GLN A N 1
ATOM 4058 C CA . GLN A 1 537 ? 7.302 -0.141 -20.981 1.00 79.00 537 GLN A CA 1
ATOM 4059 C C . GLN A 1 537 ? 8.663 -0.128 -20.283 1.00 79.00 537 GLN A C 1
ATOM 4061 O O . GLN A 1 537 ? 9.064 -1.097 -19.655 1.00 79.00 537 GLN A O 1
ATOM 4066 N N . GLU A 1 538 ? 9.394 0.973 -20.446 1.00 83.19 538 GLU A N 1
ATOM 4067 C CA . GLU A 1 538 ? 10.706 1.198 -19.847 1.00 83.19 538 GLU A CA 1
ATOM 4068 C C . GLU A 1 538 ? 10.734 2.649 -19.367 1.00 83.19 538 GLU A C 1
ATOM 4070 O O . GLU A 1 538 ? 10.280 3.542 -20.094 1.00 83.19 538 GLU A O 1
ATOM 4075 N N . LEU A 1 539 ? 11.221 2.882 -18.148 1.00 87.19 539 LEU A N 1
ATOM 4076 C CA . LEU A 1 539 ? 11.347 4.213 -17.563 1.00 87.19 539 LEU A CA 1
ATOM 4077 C C . LEU A 1 539 ? 12.652 4.319 -16.780 1.00 87.19 539 LEU A C 1
ATOM 4079 O O . LEU A 1 539 ? 12.889 3.566 -15.839 1.00 87.19 539 LEU A O 1
ATOM 4083 N N . GLU A 1 540 ? 13.459 5.306 -17.137 1.00 88.44 540 GLU A N 1
ATOM 4084 C CA . GLU A 1 540 ? 14.648 5.722 -16.402 1.00 88.44 540 GLU A CA 1
ATOM 4085 C C . GLU A 1 540 ? 14.587 7.241 -16.219 1.00 88.44 540 GLU A C 1
ATOM 4087 O O . GLU A 1 540 ? 14.345 7.994 -17.170 1.00 88.44 540 GLU A O 1
ATOM 4092 N N . VAL A 1 541 ? 14.817 7.702 -14.993 1.00 92.06 541 VAL A N 1
ATOM 4093 C CA . VAL A 1 541 ? 14.995 9.117 -14.675 1.00 92.06 541 VAL A CA 1
ATOM 4094 C C . VAL A 1 541 ? 16.312 9.275 -13.944 1.00 92.06 541 VAL A C 1
ATOM 4096 O O . VAL A 1 541 ? 16.541 8.652 -12.914 1.00 92.06 541 VAL A O 1
ATOM 4099 N N . ARG A 1 542 ? 17.185 10.133 -14.464 1.00 88.88 542 ARG A N 1
ATOM 4100 C CA . ARG A 1 542 ? 18.495 10.381 -13.862 1.00 88.88 542 ARG A CA 1
ATOM 4101 C C . ARG A 1 542 ? 18.884 11.839 -13.936 1.00 88.88 542 ARG A C 1
ATOM 4103 O O . ARG A 1 542 ? 18.547 12.519 -14.901 1.00 88.88 542 ARG A O 1
ATOM 4110 N N . GLY A 1 543 ? 19.649 12.317 -12.971 1.00 87.44 543 GLY A N 1
ATOM 4111 C CA . GLY A 1 543 ? 20.040 13.719 -12.938 1.00 87.44 543 GLY A CA 1
ATOM 4112 C C . GLY A 1 543 ? 20.909 14.077 -11.749 1.00 87.44 543 GLY A C 1
ATOM 4113 O O . GLY A 1 543 ? 21.238 13.221 -10.930 1.00 87.44 543 GLY A O 1
ATOM 4114 N N . LEU A 1 544 ? 21.275 15.352 -11.674 1.00 85.69 544 LEU A N 1
ATOM 4115 C CA . LEU A 1 544 ? 21.929 15.934 -10.506 1.00 85.69 544 LEU A CA 1
ATOM 4116 C C . LEU A 1 544 ? 20.860 16.202 -9.447 1.00 85.69 544 LEU A C 1
ATOM 4118 O O . LEU A 1 544 ? 19.839 16.822 -9.742 1.00 85.69 544 LEU A O 1
ATOM 4122 N N . VAL A 1 545 ? 21.068 15.684 -8.242 1.00 86.00 545 VAL A N 1
ATOM 4123 C CA . VAL A 1 545 ? 20.090 15.754 -7.154 1.00 86.00 545 VAL A CA 1
ATOM 4124 C C . VAL A 1 545 ? 19.973 17.184 -6.640 1.00 86.00 545 VAL A C 1
ATOM 4126 O O . VAL A 1 545 ? 20.978 17.849 -6.407 1.00 86.00 545 VAL A O 1
ATOM 4129 N N . ASP A 1 546 ? 18.743 17.630 -6.400 1.00 89.25 546 ASP A N 1
ATOM 4130 C CA . ASP A 1 546 ? 18.482 18.804 -5.567 1.00 89.25 546 ASP A CA 1
ATOM 4131 C C . ASP A 1 546 ? 18.794 18.446 -4.104 1.00 89.25 546 ASP A C 1
ATOM 4133 O O . ASP A 1 546 ? 18.030 17.745 -3.429 1.00 89.25 546 ASP A O 1
ATOM 4137 N N . GLU A 1 547 ? 19.959 18.879 -3.620 1.00 84.38 547 GLU A N 1
ATOM 4138 C CA . GLU A 1 547 ? 20.426 18.548 -2.274 1.00 84.38 547 GLU A CA 1
ATOM 4139 C C . GLU A 1 547 ? 19.524 19.103 -1.166 1.00 84.38 547 GLU A C 1
ATOM 4141 O O . GLU A 1 547 ? 19.432 18.488 -0.099 1.00 84.38 547 GLU A O 1
ATOM 4146 N N . GLU A 1 548 ? 18.885 20.260 -1.381 1.00 87.88 548 GLU A N 1
ATOM 4147 C CA . GLU A 1 548 ? 17.970 20.850 -0.397 1.00 87.88 548 GLU A CA 1
ATOM 4148 C C . GLU A 1 548 ? 16.765 19.930 -0.205 1.00 87.88 548 GLU A C 1
ATOM 4150 O O . GLU A 1 548 ? 16.401 19.601 0.928 1.00 87.88 548 GLU A O 1
ATOM 4155 N N . TRP A 1 549 ? 16.193 19.463 -1.316 1.00 92.25 549 TRP A N 1
ATOM 4156 C CA . TRP A 1 549 ? 15.101 18.499 -1.304 1.00 92.25 549 TRP A CA 1
ATOM 4157 C C . TRP A 1 549 ? 15.526 17.160 -0.683 1.00 92.25 549 TRP A C 1
ATOM 4159 O O . TRP A 1 549 ? 14.855 16.675 0.227 1.00 92.25 549 TRP A O 1
ATOM 4169 N N . ALA A 1 550 ? 16.658 16.588 -1.104 1.00 85.31 550 ALA A N 1
ATOM 4170 C CA . ALA A 1 550 ? 17.110 15.278 -0.629 1.00 85.31 550 ALA A CA 1
ATOM 4171 C C . ALA A 1 550 ? 17.356 15.256 0.888 1.00 85.31 550 ALA A C 1
ATOM 4173 O O . ALA A 1 550 ? 16.952 14.320 1.581 1.00 85.31 550 ALA A O 1
ATOM 4174 N N . LYS A 1 551 ? 17.978 16.312 1.429 1.00 83.56 551 LYS A N 1
ATOM 4175 C CA . LYS A 1 551 ? 18.183 16.467 2.878 1.00 83.56 551 LYS A CA 1
ATOM 4176 C C . LYS A 1 551 ? 16.857 16.624 3.618 1.00 83.56 551 LYS A C 1
ATOM 4178 O O . LYS A 1 551 ? 16.721 16.094 4.717 1.00 83.56 551 LYS A O 1
ATOM 4183 N N . ALA A 1 552 ? 15.896 17.357 3.057 1.00 86.00 552 ALA A N 1
ATOM 4184 C CA . ALA A 1 552 ? 14.581 17.510 3.671 1.00 86.00 552 ALA A CA 1
ATOM 4185 C C . ALA A 1 552 ? 13.824 16.174 3.717 1.00 86.00 552 ALA A C 1
ATOM 4187 O O . ALA A 1 552 ? 13.271 15.832 4.757 1.00 86.00 552 ALA A O 1
ATOM 4188 N N . GLU A 1 553 ? 13.852 15.402 2.629 1.00 85.81 553 GLU A N 1
ATOM 4189 C CA . GLU A 1 553 ? 13.142 14.125 2.523 1.00 85.81 553 GLU A CA 1
ATOM 4190 C C . GLU A 1 553 ? 13.706 13.066 3.482 1.00 85.81 553 GLU A C 1
ATOM 4192 O O . GLU A 1 553 ? 12.946 12.413 4.191 1.00 85.81 553 GLU A O 1
ATOM 4197 N N . LEU A 1 554 ? 15.036 12.961 3.594 1.00 80.44 554 LEU A N 1
ATOM 4198 C CA . LEU A 1 554 ? 15.695 12.016 4.508 1.00 80.44 554 LEU A CA 1
ATOM 4199 C C . LEU A 1 554 ? 15.465 12.314 5.994 1.00 80.44 554 LEU A C 1
ATOM 4201 O O . LEU A 1 554 ? 15.610 11.424 6.828 1.00 80.44 554 LEU A O 1
ATOM 4205 N N . ASN A 1 555 ? 15.135 13.560 6.334 1.00 80.06 555 ASN A N 1
ATOM 4206 C CA . ASN A 1 555 ? 14.890 13.981 7.712 1.00 80.06 555 ASN A CA 1
ATOM 4207 C C . ASN A 1 555 ? 13.407 13.901 8.117 1.00 80.06 555 ASN A C 1
ATOM 4209 O O . ASN A 1 555 ? 13.080 14.258 9.251 1.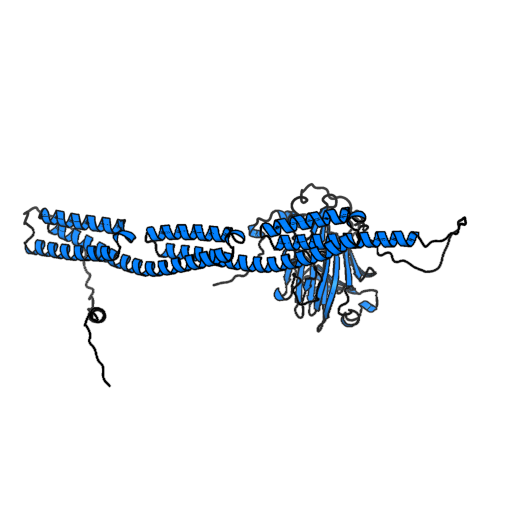00 80.06 555 ASN A O 1
ATOM 4213 N N . LYS A 1 556 ? 12.508 13.444 7.234 1.00 80.81 556 LYS A N 1
ATOM 4214 C CA . LYS A 1 556 ? 11.096 13.247 7.585 1.00 80.81 556 LYS A CA 1
ATOM 4215 C C . LYS A 1 556 ? 10.938 12.073 8.550 1.00 80.81 556 LYS A C 1
ATOM 4217 O O . LYS A 1 556 ? 11.513 11.002 8.366 1.00 80.81 556 LYS A O 1
ATOM 4222 N N . SER A 1 557 ? 10.136 12.274 9.592 1.00 42.72 557 SER A N 1
ATOM 4223 C CA . SER A 1 557 ? 9.784 11.209 10.541 1.00 42.72 557 SER A CA 1
ATOM 4224 C C . SER A 1 557 ? 8.876 10.176 9.851 1.00 42.72 557 SER A C 1
ATOM 4226 O O . SER A 1 557 ? 8.127 10.562 8.955 1.00 42.72 557 SER A O 1
ATOM 4228 N N . PRO A 1 558 ? 8.841 8.895 10.275 1.00 49.00 558 PRO A N 1
ATOM 4229 C CA . PRO A 1 558 ? 7.974 7.882 9.658 1.00 49.00 558 PRO A CA 1
ATOM 4230 C C . PRO A 1 558 ? 6.487 8.283 9.592 1.00 49.00 558 PRO A C 1
ATOM 4232 O O . PRO A 1 558 ? 5.806 7.916 8.639 1.00 49.00 558 PRO A O 1
ATOM 4235 N N . GLU A 1 559 ? 6.007 9.096 10.542 1.00 39.72 559 GLU A N 1
ATOM 4236 C CA . GLU A 1 559 ? 4.636 9.641 10.570 1.00 39.72 559 GLU A CA 1
ATOM 4237 C C . GLU A 1 559 ? 4.346 10.686 9.473 1.00 39.72 559 GLU A C 1
ATOM 4239 O O . GLU A 1 559 ? 3.188 10.894 9.132 1.00 39.72 559 GLU A O 1
ATOM 4244 N N . GLU A 1 560 ? 5.366 11.309 8.876 1.00 40.22 560 GLU A N 1
ATOM 4245 C CA . GLU A 1 560 ? 5.218 12.257 7.756 1.00 40.22 560 GLU A CA 1
ATOM 4246 C C . GLU A 1 560 ? 5.481 11.603 6.384 1.00 40.22 560 GLU A C 1
ATOM 4248 O O . GLU A 1 560 ? 5.273 12.231 5.344 1.00 40.22 560 GLU A O 1
ATOM 4253 N N . SER A 1 561 ? 5.944 10.344 6.372 1.00 37.00 561 SER A N 1
ATOM 4254 C CA . SER A 1 561 ? 6.257 9.572 5.157 1.00 37.00 561 SER A CA 1
ATOM 4255 C C . SER A 1 561 ? 5.063 8.785 4.601 1.00 37.00 561 SER A C 1
ATOM 4257 O O . SER A 1 561 ? 5.044 8.445 3.419 1.00 37.00 561 SER A O 1
ATOM 4259 N N . SER A 1 562 ? 4.030 8.534 5.415 1.00 33.62 562 SER A N 1
ATOM 4260 C CA . SER A 1 562 ? 2.752 8.024 4.918 1.00 33.62 562 SER A CA 1
ATOM 4261 C C . SER A 1 562 ? 1.958 9.189 4.342 1.00 33.62 562 SER A C 1
ATOM 4263 O O . SER A 1 562 ? 1.590 10.105 5.075 1.00 33.62 562 SER A O 1
ATOM 4265 N N . GLY A 1 563 ? 1.745 9.163 3.027 1.00 36.12 563 GLY A N 1
ATOM 4266 C CA . GLY A 1 563 ? 1.142 10.239 2.252 1.00 36.12 563 GLY A CA 1
ATOM 4267 C C . GLY A 1 563 ? -0.011 10.955 2.953 1.00 36.12 563 GLY A C 1
ATOM 4268 O O . GLY A 1 563 ? -1.001 10.336 3.338 1.00 36.12 563 GLY A O 1
ATOM 4269 N N . GLY A 1 564 ? 0.113 12.281 3.042 1.00 28.14 564 GLY A N 1
ATOM 4270 C CA . GLY A 1 564 ? -1.009 13.181 3.269 1.00 28.14 564 GLY A CA 1
ATOM 4271 C C . GLY A 1 564 ? -2.004 13.054 2.119 1.00 28.14 564 GLY A C 1
ATOM 4272 O O . GLY A 1 564 ? -1.970 13.816 1.154 1.00 28.14 564 GLY A O 1
ATOM 4273 N N . GLY A 1 565 ? -2.861 12.041 2.201 1.00 31.06 565 GLY A N 1
ATOM 4274 C CA . GLY A 1 565 ? -4.238 12.178 1.783 1.00 31.06 565 GLY A CA 1
ATOM 4275 C C . GLY A 1 565 ? -4.934 12.947 2.891 1.00 31.06 565 GLY A C 1
ATOM 4276 O O . GLY A 1 565 ? -5.334 12.347 3.885 1.00 31.06 565 GLY A O 1
ATOM 4277 N N . ASP A 1 566 ? -5.046 14.265 2.727 1.00 31.84 566 ASP A N 1
ATOM 4278 C CA . ASP A 1 566 ? -6.079 15.053 3.400 1.00 31.84 566 ASP A CA 1
ATOM 4279 C C . ASP A 1 566 ? -7.439 14.582 2.859 1.00 31.84 566 ASP A C 1
ATOM 4281 O O . ASP A 1 566 ? -8.089 15.247 2.056 1.00 31.84 566 ASP A O 1
ATOM 4285 N N . ASP A 1 567 ? -7.840 13.380 3.260 1.00 34.88 567 ASP A N 1
ATOM 4286 C CA . ASP A 1 567 ? -9.228 12.969 3.261 1.00 34.88 567 ASP A CA 1
ATOM 4287 C C . ASP A 1 567 ? -9.773 13.377 4.633 1.00 34.88 567 ASP A C 1
ATOM 4289 O O . ASP A 1 567 ? -9.876 12.574 5.565 1.00 34.88 567 ASP A O 1
ATOM 4293 N N . ASP A 1 568 ? -10.100 14.668 4.748 1.00 31.50 568 ASP A N 1
ATOM 4294 C CA . ASP A 1 568 ? -11.054 15.177 5.731 1.00 31.50 568 ASP A CA 1
ATOM 4295 C C . ASP A 1 568 ? -12.389 14.437 5.518 1.00 31.50 568 ASP A C 1
ATOM 4297 O O . ASP A 1 568 ? -13.293 14.894 4.814 1.00 31.50 568 ASP A O 1
ATOM 4301 N N . PHE A 1 569 ? -12.518 13.252 6.113 1.00 30.41 569 PHE A N 1
ATOM 4302 C CA . PHE A 1 569 ? -13.808 12.627 6.362 1.00 30.41 569 PHE A CA 1
ATOM 4303 C C . PHE A 1 569 ? -14.334 13.136 7.701 1.00 30.41 569 PHE A C 1
ATOM 4305 O O . PHE A 1 569 ? -14.079 12.565 8.759 1.00 30.41 569 PHE A O 1
ATOM 4312 N N . ASP A 1 570 ? -15.111 14.213 7.623 1.00 32.09 570 ASP A N 1
ATOM 4313 C CA . ASP A 1 570 ? -16.100 14.556 8.641 1.00 32.09 570 ASP A CA 1
ATOM 4314 C C . ASP A 1 570 ? -17.142 13.419 8.720 1.00 32.09 570 ASP A C 1
ATOM 4316 O O . ASP A 1 570 ? -17.933 13.248 7.787 1.00 32.09 570 ASP A O 1
ATOM 4320 N N . PHE A 1 571 ? -17.149 12.654 9.822 1.00 31.55 571 PHE A N 1
ATOM 4321 C CA . PHE A 1 571 ? -18.319 11.923 10.339 1.00 31.55 571 PHE A CA 1
ATOM 4322 C C . PHE A 1 571 ? -18.272 11.724 11.858 1.00 31.55 571 PHE A C 1
ATOM 4324 O O . PHE A 1 571 ? -17.277 11.160 12.369 1.00 31.55 571 PHE A O 1
#

Sequence (571 aa):
MSLAAQAPDGTLHPLRKLLALLLVSVFTFSISGCGGGDASSDPEGESGGASDDLISQVEELISETEALMSEASAAEAEKYMASDFEAATKVLNRAKEYLDDGEGKKARTQIRSAKRKFDTILKDVTKIAGEMEEIEGQKKAYAEKLEAAKAAGAEKLASSEVDGAARSYEKALKYIKDGKTKSAKKYIGYAIGDLDRALEEVGRKSQEKVKADQEKALMAEKKQLAMDAGAEEKALRDLEYARDRERLGDQSYESGDFDGAARSYRDAKTGYVGALETAKRSELAANSNNNGGNNSGYNDDTGNGGGYGGGDEVPGIDDIDIPDIGVGGDNSDLSSGLPGLFSGVAEYNSAKGSLSLNWSAGTELQQDMKRLAGDPANAIFEGDEGVGSGQDGNYVLAGNTAGYHIVNASFEDGVVIRAKVQFQLLINKPEFELVLMSDGGGDFYAVSYGANARVYNDGLKTATVVSPVKMYRKSPKDWVQKREPYDFEVRYFKRTEDEKGVLEAKINGETTVKLTTDKYRKGFAGFRWNDTKFIVQELEVRGLVDEEWAKAELNKSPEESSGGGDDDFDF

Solvent-accessible surface area (backbone atoms only — not comparable to full-atom values): 31177 Å² total; per-residue (Å²): 134,88,87,86,83,85,87,84,90,82,88,91,70,67,75,72,61,67,68,63,68,80,75,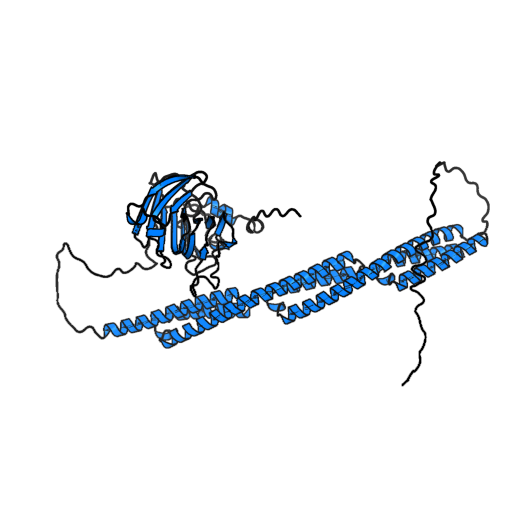77,82,92,75,86,84,80,87,85,87,82,82,87,82,82,91,81,83,86,80,90,81,79,94,67,69,52,52,69,70,50,43,54,55,37,54,51,48,45,52,57,34,51,50,38,47,51,53,22,47,76,49,42,23,66,63,50,38,38,70,58,49,51,54,29,50,54,35,38,52,52,15,50,53,26,44,77,73,51,38,31,73,60,12,44,53,32,32,55,51,20,35,54,43,30,56,47,46,34,56,50,28,53,51,47,50,59,50,46,56,55,43,53,54,50,52,50,53,37,51,56,47,50,53,50,28,53,75,67,44,16,71,69,61,21,38,71,30,49,53,48,15,51,55,28,37,54,53,13,55,52,25,53,63,64,46,37,52,74,58,16,49,53,23,42,50,49,16,40,51,25,39,52,52,16,44,50,46,33,52,54,46,51,55,32,36,53,50,20,54,52,29,44,53,54,20,52,52,32,42,51,54,11,52,76,52,40,10,78,81,60,17,49,72,37,42,53,54,13,51,53,28,38,52,52,10,52,52,26,47,74,64,58,39,19,58,60,10,21,52,23,16,44,53,13,24,50,24,18,48,51,11,27,50,44,14,50,49,56,51,52,56,60,55,57,75,73,71,72,78,88,84,90,84,88,88,82,90,84,87,83,89,87,83,89,85,89,77,89,71,75,80,67,99,83,80,77,81,73,74,87,77,79,85,83,90,73,97,66,82,50,72,84,52,57,40,75,77,44,69,32,54,47,49,63,41,76,93,73,46,29,40,38,38,39,29,48,83,36,42,56,46,56,89,35,44,44,76,73,45,58,66,68,92,34,56,39,55,57,72,61,98,82,76,70,94,86,55,83,22,33,31,38,40,47,58,72,47,52,39,30,38,28,41,81,52,48,23,33,42,26,40,36,41,38,38,30,37,27,38,73,43,78,40,100,78,54,38,48,25,47,32,37,31,23,73,81,73,34,36,29,37,32,27,38,76,35,21,29,39,34,34,30,52,82,66,38,78,77,47,75,47,72,24,84,48,73,74,61,68,49,62,65,82,78,72,63,54,72,78,44,72,44,41,32,42,38,36,39,41,38,56,93,89,45,90,48,26,40,39,40,22,13,49,73,84,43,81,28,30,73,48,79,47,70,87,69,56,48,23,23,37,35,43,35,37,24,23,30,20,35,29,37,43,29,39,35,43,34,29,26,49,27,62,71,56,54,56,54,61,74,66,53,51,77,84,70,67,57,75,86,71,87,72,85,74,88,127

Secondary structure (DSSP, 8-state):
-------------SHHHHTTSSS----------------------------HHHHHHHHHHHHHHHHHHHHHHHTTHHHHSHHHHHHHHHHHHHHHHHHHTT-HHHHHHHHHHHHHHHHHHHHHHHHHHHHHHHHHHHHHHHHHHHHHHHHTTHHHHSHHHHHHHHHHHHHHHHHHHTT-HHHHHHHHHHHHHHHHHHHHHHHHHHHHHHHHHHHHHHHHHHHHHHHHTTHHHH-HHHHHHHHHHHHHHHHHHHHT-HHHHHHHHHHHHHHHHHHHHHHHHHHHHHHHTTS----------------------PPPTT---------------GGGTSGGG-SSEEEEETTTTEEEEE-TT----GGGEEEEES-GGGEE-S--TTSSTT-TT-EEE-SSS-EEEEEEEEEEEEEEEEEEEEEEEEEEEEEEEEEEEE-SSS-EEEEETTTEEEEEETTEEEEEE--SSSGGGS-GGGT--TT-EEEEEEEEE--TT-SSEEEEEEETTEEEEEEEE-S--EEEEEEEEEEEEEEEEEEEEEEEE-HHHHHHHHT--HHHHS---------